Protein AF-0000000070944964 (afdb_homodimer)

Structure (mmCIF, N/CA/C/O backbone):
data_AF-0000000070944964-model_v1
#
loop_
_entity.id
_entity.type
_entity.pdbx_description
1 polymer 'Nose resistant-to-fluoxetine protein N-terminal domain-containing protein'
#
loop_
_atom_site.group_PDB
_atom_site.id
_atom_site.type_symbol
_atom_site.label_atom_id
_atom_site.label_alt_id
_atom_site.label_comp_id
_atom_site.label_asym_id
_atom_site.label_entity_id
_atom_site.label_seq_id
_atom_site.pdbx_PDB_ins_code
_atom_site.Cartn_x
_atom_site.Cartn_y
_atom_site.Cartn_z
_atom_site.occupancy
_atom_site.B_iso_or_equiv
_atom_site.auth_seq_id
_atom_site.auth_comp_id
_atom_site.auth_asym_id
_atom_site.auth_atom_id
_atom_site.pdbx_PDB_model_num
ATOM 1 N N . MET A 1 1 ? -25.484 -21.719 -18.312 1 46.47 1 MET A N 1
ATOM 2 C CA . MET A 1 1 ? -24.203 -21.719 -17.625 1 46.47 1 MET A CA 1
ATOM 3 C C . MET A 1 1 ? -24.328 -22.266 -16.219 1 46.47 1 MET A C 1
ATOM 5 O O . MET A 1 1 ? -25.203 -21.859 -15.453 1 46.47 1 MET A O 1
ATOM 9 N N . THR A 1 2 ? -23.812 -23.453 -15.938 1 61.91 2 THR A N 1
ATOM 10 C CA . THR A 1 2 ? -23.922 -24.109 -14.641 1 61.91 2 THR A CA 1
ATOM 11 C C . THR A 1 2 ? -23.375 -23.203 -13.539 1 61.91 2 THR A C 1
ATOM 13 O O . THR A 1 2 ? -22.672 -22.219 -13.82 1 61.91 2 THR A O 1
ATOM 16 N N . THR A 1 3 ? -23.984 -23.219 -12.336 1 64.5 3 THR A N 1
ATOM 17 C CA . THR A 1 3 ? -23.516 -22.469 -11.18 1 64.5 3 THR A CA 1
ATOM 18 C C . THR A 1 3 ? -22 -22.438 -11.125 1 64.5 3 THR A C 1
ATOM 20 O O . THR A 1 3 ? -21.406 -21.422 -10.742 1 64.5 3 THR A O 1
ATOM 23 N N . GLU A 1 4 ? -21.344 -23.469 -11.578 1 67.88 4 GLU A N 1
ATOM 24 C CA . GLU A 1 4 ? -19.891 -23.578 -11.578 1 67.88 4 GLU A 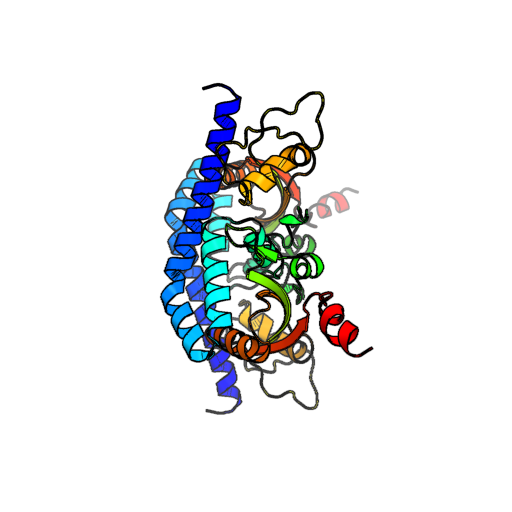CA 1
ATOM 25 C C . GLU A 1 4 ? -19.281 -22.641 -12.609 1 67.88 4 GLU A C 1
ATOM 27 O O . GLU A 1 4 ? -18.234 -22.016 -12.352 1 67.88 4 GLU A O 1
ATOM 32 N N . ASP A 1 5 ? -20 -22.422 -13.578 1 82.75 5 ASP A N 1
ATOM 33 C CA . ASP A 1 5 ? -19.516 -21.625 -14.695 1 82.75 5 ASP A CA 1
ATOM 34 C C . ASP A 1 5 ? -19.469 -20.141 -14.32 1 82.75 5 ASP A C 1
ATOM 36 O O . ASP A 1 5 ? -18.547 -19.422 -14.711 1 82.75 5 ASP A O 1
ATOM 40 N N . VAL A 1 6 ? -20.297 -19.891 -13.406 1 90.25 6 VAL A N 1
ATOM 41 C CA . VAL A 1 6 ? -20.375 -18.484 -13.047 1 90.25 6 VAL A CA 1
ATOM 42 C C . VAL A 1 6 ? -19.141 -18.078 -12.242 1 90.25 6 VAL A C 1
ATOM 44 O O . VAL A 1 6 ? -18.578 -17 -12.477 1 90.25 6 VAL A O 1
ATOM 47 N N . PHE A 1 7 ? -18.672 -18.938 -11.43 1 93.19 7 PHE A N 1
ATOM 48 C CA . PHE A 1 7 ? -17.562 -18.594 -10.562 1 93.19 7 PHE A CA 1
ATOM 49 C C . PHE A 1 7 ? -16.234 -18.656 -11.32 1 93.19 7 PHE A C 1
ATOM 51 O O . PHE A 1 7 ? -15.336 -17.859 -11.07 1 93.19 7 PHE A O 1
ATOM 58 N N . VAL A 1 8 ? -16.125 -19.578 -12.281 1 94.69 8 VAL A N 1
ATOM 59 C CA . VAL A 1 8 ? -14.945 -19.609 -13.133 1 94.69 8 VAL A CA 1
ATOM 60 C C . VAL A 1 8 ? -14.836 -18.312 -13.93 1 94.69 8 VAL A C 1
ATOM 62 O O . VAL A 1 8 ? -13.758 -17.734 -14.039 1 94.69 8 VAL A O 1
ATOM 65 N N . THR A 1 9 ? -15.977 -17.875 -14.406 1 95.25 9 THR A N 1
ATOM 66 C CA . THR A 1 9 ? -16.016 -16.656 -15.203 1 95.25 9 THR A CA 1
ATOM 67 C C . THR A 1 9 ? -15.609 -15.453 -14.352 1 95.25 9 THR A C 1
ATOM 69 O O . THR A 1 9 ? -14.875 -14.578 -14.812 1 95.25 9 THR A O 1
ATOM 72 N N . ARG A 1 10 ? -16.031 -15.422 -13.164 1 95.12 10 ARG A N 1
ATOM 73 C CA . ARG A 1 10 ? -15.703 -14.32 -12.273 1 95.12 10 ARG A CA 1
ATOM 74 C C . ARG A 1 10 ? -14.211 -14.305 -11.945 1 95.12 10 ARG A C 1
ATOM 76 O O . ARG A 1 10 ? -13.586 -13.25 -11.938 1 95.12 10 ARG A O 1
ATOM 83 N N . TRP A 1 11 ? -13.672 -15.438 -11.766 1 95.88 11 TRP A N 1
ATOM 84 C CA . TRP A 1 11 ? -12.25 -15.523 -11.461 1 95.88 11 TRP A CA 1
ATOM 85 C C . TRP A 1 11 ? -11.406 -15.18 -12.68 1 95.88 11 TRP A C 1
ATOM 87 O O . TRP A 1 11 ? -10.328 -14.594 -12.555 1 95.88 11 TRP A O 1
ATOM 97 N N . LYS A 1 12 ? -11.875 -15.531 -13.852 1 96.75 12 LYS A N 1
ATOM 98 C CA . LYS A 1 12 ? -11.188 -15.125 -15.07 1 96.75 12 LYS A CA 1
ATOM 99 C C . LYS A 1 12 ? -11.211 -13.609 -15.227 1 96.75 12 LYS A C 1
ATOM 101 O O . LYS A 1 12 ? -10.234 -13.016 -15.703 1 96.75 12 LYS A O 1
ATOM 106 N N . ALA A 1 13 ? -12.305 -13.023 -14.805 1 97.06 13 ALA A N 1
ATOM 107 C CA . ALA A 1 13 ? -12.398 -11.57 -14.852 1 97.06 13 ALA A CA 1
ATOM 108 C C . ALA A 1 13 ? -11.43 -10.922 -13.875 1 97.06 13 ALA A C 1
ATOM 110 O O . ALA A 1 13 ? -10.789 -9.922 -14.195 1 97.06 13 ALA A O 1
ATOM 111 N N . ILE A 1 14 ? -11.297 -11.477 -12.703 1 96.44 14 ILE A N 1
ATOM 112 C CA . ILE A 1 14 ? -10.344 -10.992 -11.711 1 96.44 14 ILE A CA 1
ATOM 113 C C . ILE A 1 14 ? -8.922 -11.094 -12.273 1 96.44 14 ILE A C 1
ATOM 115 O O . ILE A 1 14 ? -8.156 -10.133 -12.211 1 96.44 14 ILE A O 1
ATOM 119 N N . GLU A 1 15 ? -8.609 -12.25 -12.812 1 97.25 15 GLU A N 1
ATOM 120 C CA . GLU A 1 15 ? -7.293 -12.477 -13.398 1 97.25 15 GLU A CA 1
ATOM 121 C C . GLU A 1 15 ? -6.988 -11.461 -14.492 1 97.25 15 GLU A C 1
ATOM 123 O O . GLU A 1 15 ? -5.91 -10.859 -14.508 1 97.25 15 GLU A O 1
ATOM 128 N N . THR A 1 16 ? -7.926 -11.297 -15.359 1 96.88 16 THR A N 1
ATOM 129 C CA . THR A 1 16 ? -7.75 -10.375 -16.469 1 96.88 16 THR A CA 1
ATOM 130 C C . THR A 1 16 ? -7.566 -8.945 -15.961 1 96.88 16 THR A C 1
ATOM 132 O O . THR A 1 16 ? -6.707 -8.211 -16.453 1 96.88 16 THR A O 1
ATOM 135 N N . GLY A 1 17 ? -8.367 -8.578 -14.969 1 95.94 17 GLY A N 1
ATOM 136 C CA . GLY A 1 17 ? -8.234 -7.254 -14.383 1 95.94 17 GLY A CA 1
ATOM 137 C C . GLY A 1 17 ? -6.883 -7.016 -13.742 1 95.94 17 GLY A C 1
ATOM 138 O O . GLY A 1 17 ? -6.281 -5.957 -13.93 1 95.94 17 GLY A O 1
ATOM 139 N N . LEU A 1 18 ? -6.434 -7.953 -13.07 1 95.94 18 LEU A N 1
ATOM 140 C CA . LEU A 1 18 ? -5.137 -7.844 -12.414 1 95.94 18 LEU A CA 1
ATOM 141 C C . LEU A 1 18 ? -4.012 -7.742 -13.438 1 95.94 18 LEU A C 1
ATOM 143 O O . LEU A 1 18 ? -3.121 -6.902 -13.312 1 95.94 18 LEU A O 1
ATOM 147 N N . LYS A 1 19 ? -4.07 -8.609 -14.453 1 97.25 19 LYS A N 1
ATOM 148 C CA . LYS A 1 19 ? -3.059 -8.594 -15.508 1 97.25 19 LYS A CA 1
ATOM 149 C C . LYS A 1 19 ? -3.033 -7.242 -16.219 1 97.25 19 LYS A C 1
ATOM 151 O O . LYS A 1 19 ? -1.962 -6.691 -16.484 1 97.25 19 LYS A O 1
ATOM 156 N N . GLU A 1 20 ? -4.176 -6.715 -16.453 1 95.94 20 GLU A N 1
ATOM 157 C CA . GLU A 1 20 ? -4.262 -5.422 -17.125 1 95.94 20 GLU A CA 1
ATOM 158 C C . GLU A 1 20 ? -3.695 -4.305 -16.266 1 95.94 20 GLU A C 1
ATOM 160 O O . GLU A 1 20 ? -2.959 -3.445 -16.75 1 95.94 20 GLU A O 1
ATOM 165 N N . SER A 1 21 ? -4.047 -4.312 -15 1 93.75 21 SER A N 1
ATOM 166 C CA . SER A 1 21 ? -3.543 -3.297 -14.086 1 93.75 21 SER A CA 1
ATOM 167 C C . SER A 1 21 ? -2.021 -3.34 -13.992 1 93.75 21 SER A C 1
ATOM 169 O O . SER A 1 21 ? -1.364 -2.299 -14.016 1 93.75 21 SER A O 1
ATOM 171 N N . ILE A 1 22 ? -1.47 -4.527 -13.945 1 95.75 22 ILE A N 1
ATOM 172 C CA . ILE A 1 22 ? -0.023 -4.688 -13.844 1 95.75 22 ILE A CA 1
ATOM 173 C C . ILE A 1 22 ? 0.638 -4.262 -15.156 1 95.75 22 ILE A C 1
ATOM 175 O O . ILE A 1 22 ? 1.647 -3.551 -15.141 1 95.75 22 ILE A O 1
ATOM 179 N N . ARG A 1 23 ? 0.043 -4.672 -16.234 1 95.12 23 ARG A N 1
ATOM 180 C CA . ARG A 1 23 ? 0.58 -4.277 -17.531 1 95.12 23 ARG A CA 1
ATOM 181 C C . ARG A 1 23 ? 0.583 -2.76 -17.688 1 95.12 23 ARG A C 1
ATOM 183 O O . ARG A 1 23 ? 1.558 -2.182 -18.172 1 95.12 23 ARG A O 1
ATOM 190 N N . ASP A 1 24 ? -0.477 -2.107 -17.25 1 91 24 ASP A N 1
ATOM 191 C CA . ASP A 1 24 ? -0.562 -0.651 -17.312 1 91 24 ASP A CA 1
ATOM 192 C C . ASP A 1 24 ? 0.505 0.005 -16.438 1 91 24 ASP A C 1
ATOM 194 O O . ASP A 1 24 ? 1.146 0.972 -16.859 1 91 24 ASP A O 1
ATOM 198 N N . PHE A 1 25 ? 0.673 -0.518 -15.375 1 91.12 25 PHE A N 1
ATOM 199 C CA . PHE A 1 25 ? 1.693 0.007 -14.477 1 91.12 25 PHE A CA 1
ATOM 200 C C . PHE A 1 25 ? 3.082 -0.136 -15.086 1 91.12 25 PHE A C 1
ATOM 202 O O . PHE A 1 25 ? 3.879 0.804 -15.055 1 91.12 25 PHE A O 1
ATOM 209 N N . VAL A 1 26 ? 3.379 -1.326 -15.594 1 90.88 26 VAL A N 1
ATOM 210 C CA . VAL A 1 26 ? 4.676 -1.591 -16.203 1 90.88 26 VAL A CA 1
ATOM 211 C C . VAL A 1 26 ? 4.887 -0.658 -17.391 1 90.88 26 VAL A C 1
ATOM 213 O O . VAL A 1 26 ? 5.957 -0.061 -17.547 1 90.88 26 VAL A O 1
ATOM 216 N N . ALA A 1 27 ? 3.838 -0.516 -18.156 1 90.94 27 ALA A N 1
ATOM 217 C CA . ALA A 1 27 ? 3.938 0.351 -19.328 1 90.94 27 ALA A CA 1
ATOM 218 C C . ALA A 1 27 ? 4.184 1.801 -18.922 1 90.94 27 ALA A C 1
ATOM 220 O O . ALA A 1 27 ? 5.023 2.484 -19.5 1 90.94 27 ALA A O 1
ATOM 221 N N . SER A 1 28 ? 3.545 2.234 -17.859 1 87.88 28 SER A N 1
ATOM 222 C CA . SER A 1 28 ? 3.65 3.623 -17.422 1 87.88 28 SER A CA 1
ATOM 223 C C . SER A 1 28 ? 5.008 3.904 -16.797 1 87.88 28 SER A C 1
ATOM 225 O O . SER A 1 28 ? 5.461 5.051 -16.766 1 87.88 28 SER A O 1
ATOM 227 N N . SER A 1 29 ? 5.676 2.85 -16.328 1 89.56 29 SER A N 1
ATOM 228 C CA . SER A 1 29 ? 6.922 3.045 -15.594 1 89.56 29 SER A CA 1
ATOM 229 C C . SER A 1 29 ? 8.125 2.672 -16.453 1 89.56 29 SER A C 1
ATOM 231 O O . SER A 1 29 ? 9.273 2.76 -15.992 1 89.56 29 SER A O 1
ATOM 233 N N . TYR A 1 30 ? 7.926 2.297 -17.734 1 90.06 30 TYR A N 1
ATOM 234 C CA . TYR A 1 30 ? 8.953 1.702 -18.578 1 90.06 30 TYR A CA 1
ATOM 235 C C . TYR A 1 30 ? 10.109 2.676 -18.797 1 90.06 30 TYR A C 1
ATOM 237 O O . TYR A 1 30 ? 11.273 2.314 -18.641 1 90.06 30 TYR A O 1
ATOM 245 N N . ARG A 1 31 ? 9.82 3.924 -19.141 1 89.62 31 ARG A N 1
ATOM 246 C CA . ARG A 1 31 ? 10.852 4.922 -19.422 1 89.62 31 ARG A CA 1
ATOM 247 C C . ARG A 1 31 ? 11.711 5.172 -18.188 1 89.62 31 ARG A C 1
ATOM 249 O O . ARG A 1 31 ? 12.945 5.18 -18.266 1 89.62 31 ARG A O 1
ATOM 256 N N . ASP A 1 32 ? 11.062 5.281 -17.047 1 90.38 32 ASP A N 1
ATOM 257 C CA . ASP A 1 32 ? 11.781 5.504 -15.797 1 90.38 32 ASP A CA 1
ATOM 258 C C . ASP A 1 32 ? 12.633 4.289 -15.43 1 90.38 32 ASP A C 1
ATOM 260 O O . ASP A 1 32 ? 13.758 4.434 -14.945 1 90.38 32 ASP A O 1
ATOM 264 N N . ALA A 1 33 ? 12.094 3.121 -15.68 1 90.38 33 ALA A N 1
ATOM 265 C CA . ALA A 1 33 ? 12.805 1.889 -15.336 1 90.38 33 ALA A CA 1
ATOM 266 C C . ALA A 1 33 ? 14.094 1.755 -16.156 1 90.38 33 ALA A C 1
ATOM 268 O O . ALA A 1 33 ? 15.133 1.383 -15.609 1 90.38 33 ALA A O 1
ATOM 269 N N . LEU A 1 34 ? 14.047 2.117 -17.422 1 89.88 34 LEU A N 1
ATOM 270 C CA . LEU A 1 34 ? 15.227 2.031 -18.281 1 89.88 34 LEU A CA 1
ATOM 271 C C . LEU A 1 34 ? 16.312 2.988 -17.797 1 89.88 34 LEU A C 1
ATOM 273 O O . LEU A 1 34 ? 17.484 2.627 -17.766 1 89.88 34 LEU A O 1
ATOM 277 N N . ARG A 1 35 ? 15.906 4.137 -17.391 1 90.44 35 ARG A N 1
ATOM 278 C CA . ARG A 1 35 ? 16.859 5.113 -16.875 1 90.44 35 ARG A CA 1
ATOM 279 C C . ARG A 1 35 ? 17.5 4.621 -15.586 1 90.44 35 ARG A C 1
ATOM 281 O O . ARG A 1 35 ? 18.719 4.773 -15.398 1 90.44 35 ARG A O 1
ATOM 288 N N . LEU A 1 36 ? 16.703 4.008 -14.789 1 91 36 LEU A N 1
ATOM 289 C CA . LEU A 1 36 ? 17.203 3.514 -13.516 1 91 36 LEU A CA 1
ATOM 290 C C . LEU A 1 36 ? 18.203 2.383 -13.719 1 91 36 LEU A C 1
ATOM 292 O O . LEU A 1 36 ? 19.203 2.305 -13.016 1 91 36 LEU A O 1
ATOM 296 N N . VAL A 1 37 ? 17.953 1.541 -14.688 1 89.12 37 VAL A N 1
ATOM 297 C CA . VAL A 1 37 ? 18.844 0.434 -15.023 1 89.12 37 VAL A CA 1
ATOM 298 C C . VAL A 1 37 ? 20.203 0.977 -15.477 1 89.12 37 VAL A C 1
ATOM 300 O O . VAL A 1 37 ? 21.25 0.483 -15.047 1 89.12 37 VAL A O 1
ATOM 303 N N . TYR A 1 38 ? 20.109 1.986 -16.297 1 87.81 38 TYR A N 1
ATOM 304 C CA . TYR A 1 38 ? 21.328 2.604 -16.797 1 87.81 38 TYR A CA 1
ATOM 305 C C . TYR A 1 38 ? 22.094 3.301 -15.68 1 87.81 38 TYR A C 1
ATOM 307 O O . TYR A 1 38 ? 23.297 3.092 -15.508 1 87.81 38 TYR A O 1
ATOM 315 N N . ASP A 1 39 ? 21.406 4.035 -14.852 1 89.75 39 ASP A N 1
ATOM 316 C CA . ASP A 1 39 ? 22.031 4.805 -13.781 1 89.75 39 ASP A CA 1
ATOM 317 C C . ASP A 1 39 ? 22.656 3.883 -12.727 1 89.75 39 ASP A C 1
ATOM 319 O O . ASP A 1 39 ? 23.703 4.195 -12.156 1 89.75 39 ASP A O 1
ATOM 323 N N . ALA A 1 40 ? 22.031 2.816 -12.477 1 94.12 40 ALA A N 1
ATOM 324 C CA . ALA A 1 40 ? 22.469 1.909 -11.422 1 94.12 40 ALA A CA 1
ATOM 325 C C . ALA A 1 40 ? 23.578 0.984 -11.914 1 94.12 40 ALA A C 1
ATOM 327 O O . ALA A 1 40 ? 24.219 0.283 -11.125 1 94.12 40 ALA A O 1
ATOM 328 N N . GLU A 1 41 ? 23.859 0.965 -13.227 1 95.12 41 GLU A N 1
ATOM 329 C CA . GLU A 1 41 ? 24.891 0.108 -13.805 1 95.12 41 GLU A CA 1
ATOM 330 C C . GLU A 1 41 ? 24.703 -1.345 -13.375 1 95.12 41 GLU A C 1
ATOM 332 O O . GLU A 1 41 ? 25.641 -1.968 -12.859 1 95.12 41 GLU A O 1
ATOM 337 N N . LEU A 1 42 ? 23.562 -1.808 -13.633 1 97.25 42 LEU A N 1
ATOM 338 C CA . LEU A 1 42 ? 23.25 -3.176 -13.234 1 97.25 42 LEU A CA 1
ATOM 339 C C . LEU A 1 42 ? 23.969 -4.18 -14.125 1 97.25 42 LEU A C 1
ATOM 341 O O . LEU A 1 42 ? 24.188 -3.93 -15.312 1 97.25 42 LEU A O 1
ATOM 345 N N . SER A 1 43 ? 24.406 -5.297 -13.57 1 97.06 43 SER A N 1
ATOM 346 C CA . SER A 1 43 ? 24.984 -6.387 -14.359 1 97.06 43 SER A CA 1
ATOM 347 C C . SER A 1 43 ? 23.938 -7.035 -15.258 1 97.06 43 SER A C 1
ATOM 349 O O . SER A 1 43 ? 22.734 -6.895 -15.023 1 97.06 43 SER A O 1
ATOM 351 N N . ASP A 1 44 ? 24.375 -7.777 -16.266 1 97.12 44 ASP A N 1
ATOM 352 C CA . ASP A 1 44 ? 23.469 -8.484 -17.172 1 97.12 44 ASP A CA 1
ATOM 353 C C . ASP A 1 44 ? 22.609 -9.484 -16.406 1 97.12 44 ASP A C 1
ATOM 355 O O . ASP A 1 44 ? 21.406 -9.609 -16.688 1 97.12 44 ASP A O 1
ATOM 359 N N . ASP A 1 45 ? 23.234 -10.18 -15.43 1 97.56 45 ASP A N 1
ATOM 360 C CA . ASP A 1 45 ? 22.484 -11.164 -14.641 1 97.56 45 ASP A CA 1
ATOM 361 C C . ASP A 1 45 ? 21.344 -10.508 -13.875 1 97.56 45 ASP A C 1
ATOM 363 O O . ASP A 1 45 ? 20.25 -11.055 -13.805 1 97.56 45 ASP A O 1
ATOM 367 N N . CYS A 1 46 ? 21.641 -9.43 -13.344 1 98 46 CYS A N 1
ATOM 368 C CA . CYS A 1 46 ? 20.625 -8.727 -12.57 1 98 46 CYS A CA 1
ATOM 369 C C . CYS A 1 46 ? 19.516 -8.211 -13.477 1 98 46 CYS A C 1
ATOM 371 O O . CYS A 1 46 ? 18.328 -8.383 -13.164 1 98 46 CYS A O 1
ATOM 373 N N . ILE A 1 47 ? 19.875 -7.637 -14.594 1 97.38 47 ILE A N 1
ATOM 374 C CA . ILE A 1 47 ? 18.891 -7.105 -15.523 1 97.38 47 ILE A CA 1
ATOM 375 C C . ILE A 1 47 ? 17.969 -8.234 -16.016 1 97.38 47 ILE A C 1
ATOM 377 O O . ILE A 1 47 ? 16.75 -8.086 -16.016 1 97.38 47 ILE A O 1
ATOM 381 N N . ILE A 1 48 ? 18.547 -9.32 -16.391 1 97.06 48 ILE A N 1
ATOM 382 C CA . ILE A 1 48 ? 17.781 -10.461 -16.891 1 97.06 48 ILE A CA 1
ATOM 383 C C . ILE A 1 48 ? 16.828 -10.953 -15.797 1 97.06 48 ILE A C 1
ATOM 385 O O . ILE A 1 48 ? 15.664 -11.227 -16.062 1 97.06 48 ILE A O 1
ATOM 389 N N . SER A 1 49 ? 17.312 -11.062 -14.578 1 97.56 49 SER A N 1
ATOM 390 C CA . SER A 1 49 ? 16.5 -11.555 -13.477 1 97.56 49 SER A CA 1
ATOM 391 C C . SER A 1 49 ? 15.359 -10.594 -13.164 1 97.56 49 SER A C 1
ATOM 393 O O . SER A 1 49 ? 14.219 -11.016 -12.953 1 97.56 49 SER A O 1
ATOM 395 N N . LEU A 1 50 ? 15.656 -9.312 -13.141 1 96.81 50 LEU A N 1
ATOM 396 C CA . LEU A 1 50 ? 14.617 -8.32 -12.883 1 96.81 50 LEU A CA 1
ATOM 397 C C . LEU A 1 50 ? 13.57 -8.328 -13.992 1 96.81 50 LEU A C 1
ATOM 399 O O . LEU A 1 50 ? 12.375 -8.219 -13.727 1 96.81 50 LEU A O 1
ATOM 403 N N . THR A 1 51 ? 14 -8.438 -15.242 1 95.19 51 THR A N 1
ATOM 404 C CA . THR A 1 51 ? 13.078 -8.477 -16.375 1 95.19 51 THR A CA 1
ATOM 405 C C . THR A 1 51 ? 12.211 -9.734 -16.312 1 95.19 51 THR A C 1
ATOM 407 O O . THR A 1 51 ? 11.016 -9.68 -16.594 1 95.19 51 THR A O 1
ATOM 410 N N . THR A 1 52 ? 12.836 -10.844 -15.945 1 96.56 52 THR A N 1
ATOM 411 C CA . THR A 1 52 ? 12.094 -12.086 -15.773 1 96.56 52 THR A CA 1
ATOM 412 C C . THR A 1 52 ? 11.047 -11.945 -14.672 1 96.56 52 THR A C 1
ATOM 414 O O . THR A 1 52 ? 9.914 -12.414 -14.82 1 96.56 52 THR A O 1
ATOM 417 N N . MET A 1 53 ? 11.406 -11.375 -13.609 1 96.69 53 MET A N 1
ATOM 418 C CA . MET A 1 53 ? 10.477 -11.133 -12.508 1 96.69 53 MET A CA 1
ATOM 419 C C . MET A 1 53 ? 9.297 -10.281 -12.969 1 96.69 53 MET A C 1
ATOM 421 O O . MET A 1 53 ? 8.148 -10.586 -12.664 1 96.69 53 MET A O 1
ATOM 425 N N . LEU A 1 54 ? 9.578 -9.188 -13.688 1 95.5 54 LEU A N 1
ATOM 426 C CA . LEU A 1 54 ? 8.531 -8.289 -14.164 1 95.5 54 LEU A CA 1
ATOM 427 C C . LEU A 1 54 ? 7.594 -9.016 -15.125 1 95.5 54 LEU A C 1
ATOM 429 O O . LEU A 1 54 ? 6.375 -8.852 -15.039 1 95.5 54 LEU A O 1
ATOM 433 N N . LYS A 1 55 ? 8.148 -9.766 -16.062 1 95.19 55 LYS A N 1
ATOM 434 C CA . LYS A 1 55 ? 7.332 -10.555 -16.969 1 95.19 55 LYS A CA 1
ATOM 435 C C . LYS A 1 55 ? 6.48 -11.57 -16.219 1 95.19 55 LYS A C 1
ATOM 437 O O . LYS A 1 55 ? 5.301 -11.75 -16.516 1 95.19 55 LYS A O 1
ATOM 442 N N . GLY A 1 56 ? 7.133 -12.242 -15.25 1 96.5 56 GLY A N 1
ATOM 443 C CA . GLY A 1 56 ? 6.398 -13.188 -14.422 1 96.5 56 GLY A CA 1
ATOM 444 C C . GLY A 1 56 ? 5.25 -12.547 -13.664 1 96.5 56 GLY A C 1
ATOM 445 O O . GLY A 1 56 ? 4.191 -13.164 -13.5 1 96.5 56 GLY A O 1
ATOM 446 N N . LEU A 1 57 ? 5.457 -11.352 -13.203 1 97.06 57 LEU A N 1
ATOM 447 C CA . LEU A 1 57 ? 4.406 -10.633 -12.484 1 97.06 57 LEU A CA 1
ATOM 448 C C . LEU A 1 57 ? 3.23 -10.328 -13.406 1 97.06 57 LEU A C 1
ATOM 450 O O . LEU A 1 57 ? 2.072 -10.453 -13.008 1 97.06 57 LEU A O 1
ATOM 454 N N . GLN A 1 58 ? 3.502 -9.945 -14.641 1 96.5 58 GLN A N 1
ATOM 455 C CA . GLN A 1 58 ? 2.467 -9.648 -15.625 1 96.5 58 GLN A CA 1
ATOM 456 C C . GLN A 1 58 ? 1.655 -10.898 -15.953 1 96.5 58 GLN A C 1
ATOM 458 O O . GLN A 1 58 ? 0.484 -10.805 -16.328 1 96.5 58 GLN A O 1
ATOM 463 N N . GLU A 1 59 ? 2.232 -12.008 -15.766 1 96.19 59 GLU A N 1
ATOM 464 C CA . GLU A 1 59 ? 1.564 -13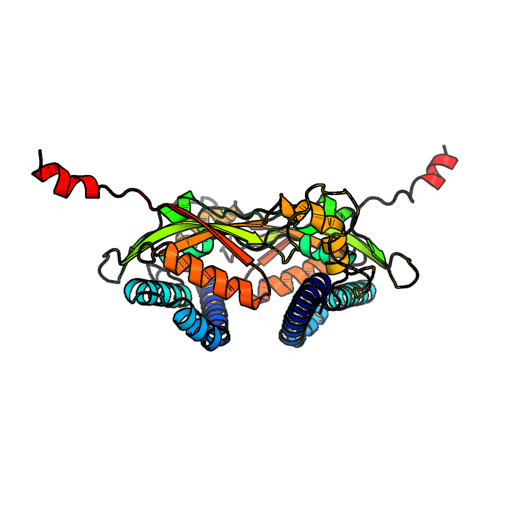.281 -16.031 1 96.19 59 GLU A CA 1
ATOM 465 C C . GLU A 1 59 ? 0.973 -13.867 -14.758 1 96.19 59 GLU A C 1
ATOM 467 O O . GLU A 1 59 ? 0.392 -14.961 -14.781 1 96.19 59 GLU A O 1
ATOM 472 N N . LEU A 1 60 ? 1.176 -13.203 -13.695 1 97.56 60 LEU A N 1
ATOM 473 C CA . LEU A 1 60 ? 0.678 -13.594 -12.383 1 97.56 60 LEU A CA 1
ATOM 474 C C . LEU A 1 60 ? 1.271 -14.938 -11.953 1 97.56 60 LEU A C 1
ATOM 476 O O . LEU A 1 60 ? 0.567 -15.781 -11.406 1 97.56 60 LEU A O 1
ATOM 480 N N . LYS A 1 61 ? 2.543 -15.078 -12.25 1 97.25 61 LYS A N 1
ATOM 481 C CA . LYS A 1 61 ? 3.232 -16.266 -11.766 1 97.25 61 LYS A CA 1
ATOM 482 C C . LYS A 1 61 ? 3.328 -16.266 -10.242 1 97.25 61 LYS A C 1
ATOM 484 O O . LYS A 1 61 ? 3.775 -15.289 -9.641 1 97.25 61 LYS A O 1
ATOM 489 N N . ALA A 1 62 ? 3.018 -17.375 -9.625 1 96.62 62 ALA A N 1
ATOM 490 C CA . ALA A 1 62 ? 2.9 -17.469 -8.172 1 96.62 62 ALA A CA 1
ATOM 491 C C . ALA A 1 62 ? 4.246 -17.219 -7.492 1 96.62 62 ALA A C 1
ATOM 493 O O . ALA A 1 62 ? 4.32 -16.516 -6.48 1 96.62 62 ALA A O 1
ATOM 494 N N . ASP A 1 63 ? 5.277 -17.766 -8.016 1 96.12 63 ASP A N 1
ATOM 495 C CA . ASP A 1 63 ? 6.598 -17.641 -7.402 1 96.12 63 ASP A CA 1
ATOM 496 C C . ASP A 1 63 ? 7.074 -16.188 -7.418 1 96.12 63 ASP A C 1
ATOM 498 O O . ASP A 1 63 ? 7.664 -15.719 -6.445 1 96.12 63 ASP A O 1
ATOM 502 N N . VAL A 1 64 ? 6.879 -15.539 -8.523 1 97.62 64 VAL A N 1
ATOM 503 C CA . VAL A 1 64 ? 7.25 -14.133 -8.648 1 97.62 64 VAL A CA 1
ATOM 504 C C . VAL A 1 64 ? 6.375 -13.281 -7.727 1 97.62 64 VAL A C 1
ATOM 506 O O . VAL A 1 64 ? 6.867 -12.375 -7.055 1 97.62 64 VAL A O 1
ATOM 509 N N . PHE A 1 65 ? 5.078 -13.617 -7.723 1 97.44 65 PHE A N 1
ATOM 510 C CA . PHE A 1 65 ? 4.129 -12.898 -6.887 1 97.44 65 PHE A CA 1
ATOM 511 C C . PHE A 1 65 ? 4.539 -12.961 -5.418 1 97.44 65 PHE A C 1
ATOM 513 O O . PHE A 1 65 ? 4.43 -11.977 -4.691 1 97.44 65 PHE A O 1
ATOM 520 N N . ARG A 1 66 ? 5 -14.031 -4.988 1 97 66 ARG A N 1
ATOM 521 C CA . ARG A 1 66 ? 5.438 -14.219 -3.607 1 97 66 ARG A CA 1
ATOM 522 C C . ARG A 1 66 ? 6.602 -13.289 -3.271 1 97 66 ARG A C 1
ATOM 524 O O . ARG A 1 66 ? 6.672 -12.75 -2.166 1 97 66 ARG A O 1
ATOM 531 N N . MET A 1 67 ? 7.484 -13.125 -4.172 1 98.19 67 MET A N 1
ATOM 532 C CA . MET A 1 67 ? 8.617 -12.242 -3.932 1 98.19 67 MET A CA 1
ATOM 533 C C . MET A 1 67 ? 8.156 -10.797 -3.76 1 98.19 67 MET A C 1
ATOM 535 O O . MET A 1 67 ? 8.586 -10.109 -2.836 1 98.19 67 MET A O 1
ATOM 539 N N . VAL A 1 68 ? 7.262 -10.391 -4.621 1 97.69 68 VAL A N 1
ATOM 540 C CA . VAL A 1 68 ? 6.73 -9.031 -4.547 1 97.69 68 VAL A CA 1
ATOM 541 C C . VAL A 1 68 ? 5.883 -8.883 -3.285 1 97.69 68 VAL A C 1
ATOM 543 O O . VAL A 1 68 ? 5.977 -7.871 -2.582 1 97.69 68 VAL A O 1
ATOM 546 N N . ASP A 1 69 ? 5.09 -9.93 -3.076 1 97.38 69 ASP A N 1
ATOM 547 C CA . ASP A 1 69 ? 4.223 -9.938 -1.9 1 97.38 69 ASP A CA 1
ATOM 548 C C . ASP A 1 69 ? 5.047 -9.922 -0.614 1 97.38 69 ASP A C 1
ATOM 550 O O . ASP A 1 69 ? 4.602 -9.406 0.409 1 97.38 69 ASP A O 1
ATOM 554 N N . ALA A 1 70 ? 6.23 -10.406 -0.625 1 98.31 70 ALA A N 1
ATOM 555 C CA . ALA A 1 70 ? 7.102 -10.492 0.545 1 98.31 70 ALA A CA 1
ATOM 556 C C . ALA A 1 70 ? 7.715 -9.133 0.868 1 98.31 70 ALA A C 1
ATOM 558 O O . ALA A 1 70 ? 8.203 -8.906 1.979 1 98.31 70 ALA A O 1
ATOM 559 N N . SER A 1 71 ? 7.777 -8.305 -0.068 1 98.25 71 SER A N 1
ATOM 560 C CA . SER A 1 71 ? 8.383 -6.988 0.112 1 98.25 71 SER A CA 1
ATOM 561 C C . SER A 1 71 ? 7.496 -6.078 0.952 1 98.25 71 SER A C 1
ATOM 563 O O . SER A 1 71 ? 6.273 -6.09 0.807 1 98.25 71 SER A O 1
ATOM 565 N N . GLY A 1 72 ? 8.164 -5.285 1.767 1 96.69 72 GLY A N 1
ATOM 566 C CA . GLY A 1 72 ? 7.434 -4.285 2.529 1 96.69 72 GLY A CA 1
ATOM 567 C C . GLY A 1 72 ? 6.695 -3.291 1.654 1 96.69 72 GLY A C 1
ATOM 568 O O . GLY A 1 72 ? 7.191 -2.9 0.594 1 96.69 72 GLY A O 1
ATOM 569 N N . LYS A 1 73 ? 5.52 -2.941 2.154 1 94.44 73 LYS A N 1
ATOM 570 C CA . LYS A 1 73 ? 4.68 -1.957 1.478 1 94.44 73 LYS A CA 1
ATOM 571 C C . LYS A 1 73 ? 4.598 -0.662 2.279 1 94.44 73 LYS A C 1
ATOM 573 O O . LYS A 1 73 ? 5.375 -0.45 3.209 1 94.44 73 LYS A O 1
ATOM 578 N N . ILE A 1 74 ? 3.764 0.308 1.748 1 91.69 74 ILE A N 1
ATOM 579 C CA . ILE A 1 74 ? 3.607 1.575 2.455 1 91.69 74 ILE A CA 1
ATOM 580 C C . ILE A 1 74 ? 3.094 1.317 3.869 1 91.69 74 ILE A C 1
ATOM 582 O O . ILE A 1 74 ? 2.102 0.609 4.055 1 91.69 74 ILE A O 1
ATOM 586 N N . PRO A 1 75 ? 3.752 1.849 4.836 1 91.88 75 PRO A N 1
ATOM 587 C CA . PRO A 1 75 ? 3.299 1.605 6.207 1 91.88 75 PRO A CA 1
ATOM 588 C C . PRO A 1 75 ? 1.975 2.295 6.523 1 91.88 75 PRO A C 1
ATOM 590 O O . PRO A 1 75 ? 1.689 3.369 5.984 1 91.88 75 PRO A O 1
ATOM 593 N N . THR A 1 76 ? 1.176 1.624 7.34 1 93.19 76 THR A N 1
ATOM 594 C CA . THR A 1 76 ? -0.011 2.24 7.922 1 93.19 76 THR A CA 1
ATOM 595 C C . THR A 1 76 ? 0.325 2.906 9.25 1 93.19 76 THR A C 1
ATOM 597 O O . THR A 1 76 ? 1.035 2.332 10.078 1 93.19 76 THR A O 1
ATOM 600 N N . GLY A 1 77 ? -0.126 4.133 9.398 1 93.31 77 GLY A N 1
ATOM 601 C CA . GLY A 1 77 ? 0.105 4.832 10.648 1 93.31 77 GLY A CA 1
ATOM 602 C C . GLY A 1 77 ? 1.429 5.57 10.688 1 93.31 77 GLY A C 1
ATOM 603 O O . GLY A 1 77 ? 2.035 5.719 11.75 1 93.31 77 GLY A O 1
ATOM 604 N N . PHE A 1 78 ? 1.876 5.938 9.547 1 90.81 78 PHE A N 1
ATOM 605 C CA . PHE A 1 78 ? 3.104 6.719 9.461 1 90.81 78 PHE A CA 1
ATOM 606 C C . PHE A 1 78 ? 3.018 7.965 10.328 1 90.81 78 PHE A C 1
ATOM 608 O O . PHE A 1 78 ? 3.957 8.281 11.062 1 90.81 78 PHE A O 1
ATOM 615 N N . SER A 1 79 ? 1.9 8.625 10.344 1 90.44 79 SER A N 1
ATOM 616 C CA . SER A 1 79 ? 1.686 9.852 11.102 1 90.44 79 SER A CA 1
ATOM 617 C C . SER A 1 79 ? 1.731 9.594 12.602 1 90.44 79 SER A C 1
ATOM 619 O O . SER A 1 79 ? 1.871 10.523 13.398 1 90.44 79 SER A O 1
ATOM 621 N N . ASP A 1 80 ? 1.619 8.344 12.93 1 88.88 80 ASP A N 1
ATOM 622 C CA . ASP A 1 80 ? 1.688 7.977 14.344 1 88.88 80 ASP A CA 1
ATOM 623 C C . ASP A 1 80 ? 3.02 7.309 14.672 1 88.88 80 ASP A C 1
ATOM 625 O O . ASP A 1 80 ? 3.186 6.746 15.758 1 88.88 80 ASP A O 1
ATOM 629 N N . GLY A 1 81 ? 3.873 7.297 13.758 1 87.31 81 GLY A N 1
ATOM 630 C CA . GLY A 1 81 ? 5.23 6.875 14.062 1 87.31 81 GLY A CA 1
ATOM 631 C C . GLY A 1 81 ? 5.559 5.488 13.547 1 87.31 81 GLY A C 1
ATOM 632 O O . GLY A 1 81 ? 6.539 4.875 13.977 1 87.31 81 GLY A O 1
ATOM 633 N N . SER A 1 82 ? 4.672 4.879 12.758 1 90.19 82 SER A N 1
ATOM 634 C CA . SER A 1 82 ? 5.02 3.625 12.102 1 90.19 82 SER A CA 1
ATOM 635 C C . SER A 1 82 ? 6.09 3.84 11.031 1 90.19 82 SER A C 1
ATOM 637 O O . SER A 1 82 ? 5.816 4.402 9.969 1 90.19 82 SER A O 1
ATOM 639 N N . LEU A 1 83 ? 7.312 3.379 11.352 1 91.25 83 LEU A N 1
ATOM 640 C CA . LEU A 1 83 ? 8.438 3.734 10.492 1 91.25 83 LEU A CA 1
ATOM 641 C C . LEU A 1 83 ? 9.102 2.486 9.922 1 91.25 83 LEU A C 1
ATOM 643 O O . LEU A 1 83 ? 10.234 2.547 9.445 1 91.25 83 LEU A O 1
ATOM 647 N N . ALA A 1 84 ? 8.336 1.376 10.008 1 93 84 ALA A N 1
ATOM 648 C CA . ALA A 1 84 ? 8.992 0.169 9.508 1 93 84 ALA A CA 1
ATOM 649 C C . ALA A 1 84 ? 8 -0.722 8.758 1 93 84 ALA A C 1
ATOM 651 O O . ALA A 1 84 ? 6.879 -0.931 9.219 1 93 84 ALA A O 1
ATOM 652 N N . GLU A 1 85 ? 8.328 -1.147 7.648 1 95.5 85 GLU A N 1
ATOM 653 C CA . GLU A 1 85 ? 7.656 -2.178 6.867 1 95.5 85 GLU A CA 1
ATOM 654 C C . GLU A 1 85 ? 8.648 -3.213 6.344 1 95.5 85 GLU A C 1
ATOM 656 O O . GLU A 1 85 ? 9.102 -3.125 5.203 1 95.5 85 GLU A O 1
ATOM 661 N N . LEU A 1 86 ? 8.945 -4.215 7.074 1 96.56 86 LEU A N 1
ATOM 662 C CA . LEU A 1 86 ? 10.055 -5.129 6.836 1 96.56 86 LEU A CA 1
ATOM 663 C C . LEU A 1 86 ? 9.641 -6.262 5.902 1 96.56 86 LEU A C 1
ATOM 665 O O . LEU A 1 86 ? 10.484 -7.023 5.426 1 96.56 86 LEU A O 1
ATOM 669 N N . GLY A 1 87 ? 8.375 -6.363 5.586 1 96.94 87 GLY A N 1
ATOM 670 C CA . GLY A 1 87 ? 7.906 -7.418 4.703 1 96.94 87 GLY A CA 1
ATOM 671 C C . GLY A 1 87 ? 7.941 -8.789 5.344 1 96.94 87 GLY A C 1
ATOM 672 O O . GLY A 1 87 ? 7.801 -8.922 6.562 1 96.94 87 GLY A O 1
ATOM 673 N N . ASP A 1 88 ? 7.855 -9.797 4.551 1 97.88 88 ASP A N 1
ATOM 674 C CA . ASP A 1 88 ? 7.887 -11.188 4.992 1 97.88 88 ASP A CA 1
ATOM 675 C C . ASP A 1 88 ? 9.234 -11.828 4.684 1 97.88 88 ASP A C 1
ATOM 677 O O . ASP A 1 88 ? 9.43 -12.383 3.6 1 97.88 88 ASP A O 1
ATOM 681 N N . PHE A 1 89 ? 10.125 -11.891 5.688 1 97.75 89 PHE A N 1
ATOM 682 C CA . PHE A 1 89 ? 11.5 -12.359 5.574 1 97.75 89 PHE A CA 1
ATOM 683 C C . PHE A 1 89 ? 11.539 -13.812 5.117 1 97.75 89 PHE A C 1
ATOM 685 O O . PHE A 1 89 ? 12.195 -14.141 4.125 1 97.75 89 PHE A O 1
ATOM 692 N N . ASP A 1 90 ? 10.773 -14.656 5.723 1 97.31 90 ASP A N 1
ATOM 693 C CA . ASP A 1 90 ? 10.789 -16.094 5.457 1 97.31 90 ASP A CA 1
ATOM 694 C C . ASP A 1 90 ? 10.242 -16.406 4.066 1 97.31 90 ASP A C 1
ATOM 696 O O . ASP A 1 90 ? 10.805 -17.219 3.34 1 97.31 90 ASP A O 1
ATOM 700 N N . MET A 1 91 ? 9.18 -15.75 3.699 1 97.44 91 MET A N 1
ATOM 701 C CA . MET A 1 91 ? 8.594 -15.953 2.379 1 97.44 91 MET A CA 1
ATOM 702 C C . MET A 1 91 ? 9.586 -15.578 1.279 1 97.44 91 MET A C 1
ATOM 704 O O . MET A 1 91 ? 9.68 -16.266 0.262 1 97.44 91 MET A O 1
ATOM 708 N N . CYS A 1 92 ? 10.32 -14.508 1.499 1 98.25 92 CYS A N 1
ATOM 709 C CA . CYS A 1 92 ? 11.32 -14.086 0.53 1 98.25 92 CYS A CA 1
ATOM 710 C C . CYS A 1 92 ? 12.422 -15.125 0.394 1 98.25 92 CYS A C 1
ATOM 712 O O . CYS A 1 92 ? 12.781 -15.523 -0.719 1 98.25 92 CYS A O 1
ATOM 714 N N . LEU A 1 93 ? 12.922 -15.633 1.466 1 97.94 93 LEU A N 1
ATOM 715 C CA . LEU A 1 93 ? 14.047 -16.562 1.437 1 97.94 93 LEU A CA 1
ATOM 716 C C . LEU A 1 93 ? 13.641 -17.891 0.812 1 97.94 93 LEU A C 1
ATOM 718 O O . LEU A 1 93 ? 14.461 -18.547 0.166 1 97.94 93 LEU A O 1
ATOM 722 N N . ARG A 1 94 ? 12.414 -18.219 0.912 1 96.62 94 ARG A N 1
ATOM 723 C CA . ARG A 1 94 ? 11.945 -19.484 0.383 1 96.62 94 ARG A CA 1
ATOM 724 C C . ARG A 1 94 ? 11.602 -19.375 -1.098 1 96.62 94 ARG A C 1
ATOM 726 O O . ARG A 1 94 ? 11.414 -20.391 -1.778 1 96.62 94 ARG A O 1
ATOM 733 N N . ALA A 1 95 ? 11.523 -18.219 -1.572 1 97 95 ALA A N 1
ATOM 734 C CA . ALA A 1 95 ? 11.062 -18.016 -2.941 1 97 95 ALA A CA 1
ATOM 735 C C . ALA A 1 95 ? 12.094 -18.5 -3.953 1 97 95 ALA A C 1
ATOM 737 O O . ALA A 1 95 ? 13.297 -18.281 -3.777 1 97 95 ALA A O 1
ATOM 738 N N . ALA A 1 96 ? 11.617 -19.203 -4.938 1 96.94 96 ALA A N 1
ATOM 739 C CA . ALA A 1 96 ? 12.406 -19.688 -6.059 1 96.94 96 ALA A CA 1
ATOM 740 C C . ALA A 1 96 ? 11.633 -19.609 -7.363 1 96.94 96 ALA A C 1
ATOM 742 O O . ALA A 1 96 ? 10.531 -20.156 -7.477 1 96.94 96 ALA A O 1
ATOM 743 N N . VAL A 1 97 ? 12.148 -18.891 -8.25 1 97.25 97 VAL A N 1
ATOM 744 C CA . VAL A 1 97 ? 11.508 -18.734 -9.547 1 97.25 97 VAL A CA 1
ATOM 745 C C . VAL A 1 97 ? 12.109 -19.719 -10.547 1 97.25 97 VAL A C 1
ATOM 747 O O . VAL A 1 97 ? 13.328 -19.781 -10.719 1 97.25 97 VAL A O 1
ATOM 750 N N . LYS A 1 98 ? 11.203 -20.422 -11.18 1 95 98 LYS A N 1
ATOM 751 C CA . LYS A 1 98 ? 11.625 -21.484 -12.078 1 95 98 LYS A CA 1
ATOM 752 C C . LYS A 1 98 ? 11.227 -21.188 -13.516 1 95 98 LYS A C 1
ATOM 754 O O . LYS A 1 98 ? 10.273 -20.438 -13.758 1 95 98 LYS A O 1
ATOM 759 N N . ASN A 1 99 ? 11.984 -21.688 -14.43 1 92.44 99 ASN A N 1
ATOM 760 C CA . ASN A 1 99 ? 11.594 -21.609 -15.836 1 92.44 99 ASN A CA 1
ATOM 761 C C . ASN A 1 99 ? 10.609 -22.719 -16.203 1 92.44 99 ASN A C 1
ATOM 763 O O . ASN A 1 99 ? 10.117 -23.438 -15.336 1 92.44 99 ASN A O 1
ATOM 767 N N . SER A 1 100 ? 10.227 -22.766 -17.469 1 88.06 100 SER A N 1
ATOM 768 C CA . SER A 1 100 ? 9.211 -23.703 -17.953 1 88.06 100 SER A CA 1
ATOM 769 C C . SER A 1 100 ? 9.656 -25.156 -17.766 1 88.06 100 SER A C 1
ATOM 771 O O . SER A 1 100 ? 8.828 -26.062 -17.672 1 88.06 100 SER A O 1
ATOM 773 N N . LEU A 1 101 ? 11.008 -25.438 -17.625 1 91.31 101 LEU A N 1
ATOM 774 C CA . LEU A 1 101 ? 11.555 -26.781 -17.484 1 91.31 101 LEU A CA 1
ATOM 775 C C . LEU A 1 101 ? 11.68 -27.172 -16.016 1 91.31 101 LEU A C 1
ATOM 777 O O . LEU A 1 101 ? 12.07 -28.281 -15.695 1 91.31 101 LEU A O 1
ATOM 781 N N . GLY A 1 102 ? 11.383 -26.234 -15.141 1 90.31 102 GLY A N 1
ATOM 782 C CA . GLY A 1 102 ? 11.422 -26.531 -13.711 1 90.31 102 GLY A CA 1
ATOM 783 C C . GLY A 1 102 ? 12.742 -26.141 -13.062 1 90.31 102 GLY A C 1
ATOM 784 O O . GLY A 1 102 ? 12.922 -26.328 -11.859 1 90.31 102 GLY A O 1
ATOM 785 N N . ASP A 1 103 ? 13.641 -25.562 -13.844 1 94.44 103 ASP A N 1
ATOM 786 C CA . ASP A 1 103 ? 14.93 -25.141 -13.312 1 94.44 103 ASP A CA 1
ATOM 787 C C . ASP A 1 103 ? 14.812 -23.781 -12.617 1 94.44 103 ASP A C 1
ATOM 789 O O . ASP A 1 103 ? 14.133 -22.891 -13.109 1 94.44 103 ASP A O 1
ATOM 793 N N . VAL A 1 104 ? 15.555 -23.719 -11.531 1 95.75 104 VAL A N 1
ATOM 794 C CA . VAL A 1 104 ? 15.531 -22.469 -10.789 1 95.75 104 VAL A CA 1
ATOM 795 C C . VAL A 1 104 ? 16.312 -21.406 -11.555 1 95.75 104 VAL A C 1
ATOM 797 O O . VAL A 1 104 ? 17.484 -21.609 -11.883 1 95.75 104 VAL A O 1
ATOM 800 N N . GLN A 1 105 ? 15.664 -20.312 -11.836 1 97.06 105 GLN A N 1
ATOM 801 C CA . GLN A 1 105 ? 16.312 -19.188 -12.508 1 97.06 105 GLN A CA 1
ATOM 802 C C . GLN A 1 105 ? 16.969 -18.25 -11.5 1 97.06 105 GLN A C 1
ATOM 804 O O . GLN A 1 105 ? 18.094 -17.797 -11.711 1 97.06 105 GLN A O 1
ATOM 809 N N . PHE A 1 106 ? 16.344 -17.969 -10.469 1 97.94 106 PHE A N 1
ATOM 810 C CA . PHE A 1 106 ? 16.859 -17.188 -9.352 1 97.94 106 PHE A CA 1
ATOM 811 C C . PHE A 1 106 ? 16.047 -17.406 -8.094 1 97.94 106 PHE A C 1
ATOM 813 O O . PHE A 1 106 ? 14.969 -18.016 -8.148 1 97.94 106 PHE A O 1
ATOM 820 N N . ARG A 1 107 ? 16.531 -16.984 -6.996 1 97.81 107 ARG A N 1
ATOM 821 C CA . ARG A 1 107 ? 15.898 -17.109 -5.688 1 97.81 107 ARG A CA 1
ATOM 822 C C . ARG A 1 107 ? 15.727 -15.742 -5.035 1 97.81 107 ARG A C 1
ATOM 824 O O . ARG A 1 107 ? 16.219 -14.734 -5.543 1 97.81 107 ARG A O 1
ATOM 831 N N . GLY A 1 108 ? 14.961 -15.773 -3.934 1 98.44 108 GLY A N 1
ATOM 832 C CA . GLY A 1 108 ? 14.75 -14.539 -3.197 1 98.44 108 GLY A CA 1
ATOM 833 C C . GLY A 1 108 ? 15.953 -14.109 -2.385 1 98.44 108 GLY A C 1
ATOM 834 O O . GLY A 1 108 ? 16.641 -14.945 -1.783 1 98.44 108 GLY A O 1
ATOM 835 N N . GLN A 1 109 ? 16.25 -12.891 -2.449 1 98.56 109 GLN A N 1
ATOM 836 C CA . GLN A 1 109 ? 17.219 -12.18 -1.632 1 98.56 109 GLN A CA 1
ATOM 837 C C . GLN A 1 109 ? 16.562 -11.062 -0.826 1 98.56 109 GLN A C 1
ATOM 839 O O . GLN A 1 109 ? 16.016 -10.117 -1.397 1 98.56 109 GLN A O 1
ATOM 844 N N . TYR A 1 110 ? 16.625 -11.266 0.493 1 98.69 110 TYR A N 1
ATOM 845 C CA . TYR A 1 110 ? 16 -10.273 1.359 1 98.69 110 TYR A CA 1
ATOM 846 C C . TYR A 1 110 ? 16.969 -9.141 1.688 1 98.69 110 TYR A C 1
ATOM 848 O O . TYR A 1 110 ? 18.047 -9.383 2.236 1 98.69 110 TYR A O 1
ATOM 856 N N . CYS A 1 111 ? 16.594 -7.949 1.313 1 98.75 111 CYS A N 1
ATOM 857 C CA . CYS A 1 111 ? 17.438 -6.793 1.565 1 98.75 111 CYS A CA 1
ATOM 858 C C . CYS A 1 111 ? 16.734 -5.793 2.479 1 98.75 111 CYS A C 1
ATOM 860 O O . CYS A 1 111 ? 15.555 -5.492 2.289 1 98.75 111 CYS A O 1
ATOM 862 N N . SER A 1 112 ? 17.453 -5.32 3.436 1 98.44 112 SER A N 1
ATOM 863 C CA . SER A 1 112 ? 16.953 -4.281 4.332 1 98.44 112 SER A CA 1
ATOM 864 C C . SER A 1 112 ? 17.594 -2.928 4.016 1 98.44 112 SER A C 1
ATOM 866 O O . SER A 1 112 ? 18.781 -2.848 3.709 1 98.44 112 SER A O 1
ATOM 868 N N . LEU A 1 113 ? 16.766 -1.904 4.082 1 97.94 113 LEU A N 1
ATOM 869 C CA . LEU A 1 113 ? 17.25 -0.562 3.793 1 97.94 113 LEU A CA 1
ATOM 870 C C . LEU A 1 113 ? 16.547 0.474 4.664 1 97.94 113 LEU A C 1
ATOM 872 O O . LEU A 1 113 ? 15.523 0.186 5.273 1 97.94 113 LEU A O 1
ATOM 876 N N . THR A 1 114 ? 17.141 1.611 4.781 1 96.19 114 THR A N 1
ATOM 877 C CA . THR A 1 114 ? 16.516 2.775 5.391 1 96.19 114 THR A CA 1
ATOM 878 C C . THR A 1 114 ? 16.219 3.84 4.336 1 96.19 114 THR A C 1
ATOM 880 O O . THR A 1 114 ? 16.969 3.992 3.371 1 96.19 114 THR A O 1
ATOM 883 N N . LEU A 1 115 ? 15.102 4.387 4.492 1 93.88 115 LEU A N 1
ATOM 884 C CA . LEU A 1 115 ? 14.75 5.582 3.73 1 93.88 115 LEU A CA 1
ATOM 885 C C . LEU A 1 115 ? 14.906 6.836 4.586 1 93.88 115 LEU A C 1
ATOM 887 O O . LEU A 1 115 ? 14.344 6.914 5.68 1 93.88 115 LEU A O 1
ATOM 891 N N . ASN A 1 116 ? 15.633 7.797 4.055 1 91.69 116 ASN A N 1
ATOM 892 C CA . ASN A 1 116 ? 15.984 8.984 4.828 1 91.69 116 ASN A CA 1
ATOM 893 C C . ASN A 1 116 ? 15.477 10.258 4.16 1 91.69 116 ASN A C 1
ATOM 895 O O . ASN A 1 116 ? 15.688 10.461 2.963 1 91.69 116 ASN A O 1
ATOM 899 N N . PHE A 1 117 ? 14.875 11.031 4.977 1 92.12 117 PHE A N 1
ATOM 900 C CA . PHE A 1 117 ? 14.461 12.352 4.512 1 92.12 117 PHE A CA 1
ATOM 901 C C . PHE A 1 117 ? 15.648 13.305 4.469 1 92.12 117 PHE A C 1
ATOM 903 O O . PHE A 1 117 ? 16.641 13.109 5.184 1 92.12 117 PHE A O 1
ATOM 910 N N . PRO A 1 118 ? 15.508 14.273 3.588 1 92.75 118 PRO A N 1
ATOM 911 C CA . PRO A 1 118 ? 16.641 15.211 3.52 1 92.75 118 PRO A CA 1
ATOM 912 C C . PRO A 1 118 ? 16.75 16.094 4.762 1 92.75 118 PRO A C 1
ATOM 914 O O . PRO A 1 118 ? 15.883 16.938 5 1 92.75 118 PRO A O 1
ATOM 917 N N . LEU A 1 119 ? 17.781 15.938 5.496 1 92.44 119 LEU A N 1
ATOM 918 C CA . LEU A 1 119 ? 18.062 16.719 6.695 1 92.44 119 LEU A CA 1
ATOM 919 C C . LEU A 1 119 ? 19.5 17.234 6.691 1 92.44 119 LEU A C 1
ATOM 921 O O . LEU A 1 119 ? 20.391 16.594 6.113 1 92.44 119 LEU A O 1
ATOM 925 N N . PRO A 1 120 ? 19.594 18.422 7.289 1 91.38 120 PRO A N 1
ATOM 926 C CA . PRO A 1 120 ? 20.984 18.875 7.477 1 91.38 120 PRO A CA 1
ATOM 927 C C . PRO A 1 120 ? 21.781 17.922 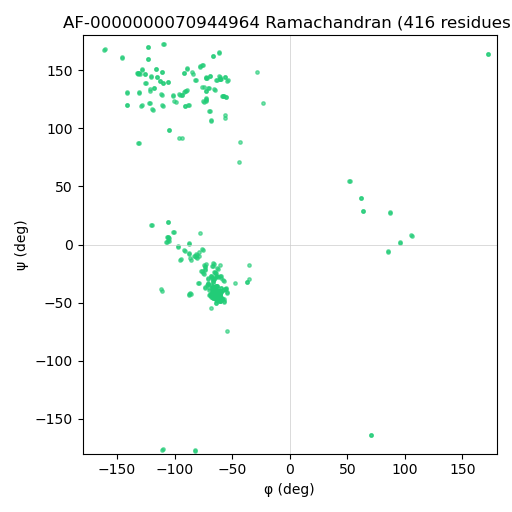8.367 1 91.38 120 PRO A C 1
ATOM 929 O O . PRO A 1 120 ? 21.219 17.031 8.992 1 91.38 120 PRO A O 1
ATOM 932 N N . PRO A 1 121 ? 23.109 18.125 8.297 1 89.25 121 PRO A N 1
ATOM 933 C CA . PRO A 1 121 ? 23.906 17.281 9.188 1 89.25 121 PRO A CA 1
ATOM 934 C C . PRO A 1 121 ? 23.453 17.359 10.648 1 89.25 121 PRO A C 1
ATOM 936 O O . PRO A 1 121 ? 23.031 18.422 11.117 1 89.25 121 PRO A O 1
ATOM 939 N N . LYS A 1 122 ? 23.484 16.25 11.297 1 87.81 122 LYS A N 1
ATOM 940 C CA . LYS A 1 122 ? 23.031 16.156 12.68 1 87.81 122 LYS A CA 1
ATOM 941 C C . LYS A 1 122 ? 23.766 17.156 13.57 1 87.81 122 LYS A C 1
ATOM 943 O O . LYS A 1 122 ? 25 17.141 13.617 1 87.81 122 LYS A O 1
ATOM 948 N N . PRO A 1 123 ? 23.078 17.922 14.273 1 86.25 123 PRO A N 1
ATOM 949 C CA . PRO A 1 123 ? 23.734 18.828 15.211 1 86.25 123 PRO A CA 1
ATOM 950 C C . PRO A 1 123 ? 24.219 18.125 16.469 1 86.25 123 PRO A C 1
ATOM 952 O O . PRO A 1 123 ? 23.75 17.031 16.797 1 86.25 123 PRO A O 1
ATOM 955 N N . PRO A 1 124 ? 25.203 18.734 17.031 1 86.56 124 PRO A N 1
ATOM 956 C CA . PRO A 1 124 ? 25.734 18.109 18.25 1 86.56 124 PRO A CA 1
ATOM 957 C C . PRO A 1 124 ? 24.672 17.891 19.312 1 86.56 124 PRO A C 1
ATOM 959 O O . PRO A 1 124 ? 24.688 16.875 20.016 1 86.56 124 PRO A O 1
ATOM 962 N N . ILE A 1 125 ? 23.75 18.891 19.422 1 86 125 ILE A N 1
ATOM 963 C CA . ILE A 1 125 ? 22.656 18.781 20.375 1 86 125 ILE A CA 1
ATOM 964 C C . ILE A 1 125 ? 21.328 18.891 19.625 1 86 125 ILE A C 1
ATOM 966 O O . ILE A 1 125 ? 21.047 19.906 18.969 1 86 125 ILE A O 1
ATOM 970 N N . ILE A 1 126 ? 20.594 17.891 19.781 1 81.75 126 ILE A N 1
ATOM 971 C CA . ILE A 1 126 ? 19.266 17.906 19.172 1 81.75 126 ILE A CA 1
ATOM 972 C C . ILE A 1 126 ? 18.25 18.469 20.172 1 81.75 126 ILE A C 1
ATOM 974 O O . ILE A 1 126 ? 18.094 17.953 21.266 1 81.75 126 ILE A O 1
ATOM 978 N N . ARG A 1 127 ? 17.625 19.562 19.781 1 81.19 127 ARG A N 1
ATOM 979 C CA . ARG A 1 127 ? 16.594 20.156 20.625 1 81.19 127 ARG A CA 1
ATOM 980 C C . ARG A 1 127 ? 15.211 19.656 20.234 1 81.19 127 ARG A C 1
ATOM 982 O O . ARG A 1 127 ? 14.812 19.734 19.062 1 81.19 127 ARG A O 1
ATOM 989 N N . TYR A 1 128 ? 14.516 19.203 21.188 1 81.25 128 TYR A N 1
ATOM 990 C CA . TYR A 1 128 ? 13.172 18.688 20.938 1 81.25 128 TYR A CA 1
ATOM 991 C C . TYR A 1 128 ? 12.203 19.812 20.641 1 81.25 128 TYR A C 1
ATOM 993 O O . TYR A 1 128 ? 12.234 20.859 21.297 1 81.25 128 TYR A O 1
ATOM 1001 N N . GLY A 1 129 ? 11.453 19.625 19.609 1 81.06 129 GLY A N 1
ATOM 1002 C CA . GLY A 1 129 ? 10.391 20.578 19.297 1 81.06 129 GLY A CA 1
ATOM 1003 C C . GLY A 1 129 ? 10.875 21.75 18.484 1 81.06 129 GLY A C 1
ATOM 1004 O O . GLY A 1 129 ? 10.102 22.672 18.188 1 81.06 129 GLY A O 1
ATOM 1005 N N . VAL A 1 130 ? 12.141 21.859 18.266 1 83.62 130 VAL A N 1
ATOM 1006 C CA . VAL A 1 130 ? 12.68 22.922 17.422 1 83.62 130 VAL A CA 1
ATOM 1007 C C . VAL A 1 130 ? 12.961 22.391 16.016 1 83.62 130 VAL A C 1
ATOM 1009 O O . VAL A 1 130 ? 13.703 21.422 15.859 1 83.62 130 VAL A O 1
ATOM 1012 N N . PRO A 1 131 ? 12.391 22.984 15.094 1 87.88 131 PRO A N 1
ATOM 1013 C CA . PRO A 1 131 ? 12.609 22.516 13.727 1 87.88 131 PRO A CA 1
ATOM 1014 C C . PRO A 1 131 ? 14.062 22.641 13.281 1 87.88 131 PRO A C 1
ATOM 1016 O O . PRO A 1 131 ? 14.734 23.625 13.617 1 87.88 131 PRO A O 1
ATOM 1019 N N . VAL A 1 132 ? 14.492 21.641 12.547 1 89 132 VAL A N 1
ATOM 1020 C CA . VAL A 1 132 ? 15.867 21.609 12.078 1 89 132 VAL A CA 1
ATOM 1021 C C . VAL A 1 132 ? 15.945 22.188 10.664 1 89 132 VAL A C 1
ATOM 1023 O O . VAL A 1 132 ? 17.031 22.453 10.148 1 89 132 VAL A O 1
ATOM 1026 N N . VAL A 1 133 ? 14.789 22.328 10.062 1 92 133 VAL A N 1
ATOM 1027 C CA . VAL A 1 133 ? 14.625 22.984 8.766 1 92 133 VAL A CA 1
ATOM 1028 C C . VAL A 1 133 ? 13.594 24.109 8.875 1 92 133 VAL A C 1
ATOM 1030 O O . VAL A 1 133 ? 12.602 23.969 9.586 1 92 133 VAL A O 1
ATOM 1033 N N . ASP A 1 134 ? 13.914 25.219 8.211 1 92.44 134 ASP A N 1
ATOM 1034 C CA . ASP A 1 134 ? 12.977 26.328 8.227 1 92.44 134 ASP A CA 1
ATOM 1035 C C . ASP A 1 134 ? 11.609 25.922 7.695 1 92.44 134 ASP A C 1
ATOM 1037 O O . ASP A 1 134 ? 11.5 25.406 6.578 1 92.44 134 ASP A O 1
ATOM 1041 N N . THR A 1 135 ? 10.523 26.172 8.414 1 94.19 135 THR A N 1
ATOM 1042 C CA . THR A 1 135 ? 9.195 25.703 8.039 1 94.19 135 THR A CA 1
ATOM 1043 C C . THR A 1 135 ? 8.336 26.859 7.543 1 94.19 135 THR A C 1
ATOM 1045 O O . THR A 1 135 ? 7.164 26.672 7.211 1 94.19 135 THR A O 1
ATOM 1048 N N . THR A 1 136 ? 8.836 28.031 7.469 1 93.56 136 THR A N 1
ATOM 1049 C CA . THR A 1 136 ? 8.062 29.234 7.215 1 93.56 136 THR A CA 1
ATOM 1050 C C . THR A 1 136 ? 7.418 29.188 5.832 1 93.56 136 THR A C 1
ATOM 1052 O O . THR A 1 136 ? 6.355 29.781 5.609 1 93.56 136 THR A O 1
ATOM 1055 N N . SER A 1 137 ? 8.031 28.484 4.945 1 93.25 137 SER A N 1
ATOM 1056 C CA . SER A 1 137 ? 7.551 28.469 3.564 1 93.25 137 SER A CA 1
ATOM 1057 C C . SER A 1 137 ? 6.488 27.406 3.352 1 93.25 137 SER A C 1
ATOM 1059 O O . SER A 1 137 ? 5.961 27.25 2.248 1 93.25 137 SER A O 1
ATOM 1061 N N . PHE A 1 138 ? 6.098 26.641 4.367 1 95.81 138 PHE A N 1
ATOM 1062 C CA . PHE A 1 138 ? 5.121 25.578 4.258 1 95.81 138 PHE A CA 1
ATOM 1063 C C . PHE A 1 138 ? 3.83 25.938 4.984 1 95.81 138 PHE A C 1
ATOM 1065 O O . PHE A 1 138 ? 3.855 26.656 5.984 1 95.81 138 PHE A O 1
ATOM 1072 N N . ALA A 1 139 ? 2.738 25.406 4.406 1 94.75 139 ALA A N 1
ATOM 1073 C CA . ALA A 1 139 ? 1.434 25.688 4.996 1 94.75 139 ALA A CA 1
ATOM 1074 C C . ALA A 1 139 ? 1.351 25.172 6.426 1 94.75 139 ALA A C 1
ATOM 1076 O O . ALA A 1 139 ? 1.847 24.078 6.727 1 94.75 139 ALA A O 1
ATOM 1077 N N . ASP A 1 140 ? 0.68 25.844 7.332 1 92.38 140 ASP A N 1
ATOM 1078 C CA . ASP A 1 140 ? 0.625 25.547 8.758 1 92.38 140 ASP A CA 1
ATOM 1079 C C . ASP A 1 140 ? -0.1 24.219 9.016 1 92.38 140 ASP A C 1
ATOM 1081 O O . ASP A 1 140 ? 0.205 23.516 9.977 1 92.38 140 ASP A O 1
ATOM 1085 N N . ASP A 1 141 ? -1.007 23.875 8.195 1 93.56 141 ASP A N 1
ATOM 1086 C CA . ASP A 1 141 ? -1.802 22.672 8.414 1 93.56 141 ASP A CA 1
ATOM 1087 C C . ASP A 1 141 ? -1.375 21.562 7.461 1 93.56 141 ASP A C 1
ATOM 1089 O O . ASP A 1 141 ? -2.127 20.609 7.234 1 93.56 141 ASP A O 1
ATOM 1093 N N . SER A 1 142 ? -0.178 21.672 6.906 1 95.62 142 SER A N 1
ATOM 1094 C CA . SER A 1 142 ? 0.296 20.656 5.965 1 95.62 142 SER A CA 1
ATOM 1095 C C . SER A 1 142 ? 1.031 19.531 6.688 1 95.62 142 SER A C 1
ATOM 1097 O O . SER A 1 142 ? 1.646 19.766 7.734 1 95.62 142 SER A O 1
ATOM 1099 N N . VAL A 1 143 ? 0.969 18.359 6.078 1 95.56 143 VAL A N 1
ATOM 1100 C CA . VAL A 1 143 ? 1.692 17.219 6.621 1 95.56 143 VAL A CA 1
ATOM 1101 C C . VAL A 1 143 ? 3.197 17.469 6.527 1 95.56 143 VAL A C 1
ATOM 1103 O O . VAL A 1 143 ? 3.963 17 7.375 1 95.56 143 VAL A O 1
ATOM 1106 N N . VAL A 1 144 ? 3.621 18.219 5.562 1 95.31 144 VAL A N 1
ATOM 1107 C CA . VAL A 1 144 ? 5.039 18.516 5.387 1 95.31 144 VAL A CA 1
ATOM 1108 C C . VAL A 1 144 ? 5.551 19.312 6.574 1 95.31 144 VAL A C 1
ATOM 1110 O O . VAL A 1 144 ? 6.57 18.969 7.18 1 95.31 144 VAL A O 1
ATOM 1113 N N . LYS A 1 145 ? 4.82 20.391 6.91 1 94.56 145 LYS A N 1
ATOM 1114 C CA . LYS A 1 145 ? 5.234 21.188 8.062 1 94.56 145 LYS A CA 1
ATOM 1115 C C . LYS A 1 145 ? 5.223 20.359 9.344 1 94.56 145 LYS A C 1
ATOM 1117 O O . LYS A 1 145 ? 6.129 20.484 10.164 1 94.56 145 LYS A O 1
ATOM 1122 N N . GLU A 1 146 ? 4.215 19.578 9.484 1 92.12 146 GLU A N 1
ATOM 1123 C CA . GLU A 1 146 ? 4.148 18.719 10.656 1 92.12 146 GLU A CA 1
ATOM 1124 C C . GLU A 1 146 ? 5.355 17.781 10.727 1 92.12 146 GLU A C 1
ATOM 1126 O O . GLU A 1 146 ? 5.941 17.594 11.789 1 92.12 146 GLU A O 1
ATOM 1131 N N . THR A 1 147 ? 5.684 17.172 9.633 1 91.75 147 THR A N 1
ATOM 1132 C CA . THR A 1 147 ? 6.832 16.281 9.562 1 91.75 147 THR A CA 1
ATOM 1133 C C . THR A 1 147 ? 8.125 17.031 9.891 1 91.75 147 THR A C 1
ATOM 1135 O O . THR A 1 147 ? 8.961 16.531 10.648 1 91.75 147 THR A O 1
ATOM 1138 N N . LEU A 1 148 ? 8.227 18.234 9.352 1 92.56 148 LEU A N 1
ATOM 1139 C CA . LEU A 1 148 ? 9.414 19.047 9.586 1 92.56 148 LEU A CA 1
ATOM 1140 C C . LEU A 1 148 ? 9.539 19.422 11.062 1 92.56 148 LEU A C 1
ATOM 1142 O O . LEU A 1 148 ? 10.641 19.469 11.602 1 92.56 148 LEU A O 1
ATOM 1146 N N . ASN A 1 149 ? 8.414 19.672 11.695 1 91.19 149 ASN A N 1
ATOM 1147 C CA . ASN A 1 149 ? 8.414 20.016 13.117 1 91.19 149 ASN A CA 1
ATOM 1148 C C . ASN A 1 149 ? 8.883 18.844 13.977 1 91.19 149 ASN A C 1
ATOM 1150 O O . ASN A 1 149 ? 9.406 19.047 15.07 1 91.19 149 ASN A O 1
ATOM 1154 N N . LEU A 1 150 ? 8.75 17.672 13.445 1 89.19 150 LEU A N 1
ATOM 1155 C CA . LEU A 1 150 ? 9.148 16.469 14.18 1 89.19 150 LEU A CA 1
ATOM 1156 C C . LEU A 1 150 ? 10.438 15.891 13.609 1 89.19 150 LEU A C 1
ATOM 1158 O O . LEU A 1 150 ? 10.867 14.805 14.016 1 89.19 150 LEU A O 1
ATOM 1162 N N . ALA A 1 151 ? 11.047 16.578 12.688 1 89.12 151 ALA A N 1
ATOM 1163 C CA . ALA A 1 151 ? 12.148 16.031 11.898 1 89.12 151 ALA A CA 1
ATOM 1164 C C . ALA A 1 151 ? 13.375 15.781 12.773 1 89.12 151 ALA A C 1
ATOM 1166 O O . ALA A 1 151 ? 14.266 15.008 12.398 1 89.12 151 ALA A O 1
ATOM 1167 N N . TRP A 1 152 ? 13.438 16.406 13.938 1 86.38 152 TRP A N 1
ATOM 1168 C CA . TRP A 1 152 ? 14.531 16.141 14.867 1 86.38 152 TRP A CA 1
ATOM 1169 C C . TRP A 1 152 ? 14.594 14.656 15.227 1 86.38 152 TRP A C 1
ATOM 1171 O O . TRP A 1 152 ? 15.672 14.117 15.477 1 86.38 152 TRP A O 1
ATOM 1181 N N . GLY A 1 153 ? 13.422 14.023 15.234 1 86.38 153 GLY A N 1
ATOM 1182 C CA . GLY A 1 153 ? 13.359 12.602 15.523 1 86.38 153 GLY A CA 1
ATOM 1183 C C . GLY A 1 153 ? 13.867 11.734 14.391 1 86.38 153 GLY A C 1
ATOM 1184 O O . GLY A 1 153 ? 14.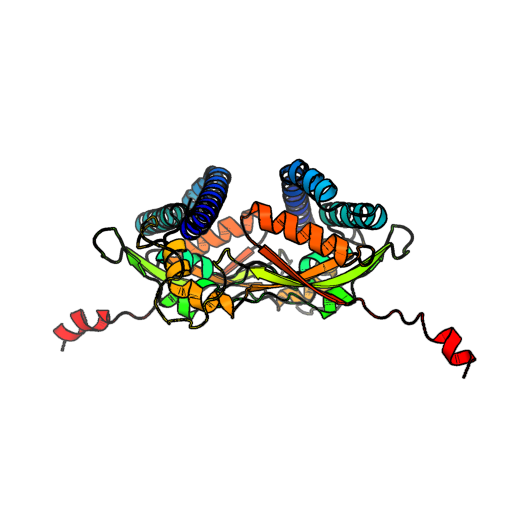227 10.57 14.602 1 86.38 153 GLY A O 1
ATOM 1185 N N . LEU A 1 154 ? 13.922 12.305 13.242 1 85.12 154 LEU A N 1
ATOM 1186 C CA . LEU A 1 154 ? 14.234 11.539 12.039 1 85.12 154 LEU A CA 1
ATOM 1187 C C . LEU A 1 154 ? 15.742 11.32 11.914 1 85.12 154 LEU A C 1
ATOM 1189 O O . LEU A 1 154 ? 16.188 10.555 11.055 1 85.12 154 LEU A O 1
ATOM 1193 N N . TYR A 1 155 ? 16.516 12 12.781 1 85.25 155 TYR A N 1
ATOM 1194 C CA . TYR A 1 155 ? 17.938 11.695 12.82 1 85.25 155 TYR A CA 1
ATOM 1195 C C . TYR A 1 155 ? 18.188 10.289 13.359 1 85.25 155 TYR A C 1
ATOM 1197 O O . TYR A 1 155 ? 19.156 9.633 12.977 1 85.25 155 TYR A O 1
ATOM 1205 N N . THR A 1 156 ? 17.297 9.844 14.172 1 81.75 156 THR A N 1
ATOM 1206 C CA . THR A 1 156 ? 17.5 8.562 14.844 1 81.75 156 THR A CA 1
ATOM 1207 C C . THR A 1 156 ? 16.5 7.523 14.328 1 81.75 156 THR A C 1
ATOM 1209 O O . THR A 1 156 ? 16.844 6.352 14.172 1 81.75 156 THR A O 1
ATOM 1212 N N . ALA A 1 157 ? 15.266 8.016 14.094 1 83.75 157 ALA A N 1
ATOM 1213 C CA . ALA A 1 157 ? 14.203 7.113 13.656 1 83.75 157 ALA A CA 1
ATOM 1214 C C . ALA A 1 157 ? 14.062 7.125 12.133 1 83.75 157 ALA A C 1
ATOM 1216 O O . ALA A 1 157 ? 13.266 7.883 11.586 1 83.75 157 ALA A O 1
ATOM 1217 N N . LYS A 1 158 ? 14.766 6.242 11.547 1 87.12 158 LYS A N 1
ATOM 1218 C CA . LYS A 1 158 ? 14.711 6.148 10.086 1 87.12 158 LYS A CA 1
ATOM 1219 C C . LYS A 1 158 ? 13.641 5.156 9.641 1 87.12 158 LYS A C 1
ATOM 1221 O O . LYS A 1 158 ? 13.32 4.215 10.367 1 87.12 158 LYS A O 1
ATOM 1226 N N . VAL A 1 159 ? 13.07 5.43 8.539 1 92.75 159 VAL A N 1
ATOM 1227 C CA . VAL A 1 159 ? 12.102 4.504 7.961 1 92.75 159 VAL A CA 1
ATOM 1228 C C . VAL A 1 159 ? 12.82 3.277 7.402 1 92.75 159 VAL A C 1
ATOM 1230 O O . VAL A 1 159 ? 13.734 3.404 6.59 1 92.75 159 VAL A O 1
ATOM 1233 N N . ARG A 1 160 ? 12.414 2.16 7.824 1 96.12 160 ARG A N 1
ATOM 1234 C CA . ARG A 1 160 ? 13.078 0.923 7.426 1 96.12 160 ARG A CA 1
ATOM 1235 C C . ARG A 1 160 ? 12.172 0.071 6.547 1 96.12 160 ARG A C 1
ATOM 1237 O O . ARG A 1 160 ? 10.977 -0.047 6.816 1 96.12 160 ARG A O 1
ATOM 1244 N N . PHE A 1 161 ? 12.742 -0.534 5.555 1 97.44 161 PHE A N 1
ATOM 1245 C CA . PHE A 1 161 ? 12.031 -1.406 4.633 1 97.44 161 PHE A CA 1
ATOM 1246 C C . PHE A 1 161 ? 12.773 -2.721 4.438 1 97.44 161 PHE A C 1
ATOM 1248 O O . PHE A 1 161 ? 14.008 -2.746 4.453 1 97.44 161 PHE A O 1
ATOM 1255 N N . GLY A 1 162 ? 11.992 -3.74 4.23 1 98.31 162 GLY A N 1
ATOM 1256 C CA . GLY A 1 162 ? 12.477 -4.996 3.682 1 98.31 162 GLY A CA 1
ATOM 1257 C C . GLY A 1 162 ? 11.961 -5.277 2.285 1 98.31 162 GLY A C 1
ATOM 1258 O O . GLY A 1 162 ? 10.758 -5.172 2.031 1 98.31 162 GLY A O 1
ATOM 1259 N N . LEU A 1 163 ? 12.859 -5.586 1.406 1 98.62 163 LEU A N 1
ATOM 1260 C CA . LEU A 1 163 ? 12.492 -5.848 0.02 1 98.62 163 LEU A CA 1
ATOM 1261 C C . LEU A 1 163 ? 13.07 -7.172 -0.461 1 98.62 163 LEU A C 1
ATOM 1263 O O . LEU A 1 163 ? 14.141 -7.59 0.001 1 98.62 163 LEU A O 1
ATOM 1267 N N . CYS A 1 164 ? 12.383 -7.746 -1.357 1 98.75 164 CYS A N 1
ATOM 1268 C CA . CYS A 1 164 ? 12.812 -9.031 -1.9 1 98.75 164 CYS A CA 1
ATOM 1269 C C . CYS A 1 164 ? 13.266 -8.891 -3.348 1 98.75 164 CYS A C 1
ATOM 1271 O O . CYS A 1 164 ? 12.492 -8.477 -4.211 1 98.75 164 CYS A O 1
ATOM 1273 N N . PHE A 1 165 ? 14.523 -9.227 -3.611 1 98.62 165 PHE A N 1
ATOM 1274 C CA . PHE A 1 165 ? 15.117 -9.125 -4.938 1 98.62 165 PHE A CA 1
ATOM 1275 C C . PHE A 1 165 ? 15.656 -10.469 -5.398 1 98.62 165 PHE A C 1
ATOM 1277 O O . PHE A 1 165 ? 15.859 -11.375 -4.586 1 98.62 165 PHE A O 1
ATOM 1284 N N . PRO A 1 166 ? 15.828 -10.586 -6.738 1 98.38 166 PRO A N 1
ATOM 1285 C CA . PRO A 1 166 ? 16.531 -11.789 -7.191 1 98.38 166 PRO A CA 1
ATOM 1286 C C . PRO A 1 166 ? 17.938 -11.891 -6.629 1 98.38 166 PRO A C 1
ATOM 1288 O O . PRO A 1 166 ? 18.641 -10.883 -6.516 1 98.38 166 PRO A O 1
ATOM 1291 N N . ASP A 1 167 ? 18.344 -13.094 -6.309 1 98.25 167 ASP A N 1
ATOM 1292 C CA . ASP A 1 167 ? 19.656 -13.305 -5.703 1 98.25 167 ASP A CA 1
ATOM 1293 C C . ASP A 1 167 ? 20.766 -13.18 -6.742 1 98.25 167 ASP A C 1
ATOM 1295 O O . ASP A 1 167 ? 21.938 -13.219 -6.398 1 98.25 167 ASP A O 1
ATOM 1299 N N . ARG A 1 168 ? 20.438 -13.008 -7.965 1 98.12 168 ARG A N 1
ATOM 1300 C CA . ARG A 1 168 ? 21.422 -12.781 -9.023 1 98.12 168 ARG A CA 1
ATOM 1301 C C . ARG A 1 168 ? 21.859 -11.32 -9.055 1 98.12 168 ARG A C 1
ATOM 1303 O O . ARG A 1 168 ? 22.812 -10.977 -9.766 1 98.12 168 ARG A O 1
ATOM 1310 N N . CYS A 1 169 ? 21.172 -10.508 -8.328 1 98.06 169 CYS A N 1
ATOM 1311 C CA . CYS A 1 169 ? 21.578 -9.117 -8.18 1 98.06 169 CYS A CA 1
ATOM 1312 C C . CYS A 1 169 ? 22.484 -8.938 -6.961 1 98.06 169 CYS A C 1
ATOM 1314 O O . CYS A 1 169 ? 22.125 -9.352 -5.855 1 98.06 169 CYS A O 1
ATOM 1316 N N . GLN A 1 170 ? 23.562 -8.289 -7.168 1 97.62 170 GLN A N 1
ATOM 1317 C CA . GLN A 1 170 ? 24.516 -8.086 -6.07 1 97.62 170 GLN A CA 1
ATOM 1318 C C . GLN A 1 170 ? 24.125 -6.875 -5.223 1 97.62 170 GLN A C 1
ATOM 1320 O O . GLN A 1 170 ? 23.656 -5.863 -5.754 1 97.62 170 GLN A O 1
ATOM 1325 N N . PRO A 1 171 ? 24.422 -6.977 -3.93 1 97.62 171 PRO A N 1
ATOM 1326 C CA . PRO A 1 171 ? 24.016 -5.906 -3.018 1 97.62 171 PRO A CA 1
ATOM 1327 C C . PRO A 1 171 ? 24.531 -4.535 -3.451 1 97.62 171 PRO A C 1
ATOM 1329 O O . PRO A 1 171 ? 23.781 -3.553 -3.406 1 97.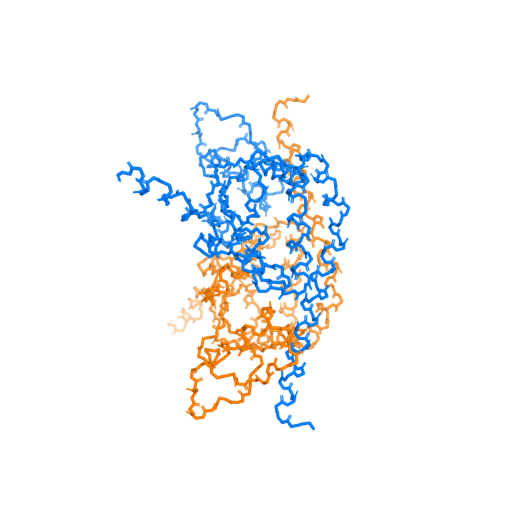62 171 PRO A O 1
ATOM 1332 N N . PRO A 1 172 ? 25.766 -4.359 -4.004 1 97.06 172 PRO A N 1
ATOM 1333 C CA . PRO A 1 172 ? 26.203 -3.02 -4.406 1 97.06 172 PRO A CA 1
ATOM 1334 C C . PRO A 1 172 ? 25.359 -2.447 -5.547 1 97.06 172 PRO A C 1
ATOM 1336 O O . PRO A 1 172 ? 25.062 -1.249 -5.562 1 97.06 172 PRO A O 1
ATOM 1339 N N . GLU A 1 173 ? 25.016 -3.23 -6.48 1 97 173 GLU A N 1
ATOM 1340 C CA . GLU A 1 173 ? 24.203 -2.703 -7.574 1 97 173 GLU A CA 1
ATOM 1341 C C . GLU A 1 173 ? 22.781 -2.412 -7.109 1 97 173 GLU A C 1
ATOM 1343 O O . GLU A 1 173 ? 22.156 -1.462 -7.582 1 97 173 GLU A O 1
ATOM 1348 N N . LEU A 1 174 ? 22.281 -3.27 -6.141 1 97.94 174 LEU A N 1
ATOM 1349 C CA . LEU A 1 174 ? 20.969 -2.973 -5.57 1 97.94 174 LEU A CA 1
ATOM 1350 C C . LEU A 1 174 ? 21 -1.663 -4.789 1 97.94 174 LEU A C 1
ATOM 1352 O O . LEU A 1 174 ? 20.031 -0.905 -4.797 1 97.94 174 LEU A O 1
ATOM 1356 N N . ASP A 1 175 ? 22.094 -1.41 -4.129 1 98 175 ASP A N 1
ATOM 1357 C CA . ASP A 1 175 ? 22.234 -0.147 -3.412 1 98 175 ASP A CA 1
ATOM 1358 C C . ASP A 1 175 ? 22.156 1.04 -4.367 1 98 175 ASP A C 1
ATOM 1360 O O . ASP A 1 175 ? 21.469 2.021 -4.09 1 98 175 ASP A O 1
ATOM 1364 N N . ARG A 1 176 ? 22.828 0.954 -5.508 1 97.62 176 ARG A N 1
ATOM 1365 C CA . ARG A 1 176 ? 22.797 2.025 -6.496 1 97.62 176 ARG A CA 1
ATOM 1366 C C . ARG A 1 176 ? 21.391 2.186 -7.07 1 97.62 176 ARG A C 1
ATOM 1368 O O . ARG A 1 176 ? 20.922 3.309 -7.27 1 97.62 176 ARG A O 1
ATOM 1375 N N . LEU A 1 177 ? 20.781 1.078 -7.324 1 97.5 177 LEU A N 1
ATOM 1376 C CA . LEU A 1 177 ? 19.422 1.106 -7.855 1 97.5 177 LEU A CA 1
ATOM 1377 C C . LEU A 1 177 ? 18.469 1.792 -6.879 1 97.5 177 LEU A C 1
ATOM 1379 O O . LEU A 1 177 ? 17.703 2.68 -7.27 1 97.5 177 LEU A O 1
ATOM 1383 N N . LEU A 1 178 ? 18.531 1.4 -5.629 1 97.25 178 LEU A N 1
ATOM 1384 C CA . LEU A 1 178 ? 17.625 1.929 -4.605 1 97.25 178 LEU A CA 1
ATOM 1385 C C . LEU A 1 178 ? 17.906 3.406 -4.352 1 97.25 178 LEU A C 1
ATOM 1387 O O . LEU A 1 178 ? 16.984 4.188 -4.125 1 97.25 178 LEU A O 1
ATOM 1391 N N . ARG A 1 179 ? 19.141 3.809 -4.406 1 96.5 179 ARG A N 1
ATOM 1392 C CA . ARG A 1 179 ? 19.484 5.219 -4.285 1 96.5 179 ARG A CA 1
ATOM 1393 C C . ARG A 1 179 ? 18.906 6.031 -5.438 1 96.5 179 ARG A C 1
ATOM 1395 O O . ARG A 1 179 ? 18.375 7.125 -5.23 1 96.5 179 ARG A O 1
ATOM 1402 N N . ALA A 1 180 ? 19.031 5.418 -6.625 1 95.31 180 ALA A N 1
ATOM 1403 C CA . ALA A 1 180 ? 18.5 6.102 -7.797 1 95.31 180 ALA A CA 1
ATOM 1404 C C . ALA A 1 180 ? 16.984 6.254 -7.691 1 95.31 180 ALA A C 1
ATOM 1406 O O . ALA A 1 180 ? 16.438 7.305 -8.031 1 95.31 180 ALA A O 1
ATOM 1407 N N . ILE A 1 181 ? 16.312 5.25 -7.203 1 95.19 181 ILE A N 1
ATOM 1408 C CA . ILE A 1 181 ? 14.859 5.289 -7.039 1 95.19 181 ILE A CA 1
ATOM 1409 C C . ILE A 1 181 ? 14.492 6.324 -5.977 1 95.19 181 ILE A C 1
ATOM 1411 O O . ILE A 1 181 ? 13.602 7.152 -6.191 1 95.19 181 ILE A O 1
ATOM 1415 N N . ALA A 1 182 ? 15.172 6.344 -4.848 1 94.75 182 ALA A N 1
ATOM 1416 C CA . ALA A 1 182 ? 14.906 7.27 -3.752 1 94.75 182 ALA A CA 1
ATOM 1417 C C . ALA A 1 182 ? 15.141 8.711 -4.184 1 94.75 182 ALA A C 1
ATOM 1419 O O . ALA A 1 182 ? 14.391 9.617 -3.801 1 94.75 182 ALA A O 1
ATOM 1420 N N . GLU A 1 183 ? 16.094 8.914 -5.004 1 92.75 183 GLU A N 1
ATOM 1421 C CA . GLU A 1 183 ? 16.453 10.258 -5.445 1 92.75 183 GLU A CA 1
ATOM 1422 C C . GLU A 1 183 ? 15.344 10.875 -6.297 1 92.75 183 GLU A C 1
ATOM 1424 O O . GLU A 1 183 ? 15.133 12.086 -6.273 1 92.75 183 GLU A O 1
ATOM 1429 N N . LYS A 1 184 ? 14.68 10.023 -7 1 90.5 184 LYS A N 1
ATOM 1430 C CA . LYS A 1 184 ? 13.562 10.516 -7.797 1 90.5 184 LYS A CA 1
ATOM 1431 C C . LYS A 1 184 ? 12.492 11.156 -6.914 1 90.5 184 LYS A C 1
ATOM 1433 O O . LYS A 1 184 ? 11.805 12.078 -7.34 1 90.5 184 LYS A O 1
ATOM 1438 N N . ALA A 1 185 ? 12.414 10.719 -5.707 1 91.81 185 ALA A N 1
ATOM 1439 C CA . ALA A 1 185 ? 11.453 11.258 -4.75 1 91.81 185 ALA A CA 1
ATOM 1440 C C . ALA A 1 185 ? 12.125 12.242 -3.795 1 91.81 185 ALA A C 1
ATOM 1442 O O . ALA A 1 185 ? 11.539 12.633 -2.785 1 91.81 185 ALA A O 1
ATOM 1443 N N . HIS A 1 186 ? 13.375 12.656 -4.059 1 93.38 186 HIS A N 1
ATOM 1444 C CA . HIS A 1 186 ? 14.164 13.594 -3.275 1 93.38 186 HIS A CA 1
ATOM 1445 C C . HIS A 1 186 ? 14.453 13.047 -1.88 1 93.38 186 HIS A C 1
ATOM 1447 O O . HIS A 1 186 ? 14.508 13.805 -0.91 1 93.38 186 HIS A O 1
ATOM 1453 N N . LEU A 1 187 ? 14.5 11.719 -1.832 1 94.12 187 LEU A N 1
ATOM 1454 C CA . LEU A 1 187 ? 14.898 11.031 -0.611 1 94.12 187 LEU A CA 1
ATOM 1455 C C . LEU A 1 187 ? 16.266 10.383 -0.773 1 94.12 187 LEU A C 1
ATOM 1457 O O . LEU A 1 187 ? 16.875 10.445 -1.849 1 94.12 187 LEU A O 1
ATOM 1461 N N . ASN A 1 188 ? 16.703 9.883 0.407 1 93.31 188 ASN A N 1
ATOM 1462 C CA . ASN A 1 188 ? 17.922 9.094 0.418 1 93.31 188 ASN A CA 1
ATOM 1463 C C . ASN A 1 188 ? 17.672 7.68 0.942 1 93.31 188 ASN A C 1
ATOM 1465 O O . ASN A 1 188 ? 16.766 7.461 1.736 1 93.31 188 ASN A O 1
ATOM 1469 N N . SER A 1 189 ? 18.406 6.781 0.352 1 95.94 189 SER A N 1
ATOM 1470 C CA . SER A 1 189 ? 18.281 5.41 0.838 1 95.94 189 SER A CA 1
ATOM 1471 C C . SER A 1 189 ? 19.656 4.84 1.211 1 95.94 189 SER A C 1
ATOM 1473 O O . SER A 1 189 ? 20.672 5.254 0.664 1 95.94 189 SER A O 1
ATOM 1475 N N . THR A 1 190 ? 19.688 3.982 2.238 1 95.88 190 THR A N 1
ATOM 1476 C CA . THR A 1 190 ? 20.875 3.242 2.641 1 95.88 190 THR A CA 1
ATOM 1477 C C . THR A 1 190 ? 20.562 1.752 2.762 1 95.88 190 THR A C 1
ATOM 1479 O O . THR A 1 190 ? 19.703 1.353 3.537 1 95.88 190 THR A O 1
ATOM 1482 N N . LEU A 1 191 ? 21.312 0.975 1.918 1 98 191 LEU A N 1
ATOM 1483 C CA . LEU A 1 191 ? 21.188 -0.473 2.035 1 98 191 LEU A CA 1
ATOM 1484 C C . LEU A 1 191 ? 21.906 -0.99 3.273 1 98 191 LEU A C 1
ATOM 1486 O O . LEU A 1 191 ? 23.109 -0.748 3.443 1 98 191 LEU A O 1
ATOM 1490 N N . LEU A 1 192 ? 21.234 -1.651 4.121 1 97.69 192 LEU A N 1
ATOM 1491 C CA . LEU A 1 192 ? 21.828 -2.168 5.352 1 97.69 192 LEU A CA 1
ATOM 1492 C C . LEU A 1 192 ? 22.453 -3.533 5.117 1 97.69 192 LEU A C 1
ATOM 1494 O O . LEU A 1 192 ? 23.516 -3.832 5.672 1 97.69 192 LEU A O 1
ATOM 1498 N N . GLY A 1 193 ? 21.766 -4.402 4.352 1 97.88 193 GLY A N 1
ATOM 1499 C CA . GLY A 1 193 ? 22.281 -5.727 4.035 1 97.88 193 GLY A CA 1
ATOM 1500 C C . GLY A 1 193 ? 21.266 -6.605 3.32 1 97.88 193 GLY A C 1
ATOM 1501 O O . GLY A 1 193 ? 20.094 -6.27 3.254 1 97.88 193 GLY A O 1
ATOM 1502 N N . CYS A 1 194 ? 21.828 -7.633 2.764 1 98.5 194 CYS A N 1
ATOM 1503 C CA . CYS A 1 194 ? 20.984 -8.609 2.08 1 98.5 194 CYS A CA 1
ATOM 1504 C C . CYS A 1 194 ? 21.328 -10.031 2.531 1 98.5 194 CYS A C 1
ATOM 1506 O O . CYS A 1 194 ? 22.469 -10.32 2.854 1 98.5 194 CYS A O 1
ATOM 1508 N N . VAL A 1 195 ? 20.297 -10.859 2.547 1 98.12 195 VAL A N 1
ATOM 1509 C CA . VAL A 1 195 ? 20.438 -12.227 3.021 1 98.12 195 VAL A CA 1
ATOM 1510 C C . VAL A 1 195 ? 19.828 -13.195 2.008 1 98.12 195 VAL A C 1
ATOM 1512 O O . VAL A 1 195 ? 18.75 -12.93 1.47 1 98.12 195 VAL A O 1
ATOM 1515 N N . VAL A 1 196 ? 20.516 -14.227 1.624 1 96.88 196 VAL A N 1
ATOM 1516 C CA . VAL A 1 196 ? 20.016 -15.312 0.785 1 96.88 196 VAL A CA 1
ATOM 1517 C C . VAL A 1 196 ? 20.016 -16.625 1.573 1 96.88 196 VAL A C 1
ATOM 1519 O O . VAL A 1 196 ? 20.766 -16.766 2.533 1 96.88 196 VAL A O 1
ATOM 1522 N N . GLU A 1 197 ? 18.969 -17.359 1.233 1 89.88 197 GLU A N 1
ATOM 1523 C CA . GLU A 1 197 ? 18.953 -18.656 1.903 1 89.88 197 GLU A CA 1
ATOM 1524 C C . GLU A 1 197 ? 20.234 -19.438 1.641 1 89.88 197 GLU A C 1
ATOM 1526 O O . GLU A 1 197 ? 20.719 -19.5 0.506 1 89.88 197 GLU A O 1
ATOM 1531 N N . GLU A 1 198 ? 21.188 -19.672 2.568 1 68.12 198 GLU A N 1
ATOM 1532 C CA . GLU A 1 198 ? 22.422 -20.422 2.463 1 68.12 198 GLU A CA 1
ATOM 1533 C C . GLU A 1 198 ? 22.203 -21.734 1.707 1 68.12 198 GLU A C 1
ATOM 1535 O O . GLU A 1 198 ? 21.25 -22.453 1.976 1 68.12 198 GLU A O 1
ATOM 1540 N N . ASN A 1 199 ? 22.281 -21.859 0.506 1 51.28 199 ASN A N 1
ATOM 1541 C CA . ASN A 1 199 ? 22.406 -23.109 -0.219 1 51.28 199 ASN A CA 1
ATOM 1542 C C . ASN A 1 199 ? 23 -24.219 0.665 1 51.28 199 ASN A C 1
ATOM 1544 O O . ASN A 1 199 ? 23.891 -23.953 1.47 1 51.28 199 ASN A O 1
ATOM 1548 N N . LEU A 1 200 ? 22.328 -25.406 0.903 1 42.66 200 LEU A N 1
ATOM 1549 C CA . LEU A 1 200 ? 22.812 -26.766 1.076 1 42.66 200 LEU A CA 1
ATOM 1550 C C . LEU A 1 200 ? 24.031 -27.031 0.186 1 42.66 200 LEU A C 1
ATOM 1552 O O . LEU A 1 200 ? 24.547 -28.156 0.151 1 42.66 200 LEU A O 1
ATOM 1556 N N . ARG A 1 201 ? 24.234 -26.5 -0.85 1 38.91 201 ARG A N 1
ATOM 1557 C CA . ARG A 1 201 ? 25.328 -26.984 -1.685 1 38.91 201 ARG A CA 1
ATOM 1558 C C . ARG A 1 201 ? 26.672 -26.875 -0.951 1 38.91 201 ARG A C 1
ATOM 1560 O O . ARG A 1 201 ? 27.719 -27.203 -1.509 1 38.91 201 ARG A O 1
ATOM 1567 N N . LEU A 1 202 ? 26.844 -26.047 -0.091 1 37.5 202 LEU A N 1
ATOM 1568 C CA . LEU A 1 202 ? 28.234 -26.078 0.354 1 37.5 202 LEU A CA 1
ATOM 1569 C C . LEU A 1 202 ? 28.625 -27.484 0.797 1 37.5 202 LEU A C 1
ATOM 1571 O O . LEU A 1 202 ? 29.703 -27.969 0.437 1 37.5 202 LEU A O 1
ATOM 1575 N N . ASN A 1 203 ? 28.188 -28.047 2.006 1 37.06 203 ASN A N 1
ATOM 1576 C CA . ASN A 1 203 ? 29.047 -28.969 2.727 1 37.06 203 ASN A CA 1
ATOM 1577 C C . ASN A 1 203 ? 29.016 -30.359 2.1 1 37.06 203 ASN A C 1
ATOM 1579 O O . ASN A 1 203 ? 29.266 -31.359 2.777 1 37.06 203 ASN A O 1
ATOM 1583 N N . LYS A 1 204 ? 28.562 -30.766 1.074 1 33.38 204 LYS A N 1
ATOM 1584 C CA . LYS A 1 204 ? 28.969 -32.094 0.637 1 33.38 204 LYS A CA 1
ATOM 1585 C C . LYS A 1 204 ? 30.484 -32.188 0.509 1 33.38 204 LYS A C 1
ATOM 1587 O O . LYS A 1 204 ? 31.078 -33.25 0.796 1 33.38 204 LYS A O 1
ATOM 1592 N N . SER A 1 205 ? 31.141 -31.219 -0.129 1 34.28 205 SER A N 1
ATOM 1593 C CA . SER A 1 205 ? 32.594 -31.453 -0.145 1 34.28 205 SER A CA 1
ATOM 1594 C C . SER A 1 205 ? 33.156 -31.422 1.264 1 34.28 205 SER A C 1
ATOM 1596 O O . SER A 1 205 ? 34.156 -32.094 1.55 1 34.28 205 SER A O 1
ATOM 1598 N N . GLN A 1 206 ? 32.688 -30.438 2.098 1 35.88 206 GLN A N 1
ATOM 1599 C CA . GLN A 1 206 ? 33.375 -30.531 3.381 1 35.88 206 GLN A CA 1
ATOM 1600 C C . GLN A 1 206 ? 32.875 -31.719 4.195 1 35.88 206 GLN A C 1
ATOM 1602 O O . GLN A 1 206 ? 33.375 -31.984 5.281 1 35.88 206 GLN A O 1
ATOM 1607 N N . ILE A 1 207 ? 31.672 -32.312 3.924 1 35 207 ILE A N 1
ATOM 1608 C CA . ILE A 1 207 ? 31.438 -33.531 4.676 1 35 207 ILE A CA 1
ATOM 1609 C C . ILE A 1 207 ? 32.469 -34.594 4.285 1 35 207 ILE A C 1
ATOM 1611 O O . ILE A 1 207 ? 32.781 -35.469 5.074 1 35 207 ILE A O 1
ATOM 1615 N N . ILE A 1 208 ? 32.844 -34.594 2.918 1 36.09 208 ILE A N 1
ATOM 1616 C CA . ILE A 1 208 ? 33.781 -35.688 2.688 1 36.09 208 ILE A CA 1
ATOM 1617 C C . ILE A 1 208 ? 35.094 -35.406 3.389 1 36.09 208 ILE A C 1
ATOM 1619 O O . ILE A 1 208 ? 35.906 -36.312 3.602 1 36.09 208 ILE A O 1
ATOM 1623 N N . ALA A 1 209 ? 35.438 -34 3.406 1 33.97 209 ALA A N 1
ATOM 1624 C CA . ALA A 1 209 ? 36.812 -33.875 3.895 1 33.97 209 ALA A CA 1
ATOM 1625 C C . ALA A 1 209 ? 36.875 -34 5.414 1 33.97 209 ALA A C 1
ATOM 1627 O O . ALA A 1 209 ? 37.969 -34.031 6.004 1 33.97 209 ALA A O 1
ATOM 1628 N N . MET A 1 210 ? 35.656 -34.062 6.035 1 24.81 210 MET A N 1
ATOM 1629 C CA . MET A 1 210 ? 36.094 -34.5 7.355 1 24.81 210 MET A CA 1
ATOM 1630 C C . MET A 1 210 ? 36.312 -36.031 7.359 1 24.81 210 MET A C 1
ATOM 1632 O O . MET A 1 210 ? 35.531 -36.781 6.746 1 24.81 210 MET A O 1
ATOM 1636 N N . MET B 1 1 ? 23.297 30.141 -1.925 1 47.19 1 MET B N 1
ATOM 1637 C CA . MET B 1 1 ? 22.188 29.5 -1.202 1 47.19 1 MET B CA 1
ATOM 1638 C C . MET B 1 1 ? 22.688 28.859 0.087 1 47.19 1 MET B C 1
ATOM 1640 O O . MET B 1 1 ? 23.672 28.109 0.073 1 47.19 1 MET B O 1
ATOM 1644 N N . THR B 1 2 ? 22.375 29.406 1.235 1 62.06 2 THR B N 1
ATOM 1645 C CA . THR B 1 2 ? 22.844 28.891 2.52 1 62.06 2 THR B CA 1
ATOM 1646 C C . THR B 1 2 ? 22.453 27.422 2.68 1 62.06 2 THR B C 1
ATOM 1648 O O . THR B 1 2 ? 21.609 26.906 1.953 1 62.06 2 THR B O 1
ATOM 1651 N N . THR B 1 3 ? 23.312 26.609 3.312 1 64.69 3 THR B N 1
ATOM 1652 C CA . THR B 1 3 ? 23.047 25.203 3.6 1 64.69 3 THR B CA 1
ATOM 1653 C C . THR B 1 3 ? 21.578 24.984 3.963 1 64.69 3 THR B C 1
ATOM 1655 O O . THR B 1 3 ? 20.984 23.969 3.59 1 64.69 3 THR B O 1
ATOM 1658 N N . GLU B 1 4 ? 20.984 25.969 4.586 1 67.94 4 GLU B N 1
ATOM 1659 C CA . GLU B 1 4 ? 19.578 25.891 4.992 1 67.94 4 GLU B CA 1
ATOM 1660 C C . GLU B 1 4 ? 18.656 25.953 3.781 1 67.94 4 GLU B C 1
ATOM 1662 O O . GLU B 1 4 ? 17.641 25.234 3.729 1 67.94 4 GLU B O 1
ATOM 1667 N N . ASP B 1 5 ? 19.109 26.578 2.83 1 83.12 5 ASP B N 1
ATOM 1668 C CA . ASP B 1 5 ? 18.297 26.797 1.638 1 83.12 5 ASP B CA 1
ATOM 1669 C C . ASP B 1 5 ? 18.188 25.531 0.803 1 83.12 5 ASP B C 1
ATOM 1671 O O . ASP B 1 5 ? 17.125 25.234 0.242 1 83.12 5 ASP B O 1
ATOM 1675 N N . VAL B 1 6 ? 19.172 24.781 1.023 1 90.31 6 VAL B N 1
ATOM 1676 C CA . VAL B 1 6 ? 19.203 23.578 0.202 1 90.31 6 VAL B CA 1
ATOM 1677 C C . VAL B 1 6 ? 18.141 22.594 0.699 1 90.31 6 VAL B C 1
ATOM 1679 O O . VAL B 1 6 ? 17.422 21.984 -0.101 1 90.31 6 VAL B O 1
ATOM 1682 N N . PHE B 1 7 ? 17.969 22.531 1.951 1 93.19 7 PHE B N 1
ATOM 1683 C CA . PHE B 1 7 ? 17.047 21.547 2.514 1 93.19 7 PHE B CA 1
ATOM 1684 C C . PHE B 1 7 ? 15.609 22 2.381 1 93.19 7 PHE B C 1
ATOM 1686 O O . PHE B 1 7 ? 14.703 21.203 2.168 1 93.19 7 PHE B O 1
ATOM 1693 N N . VAL B 1 8 ? 15.375 23.312 2.463 1 94.75 8 VAL B N 1
ATOM 1694 C CA . VAL B 1 8 ? 14.031 23.844 2.217 1 94.75 8 VAL B CA 1
ATOM 1695 C C . VAL B 1 8 ? 13.617 23.547 0.78 1 94.75 8 VAL B C 1
ATOM 1697 O O . VAL B 1 8 ? 12.484 23.109 0.533 1 94.75 8 VAL B O 1
ATOM 1700 N N . THR B 1 9 ? 14.562 23.719 -0.099 1 95.31 9 THR B N 1
ATOM 1701 C CA . THR B 1 9 ? 14.289 23.469 -1.512 1 95.31 9 THR B CA 1
ATOM 1702 C C . THR B 1 9 ? 13.969 22 -1.756 1 95.31 9 THR B C 1
ATOM 1704 O O . THR B 1 9 ? 13.062 21.672 -2.523 1 95.31 9 THR B O 1
ATOM 1707 N N . ARG B 1 10 ? 14.648 21.156 -1.106 1 95.19 10 ARG B N 1
ATOM 1708 C CA . ARG B 1 10 ? 14.414 19.719 -1.264 1 95.19 10 ARG B CA 1
ATOM 1709 C C . ARG B 1 10 ? 13.047 19.328 -0.722 1 95.19 10 ARG B C 1
ATOM 1711 O O . ARG B 1 10 ? 12.328 18.547 -1.345 1 95.19 10 ARG B O 1
ATOM 1718 N N . TRP B 1 11 ? 12.688 19.906 0.34 1 95.88 11 TRP B N 1
ATOM 1719 C CA . TRP B 1 11 ? 11.391 19.594 0.924 1 95.88 11 TRP B CA 1
ATOM 1720 C C . TRP B 1 11 ? 10.258 20.172 0.08 1 95.88 11 TRP B C 1
ATOM 1722 O O . TRP B 1 11 ? 9.18 19.578 -0.022 1 95.88 11 TRP B O 1
ATOM 1732 N N . LYS B 1 12 ? 10.477 21.312 -0.516 1 96.75 12 LYS B N 1
ATOM 1733 C CA . LYS B 1 12 ? 9.492 21.859 -1.444 1 96.75 12 LYS B CA 1
ATOM 1734 C C . LYS B 1 12 ? 9.32 20.953 -2.66 1 96.75 12 LYS B C 1
ATOM 1736 O O . LYS B 1 12 ? 8.211 20.812 -3.174 1 96.75 12 LYS B O 1
ATOM 1741 N N . ALA B 1 13 ? 10.414 20.359 -3.066 1 97.12 13 ALA B N 1
ATOM 1742 C CA . ALA B 1 13 ? 10.352 19.422 -4.188 1 97.12 13 ALA B CA 1
ATOM 1743 C C . ALA B 1 13 ? 9.562 18.172 -3.809 1 97.12 13 ALA B C 1
ATOM 1745 O O . ALA B 1 13 ? 8.766 17.672 -4.605 1 97.12 13 ALA B O 1
ATOM 1746 N N . ILE B 1 14 ? 9.766 17.672 -2.617 1 96.44 14 ILE B N 1
ATOM 1747 C CA . ILE B 1 14 ? 9.016 16.531 -2.115 1 96.44 14 ILE B CA 1
ATOM 1748 C C . ILE B 1 14 ? 7.527 16.875 -2.078 1 96.44 14 ILE B C 1
ATOM 1750 O O . ILE B 1 14 ? 6.695 16.094 -2.562 1 96.44 14 ILE B O 1
ATOM 1754 N N . GLU B 1 15 ? 7.223 18.016 -1.509 1 97.25 15 GLU B N 1
ATOM 1755 C CA . GLU B 1 15 ? 5.836 18.469 -1.414 1 97.25 15 GLU B CA 1
ATOM 1756 C C . GLU B 1 15 ? 5.188 18.547 -2.793 1 97.25 15 GLU B C 1
ATOM 1758 O O . GLU B 1 15 ? 4.082 18.047 -2.996 1 97.25 15 GLU B O 1
ATOM 1763 N N . THR B 1 16 ? 5.875 19.188 -3.689 1 96.88 16 THR B N 1
ATOM 1764 C CA . THR B 1 16 ? 5.355 19.359 -5.039 1 96.88 16 THR B CA 1
ATOM 1765 C C . THR B 1 16 ? 5.148 18 -5.715 1 96.88 16 THR B C 1
ATOM 1767 O O . THR B 1 16 ? 4.125 17.781 -6.367 1 96.88 16 THR B O 1
ATOM 1770 N N . GLY B 1 17 ? 6.109 17.109 -5.531 1 96 17 GLY B N 1
ATOM 1771 C CA . GLY B 1 17 ? 5.988 15.773 -6.094 1 96 17 GLY B CA 1
ATOM 1772 C C . GLY B 1 17 ? 4.797 15.008 -5.547 1 96 17 GLY B C 1
ATOM 1773 O O . GLY B 1 17 ? 4.062 14.367 -6.305 1 96 17 GLY B O 1
ATOM 1774 N N . LEU B 1 18 ? 4.609 15.094 -4.328 1 95.94 18 LEU B N 1
ATOM 1775 C CA . LEU B 1 18 ? 3.49 14.406 -3.689 1 95.94 18 LEU B CA 1
ATOM 1776 C C . LEU B 1 18 ? 2.158 14.977 -4.164 1 95.94 18 LEU B C 1
ATOM 1778 O O . LEU B 1 18 ? 1.239 14.227 -4.496 1 95.94 18 LEU B O 1
ATOM 1782 N N . LYS B 1 19 ? 2.082 16.312 -4.191 1 97.25 19 LYS B N 1
ATOM 1783 C CA . LYS B 1 19 ? 0.859 16.969 -4.652 1 97.25 19 LYS B CA 1
ATOM 1784 C C . LYS B 1 19 ? 0.536 16.578 -6.09 1 97.25 19 LYS B C 1
ATOM 1786 O O . LYS B 1 19 ? -0.616 16.281 -6.414 1 97.25 19 LYS B O 1
ATOM 1791 N N . GLU B 1 20 ? 1.531 16.516 -6.887 1 95.94 20 GLU B N 1
ATOM 1792 C CA . GLU B 1 20 ? 1.331 16.141 -8.289 1 95.94 20 GLU B CA 1
ATOM 1793 C C . GLU B 1 20 ? 0.868 14.695 -8.414 1 95.94 20 GLU B C 1
ATOM 1795 O O . GLU B 1 20 ? -0.044 14.398 -9.188 1 95.94 20 GLU B O 1
ATOM 1800 N N . SER B 1 21 ? 1.496 13.82 -7.688 1 93.75 21 SER B N 1
ATOM 1801 C CA . SER B 1 21 ? 1.116 12.414 -7.73 1 93.75 21 SER B CA 1
ATOM 1802 C C . SER B 1 21 ? -0.331 12.219 -7.289 1 93.75 21 SER B C 1
ATOM 1804 O O . SER B 1 21 ? -1.08 11.461 -7.914 1 93.75 21 SER B O 1
ATOM 1806 N N . ILE B 1 22 ? -0.734 12.914 -6.258 1 95.88 22 ILE B N 1
ATOM 1807 C CA . ILE B 1 22 ? -2.094 12.797 -5.738 1 95.88 22 ILE B CA 1
ATOM 1808 C C . ILE B 1 22 ? -3.078 13.398 -6.738 1 95.88 22 ILE B C 1
ATOM 1810 O O . ILE B 1 22 ? -4.125 12.812 -7.02 1 95.88 22 ILE B O 1
ATOM 1814 N N . ARG B 1 23 ? -2.715 14.539 -7.277 1 95.25 23 ARG B N 1
ATOM 1815 C CA . ARG B 1 23 ? -3.574 15.164 -8.273 1 95.25 23 ARG B CA 1
ATOM 1816 C C . ARG B 1 23 ? -3.768 14.258 -9.484 1 95.25 23 ARG B C 1
ATOM 1818 O O . ARG B 1 23 ? -4.883 14.117 -9.992 1 95.25 23 ARG B O 1
ATOM 1825 N N . ASP B 1 24 ? -2.705 13.602 -9.922 1 91.12 24 ASP B N 1
ATOM 1826 C CA . ASP B 1 24 ? -2.789 12.688 -11.047 1 91.12 24 ASP B CA 1
ATOM 1827 C C . ASP B 1 24 ? -3.691 11.492 -10.727 1 91.12 24 ASP B C 1
ATOM 1829 O O . ASP B 1 24 ? -4.504 11.078 -11.547 1 91.12 24 ASP B O 1
ATOM 1833 N N . PHE B 1 25 ? -3.549 11.039 -9.617 1 91.31 25 PHE B N 1
ATOM 1834 C CA . PHE B 1 25 ? -4.383 9.922 -9.188 1 91.31 25 PHE B CA 1
ATOM 1835 C C . PHE B 1 25 ? -5.852 10.328 -9.156 1 91.31 25 PHE B C 1
ATOM 1837 O O . PHE B 1 25 ? -6.711 9.586 -9.641 1 91.31 25 PHE B O 1
ATOM 1844 N N . VAL B 1 26 ? -6.129 11.461 -8.539 1 90.88 26 VAL B N 1
ATOM 1845 C CA . VAL B 1 26 ? -7.5 11.953 -8.438 1 90.88 26 VAL B CA 1
ATOM 1846 C C . VAL B 1 26 ? -8.078 12.18 -9.836 1 90.88 26 VAL B C 1
ATOM 1848 O O . VAL B 1 26 ? -9.203 11.773 -10.117 1 90.88 26 VAL B O 1
ATOM 1851 N N . ALA B 1 27 ? -7.254 12.758 -10.664 1 91 27 ALA B N 1
ATOM 1852 C CA . ALA B 1 27 ? -7.711 13.023 -12.023 1 91 27 ALA B CA 1
ATOM 1853 C C . ALA B 1 27 ? -8 11.727 -12.773 1 91 27 ALA B C 1
ATOM 1855 O O . ALA B 1 27 ? -9.016 11.617 -13.469 1 91 27 ALA B O 1
ATOM 1856 N N . SER B 1 28 ? -7.188 10.727 -12.57 1 87.94 28 SER B N 1
ATOM 1857 C CA . SER B 1 28 ? -7.332 9.469 -13.297 1 87.94 28 SER B CA 1
ATOM 1858 C C . SER B 1 28 ? -8.523 8.672 -12.781 1 87.94 28 SER B C 1
ATOM 1860 O O . SER B 1 28 ? -9.07 7.828 -13.5 1 87.94 28 SER B O 1
ATOM 1862 N N . SER B 1 29 ? -8.953 8.969 -11.555 1 89.56 29 SER B N 1
ATOM 1863 C CA . SER B 1 29 ? -10.016 8.172 -10.953 1 89.56 29 SER B CA 1
ATOM 1864 C C . SER B 1 29 ? -11.344 8.93 -10.945 1 89.56 29 SER B C 1
ATOM 1866 O O . SER B 1 29 ? -12.352 8.422 -10.453 1 89.56 29 SER B O 1
ATOM 1868 N N . TYR B 1 30 ? -11.398 10.141 -11.539 1 90.06 30 TYR B N 1
ATOM 1869 C CA . TYR B 1 30 ? -12.523 11.055 -11.406 1 90.06 30 TYR B CA 1
ATOM 1870 C C . TYR B 1 30 ? -13.789 10.445 -12 1 90.06 30 TYR B C 1
ATOM 1872 O O . TYR B 1 30 ? -14.844 10.453 -11.359 1 90.06 30 TYR B O 1
ATOM 1880 N N . ARG B 1 31 ? -13.727 9.891 -13.188 1 89.56 31 ARG B N 1
ATOM 1881 C CA . ARG B 1 31 ? -14.891 9.312 -13.859 1 89.56 31 ARG B CA 1
ATOM 1882 C C . ARG B 1 31 ? -15.461 8.156 -13.055 1 89.56 31 ARG B C 1
ATOM 1884 O O . ARG B 1 31 ? -16.672 8.078 -12.828 1 89.56 31 ARG B O 1
ATOM 1891 N N . ASP B 1 32 ? -14.586 7.316 -12.555 1 90.44 32 ASP B N 1
ATOM 1892 C CA . ASP B 1 32 ? -15.023 6.176 -11.758 1 90.44 32 ASP B CA 1
ATOM 1893 C C . ASP B 1 32 ? -15.633 6.637 -10.438 1 90.44 32 ASP B C 1
ATOM 1895 O O . ASP B 1 32 ? -16.625 6.062 -9.969 1 90.44 32 ASP B O 1
ATOM 1899 N N . ALA B 1 33 ? -15.047 7.645 -9.859 1 90.31 33 ALA B N 1
ATOM 1900 C CA . ALA B 1 33 ? -15.531 8.148 -8.578 1 90.31 33 ALA B CA 1
ATOM 1901 C C . ALA B 1 33 ? -16.953 8.703 -8.703 1 90.31 33 ALA B C 1
ATOM 1903 O O . ALA B 1 33 ? -17.797 8.445 -7.848 1 90.31 33 ALA B O 1
ATOM 1904 N N . LEU B 1 34 ? -17.234 9.406 -9.789 1 89.75 34 LEU B N 1
ATOM 1905 C CA . LEU B 1 34 ? -18.562 9.969 -10.008 1 89.75 34 LEU B CA 1
ATOM 1906 C C . LEU B 1 34 ? -19.609 8.867 -10.156 1 89.75 34 LEU B C 1
ATOM 1908 O O . LEU B 1 34 ? -20.703 8.961 -9.602 1 89.75 34 LEU B O 1
ATOM 1912 N N . ARG B 1 35 ? -19.234 7.844 -10.836 1 90.31 35 ARG B N 1
ATOM 1913 C CA . ARG B 1 35 ? -20.141 6.711 -11.008 1 90.31 35 ARG B CA 1
ATOM 1914 C C . ARG B 1 35 ? -20.422 6.027 -9.672 1 90.31 35 ARG B C 1
ATOM 1916 O O . ARG B 1 35 ? -21.562 5.664 -9.383 1 90.31 35 ARG B O 1
ATOM 1923 N N . LEU B 1 36 ? -19.391 5.941 -8.898 1 90.94 36 LEU B N 1
ATOM 1924 C CA . LEU B 1 36 ? -19.531 5.285 -7.602 1 90.94 36 LEU B CA 1
ATOM 1925 C C . LEU B 1 36 ? -20.438 6.098 -6.68 1 90.94 36 LEU B C 1
ATOM 1927 O O . LEU B 1 36 ? -21.25 5.527 -5.941 1 90.94 36 LEU B O 1
ATOM 1931 N N . VAL B 1 37 ? -20.328 7.398 -6.727 1 89.12 37 VAL B N 1
ATOM 1932 C CA . VAL B 1 37 ? -21.156 8.297 -5.926 1 89.12 37 VAL B CA 1
ATOM 1933 C C . VAL B 1 37 ? -22.625 8.125 -6.309 1 89.12 37 VAL B C 1
ATOM 1935 O O . VAL B 1 37 ? -23.5 8.039 -5.438 1 89.12 37 VAL B O 1
ATOM 1938 N N . TYR B 1 38 ? -22.828 8.055 -7.598 1 87.81 38 TYR B N 1
ATOM 1939 C CA . TYR B 1 38 ? -24.188 7.887 -8.102 1 87.81 38 TYR B CA 1
ATOM 1940 C C . TYR B 1 38 ? -24.734 6.52 -7.723 1 87.81 38 TYR B C 1
ATOM 1942 O O . TYR B 1 38 ? -25.844 6.414 -7.188 1 87.81 38 TYR B O 1
ATOM 1950 N N . ASP B 1 39 ? -23.969 5.492 -7.883 1 89.69 39 ASP B N 1
ATOM 1951 C CA . ASP B 1 39 ? -24.406 4.125 -7.621 1 89.69 39 ASP B CA 1
ATOM 1952 C C . ASP B 1 39 ? -24.672 3.906 -6.133 1 89.69 39 ASP B C 1
ATOM 1954 O O . ASP B 1 39 ? -25.578 3.168 -5.758 1 89.69 39 ASP B O 1
ATOM 1958 N N . ALA B 1 40 ? -23.891 4.492 -5.328 1 94.25 40 ALA B N 1
ATOM 1959 C CA . ALA B 1 40 ? -23.984 4.281 -3.885 1 94.25 40 ALA B CA 1
ATOM 1960 C C . ALA B 1 40 ? -25.078 5.152 -3.275 1 94.25 40 ALA B C 1
ATOM 1962 O O . ALA B 1 40 ? -25.453 4.98 -2.109 1 94.25 40 ALA B O 1
ATOM 1963 N N . GLU B 1 41 ? -25.656 6.098 -4.035 1 95.06 41 GLU B N 1
ATOM 1964 C CA . GLU B 1 41 ? -26.688 6.996 -3.547 1 95.06 41 GLU B CA 1
ATOM 1965 C C . GLU B 1 41 ? -26.266 7.68 -2.25 1 95.06 41 GLU B C 1
ATOM 1967 O O . GLU B 1 41 ? -26.984 7.629 -1.251 1 95.06 41 GLU B O 1
ATOM 1972 N N . LEU B 1 42 ? -25.172 8.289 -2.328 1 97.25 42 LEU B N 1
ATOM 1973 C CA . LEU B 1 42 ? -24.625 8.953 -1.149 1 97.25 42 LEU B CA 1
ATOM 1974 C C . LEU B 1 42 ? -25.438 10.211 -0.816 1 97.25 42 LEU B C 1
ATOM 1976 O O . LEU B 1 42 ? -25.938 10.891 -1.716 1 97.25 42 LEU B O 1
ATOM 1980 N N . SER B 1 43 ? -25.625 10.516 0.458 1 97.06 43 SER B N 1
ATOM 1981 C CA . SER B 1 43 ? -26.25 11.766 0.886 1 97.06 43 SER B CA 1
ATOM 1982 C C . SER B 1 43 ? -25.375 12.969 0.541 1 97.06 43 SER B C 1
ATOM 1984 O O . SER B 1 43 ? -24.172 12.82 0.314 1 97.06 43 SER B O 1
ATOM 1986 N N . ASP B 1 44 ? -25.953 14.156 0.54 1 97.12 44 ASP B N 1
ATOM 1987 C CA . ASP B 1 44 ? -25.219 15.383 0.266 1 97.12 44 ASP B CA 1
ATOM 1988 C C . ASP B 1 44 ? -24.094 15.594 1.289 1 97.12 44 ASP B C 1
ATOM 1990 O O . ASP B 1 44 ? -22.984 16 0.933 1 97.12 44 ASP B O 1
ATOM 1994 N N . ASP B 1 45 ? -24.422 15.281 2.578 1 97.56 45 ASP B N 1
ATOM 1995 C CA . ASP B 1 45 ? -23.422 15.445 3.633 1 97.56 45 ASP B CA 1
ATOM 1996 C C . ASP B 1 45 ? -22.203 14.562 3.385 1 97.56 45 ASP B C 1
ATOM 1998 O O . ASP B 1 45 ? -21.062 14.984 3.582 1 97.56 45 ASP B O 1
ATOM 2002 N N . CYS B 1 46 ? -22.484 13.422 3 1 98 46 CYS B N 1
ATOM 2003 C CA . CYS B 1 46 ? -21.391 12.477 2.748 1 98 46 CYS B CA 1
ATOM 2004 C C . CYS B 1 46 ? -20.578 12.906 1.537 1 98 46 CYS B C 1
ATOM 2006 O O . CYS B 1 46 ? -19.344 12.914 1.589 1 98 46 CYS B O 1
ATOM 2008 N N . ILE B 1 47 ? -21.234 13.297 0.467 1 97.38 47 ILE B N 1
ATOM 2009 C CA . ILE B 1 47 ? -20.547 13.719 -0.747 1 97.38 47 ILE B CA 1
ATOM 2010 C C . ILE B 1 47 ? -19.656 14.922 -0.444 1 97.38 47 ILE B C 1
ATOM 2012 O O . ILE B 1 47 ? -18.5 14.961 -0.839 1 97.38 47 ILE B O 1
ATOM 2016 N N . ILE B 1 48 ? -20.188 15.883 0.252 1 97.06 48 ILE B N 1
ATOM 2017 C CA . ILE B 1 48 ? -19.438 17.094 0.59 1 97.06 48 ILE B CA 1
ATOM 2018 C C . ILE B 1 48 ? -18.219 16.719 1.434 1 97.06 48 ILE B C 1
ATOM 2020 O O . ILE B 1 48 ? -17.125 17.219 1.189 1 97.06 48 ILE B O 1
ATOM 2024 N N . SER B 1 49 ? -18.406 15.859 2.408 1 97.56 49 SER B N 1
ATOM 2025 C CA . SER B 1 49 ? -17.312 15.469 3.285 1 97.56 49 SER B CA 1
ATOM 2026 C C . SER B 1 49 ? -16.234 14.703 2.521 1 97.56 49 SER B C 1
ATOM 2028 O O . SER B 1 49 ? -15.039 14.945 2.707 1 97.56 49 SER B O 1
ATOM 2030 N N . LEU B 1 50 ? -16.641 13.789 1.667 1 96.81 50 LEU B N 1
ATOM 2031 C CA . LEU B 1 50 ? -15.68 13.039 0.868 1 96.81 50 LEU B CA 1
ATOM 2032 C C . LEU B 1 50 ? -14.93 13.969 -0.082 1 96.81 50 LEU B C 1
ATOM 2034 O O . LEU B 1 50 ? -13.719 13.82 -0.266 1 96.81 50 LEU B O 1
ATOM 2038 N N . THR B 1 51 ? -15.617 14.914 -0.7 1 95.19 51 THR B N 1
ATOM 2039 C CA . THR B 1 51 ? -14.977 15.859 -1.606 1 95.19 51 THR B CA 1
ATOM 2040 C C . THR B 1 51 ? -14 16.766 -0.851 1 95.19 51 THR B C 1
ATOM 2042 O O . THR B 1 51 ? -12.914 17.062 -1.343 1 95.19 51 THR B O 1
ATOM 2045 N N . THR B 1 52 ? -14.398 17.172 0.343 1 96.56 52 THR B N 1
ATOM 2046 C CA . THR B 1 52 ? -13.516 17.953 1.193 1 96.56 52 THR B CA 1
ATOM 2047 C C . THR B 1 52 ? -12.266 17.156 1.555 1 96.56 52 THR B C 1
ATOM 2049 O O . THR B 1 52 ? -11.156 17.703 1.546 1 96.56 52 THR B O 1
ATOM 2052 N N . MET B 1 53 ? -12.43 15.961 1.897 1 96.69 53 MET B N 1
ATOM 2053 C CA . MET B 1 53 ? -11.305 15.086 2.213 1 96.69 53 MET B CA 1
ATOM 2054 C C . MET B 1 53 ? -10.359 14.969 1.022 1 96.69 53 MET B C 1
ATOM 2056 O O . MET B 1 53 ? -9.141 15.07 1.18 1 96.69 53 MET B O 1
ATOM 2060 N N . LEU B 1 54 ? -10.906 14.734 -0.164 1 95.5 54 LEU B N 1
ATOM 2061 C CA . LEU B 1 54 ? -10.094 14.586 -1.368 1 95.5 54 LEU B CA 1
ATOM 2062 C C . LEU B 1 54 ? -9.336 15.875 -1.672 1 95.5 54 LEU B C 1
ATOM 2064 O O . LEU B 1 54 ? -8.148 15.828 -2.018 1 95.5 54 LEU B O 1
ATOM 2068 N N . LYS B 1 55 ? -10 17 -1.597 1 95.19 55 LYS B N 1
ATOM 2069 C CA . LYS B 1 55 ? -9.344 18.297 -1.788 1 95.19 55 LYS B CA 1
ATOM 2070 C C . LYS B 1 55 ? -8.242 18.5 -0.754 1 95.19 55 LYS B C 1
ATOM 2072 O O . LYS B 1 55 ? -7.148 18.969 -1.089 1 95.19 55 LYS B O 1
ATOM 2077 N N . GLY B 1 56 ? -8.578 18.188 0.5 1 96.5 56 GLY B N 1
ATOM 2078 C CA . GLY B 1 56 ? -7.582 18.297 1.554 1 96.5 56 GLY B CA 1
ATOM 2079 C C . GLY B 1 56 ? -6.363 17.422 1.312 1 96.5 56 GLY B C 1
ATOM 2080 O O . GLY B 1 56 ? -5.238 17.828 1.626 1 96.5 56 GLY B O 1
ATOM 2081 N N . LEU B 1 57 ? -6.582 16.266 0.776 1 97.06 57 LEU B N 1
ATOM 2082 C CA . LEU B 1 57 ? -5.477 15.359 0.473 1 97.06 57 LEU B CA 1
ATOM 2083 C C . LEU B 1 57 ? -4.578 15.945 -0.612 1 97.06 57 LEU B C 1
ATOM 2085 O O . LEU B 1 57 ? -3.354 15.852 -0.527 1 97.06 57 LEU B O 1
ATOM 2089 N N . GLN B 1 58 ? -5.164 16.562 -1.619 1 96.5 58 GLN B N 1
ATOM 2090 C CA . GLN B 1 58 ? -4.418 17.188 -2.701 1 96.5 58 GLN B CA 1
ATOM 2091 C C . GLN B 1 58 ? -3.58 18.359 -2.186 1 96.5 58 GLN B C 1
ATOM 2093 O O . GLN B 1 58 ? -2.543 18.688 -2.764 1 96.5 58 GLN B O 1
ATOM 2098 N N . GLU B 1 59 ? -3.98 18.906 -1.12 1 96.19 59 GLU B N 1
ATOM 2099 C CA . GLU B 1 59 ? -3.266 20.016 -0.512 1 96.19 59 GLU B CA 1
ATOM 2100 C C . GLU B 1 59 ? -2.344 19.547 0.607 1 96.19 59 GLU B C 1
ATOM 2102 O O . GLU B 1 59 ? -1.684 20.359 1.262 1 96.19 59 GLU B O 1
ATOM 2107 N N . LEU B 1 60 ? -2.365 18.297 0.839 1 97.56 60 LEU B N 1
ATOM 2108 C CA . LEU B 1 60 ? -1.544 17.641 1.857 1 97.56 60 LEU B CA 1
ATOM 2109 C C . LEU B 1 60 ? -1.888 18.172 3.246 1 97.56 60 LEU B C 1
ATOM 2111 O O . LEU B 1 60 ? -0.996 18.406 4.062 1 97.56 60 LEU B O 1
ATOM 2115 N N . LYS B 1 61 ? -3.16 18.375 3.459 1 97.25 61 LYS B N 1
ATOM 2116 C CA . LYS B 1 61 ? -3.598 18.75 4.801 1 97.25 61 LYS B CA 1
ATOM 2117 C C . LYS B 1 61 ? -3.34 17.625 5.797 1 97.25 61 LYS B C 1
ATOM 2119 O O . LYS B 1 61 ? -3.727 16.469 5.559 1 97.25 61 LYS B O 1
ATOM 2124 N N . ALA B 1 62 ? -2.785 17.938 6.922 1 96.56 62 ALA B N 1
ATOM 2125 C CA . ALA B 1 62 ? -2.328 16.953 7.895 1 96.56 62 ALA B CA 1
ATOM 2126 C C . ALA B 1 62 ? -3.502 16.156 8.461 1 96.56 62 ALA B C 1
ATOM 2128 O O . ALA B 1 62 ? -3.414 14.938 8.617 1 96.56 62 ALA B O 1
ATOM 2129 N N . ASP B 1 63 ? -4.555 16.797 8.766 1 96.12 63 ASP B N 1
ATOM 2130 C CA . ASP B 1 63 ? -5.703 16.141 9.367 1 96.12 63 ASP B CA 1
ATOM 2131 C C . ASP B 1 63 ? -6.32 15.117 8.406 1 96.12 63 ASP B C 1
ATOM 2133 O O . ASP B 1 63 ? -6.703 14.023 8.82 1 96.12 63 ASP B O 1
ATOM 2137 N N . VAL B 1 64 ? -6.457 15.492 7.172 1 97.62 64 VAL B N 1
ATOM 2138 C CA . VAL B 1 64 ? -6.988 14.602 6.152 1 97.62 64 VAL B CA 1
ATOM 2139 C C . VAL B 1 64 ? -6.016 13.445 5.918 1 97.62 64 VAL B C 1
ATOM 2141 O O . VAL B 1 64 ? -6.43 12.289 5.801 1 97.62 64 VAL B O 1
ATOM 2144 N N . PHE B 1 65 ? -4.727 13.797 5.871 1 97.38 65 PHE B N 1
ATOM 2145 C CA . PHE B 1 65 ? -3.689 12.789 5.66 1 97.38 65 PHE B CA 1
ATOM 2146 C C . PHE B 1 65 ? -3.744 11.727 6.75 1 97.38 65 PHE B C 1
ATOM 2148 O O . PHE B 1 65 ? -3.57 10.539 6.469 1 97.38 65 PHE B O 1
ATOM 2155 N N . ARG B 1 66 ? -3.982 12.094 7.918 1 97 66 ARG B N 1
ATOM 2156 C CA . ARG B 1 66 ? -4.07 11.164 9.039 1 97 66 ARG B CA 1
ATOM 2157 C C . ARG B 1 66 ? -5.211 10.172 8.836 1 97 66 ARG B C 1
ATOM 2159 O O . ARG B 1 66 ? -5.078 8.992 9.164 1 97 66 ARG B O 1
ATOM 2166 N N . MET B 1 67 ? -6.281 10.633 8.352 1 98.19 67 MET B N 1
ATOM 2167 C CA . MET B 1 67 ? -7.414 9.742 8.117 1 98.19 67 MET B CA 1
ATOM 2168 C C . MET B 1 67 ? -7.07 8.695 7.062 1 98.19 67 MET B C 1
ATOM 2170 O O . MET B 1 67 ? -7.344 7.508 7.25 1 98.19 67 MET B O 1
ATOM 2174 N N . VAL B 1 68 ? -6.461 9.141 5.996 1 97.62 68 VAL B N 1
ATOM 2175 C CA . VAL B 1 68 ? -6.066 8.219 4.93 1 97.62 68 VAL B CA 1
ATOM 2176 C C . VAL B 1 68 ? -4.973 7.281 5.434 1 97.62 68 VAL B C 1
ATOM 2178 O O . VAL B 1 68 ? -5.008 6.078 5.168 1 97.62 68 VAL B O 1
ATOM 2181 N N . ASP B 1 69 ? -4.047 7.918 6.148 1 97.44 69 ASP B N 1
ATOM 2182 C CA . ASP B 1 69 ? -2.941 7.148 6.711 1 97.44 69 ASP B CA 1
ATOM 2183 C C . ASP B 1 69 ? -3.447 6.113 7.715 1 97.44 69 ASP B C 1
ATOM 2185 O O . ASP B 1 69 ? -2.838 5.059 7.887 1 97.44 69 ASP B O 1
ATOM 2189 N N . ALA B 1 70 ? -4.539 6.34 8.352 1 98.38 70 ALA B N 1
ATOM 2190 C CA . ALA B 1 70 ? -5.105 5.449 9.359 1 98.38 70 ALA B CA 1
ATOM 2191 C C . ALA B 1 70 ? -5.77 4.234 8.711 1 98.38 70 ALA B C 1
ATOM 2193 O O . ALA B 1 70 ? -6.008 3.223 9.375 1 98.38 70 ALA B O 1
ATOM 2194 N N . SER B 1 71 ? -6.133 4.348 7.523 1 98.31 71 SER B N 1
ATOM 2195 C CA . SER B 1 71 ? -6.816 3.268 6.816 1 98.31 71 SER B CA 1
ATOM 2196 C C . SER B 1 71 ? -5.855 2.131 6.48 1 98.31 71 SER B C 1
ATOM 2198 O O . SER B 1 71 ? -4.703 2.373 6.117 1 98.31 71 SER B O 1
ATOM 2200 N N . GLY B 1 72 ? -6.395 0.937 6.574 1 96.69 72 GLY B N 1
ATOM 2201 C CA . GLY B 1 72 ? -5.617 -0.22 6.164 1 96.69 72 GLY B CA 1
ATOM 2202 C C . GLY B 1 72 ? -5.203 -0.172 4.703 1 96.69 72 GLY B C 1
ATOM 2203 O O . GLY B 1 72 ? -5.961 0.295 3.852 1 96.69 72 GLY B O 1
ATOM 2204 N N . LYS B 1 73 ? -3.986 -0.653 4.496 1 94.44 73 LYS B N 1
ATOM 2205 C CA . LYS B 1 73 ? -3.426 -0.736 3.152 1 94.44 73 LYS B CA 1
ATOM 2206 C C . LYS B 1 73 ? -3.309 -2.188 2.695 1 94.44 73 LYS B C 1
ATOM 2208 O O . LYS B 1 73 ? -3.887 -3.086 3.309 1 94.44 73 LYS B O 1
ATOM 2213 N N . ILE B 1 74 ? -2.705 -2.371 1.457 1 91.62 74 ILE B N 1
ATOM 2214 C CA . ILE B 1 74 ? -2.521 -3.727 0.948 1 91.62 74 ILE B CA 1
ATOM 2215 C C . ILE B 1 74 ? -1.675 -4.535 1.928 1 91.62 74 ILE B C 1
ATOM 2217 O O . ILE B 1 74 ? -0.595 -4.098 2.332 1 91.62 74 ILE B O 1
ATOM 2221 N N . PRO B 1 75 ? -2.148 -5.668 2.322 1 91.94 75 PRO B N 1
ATOM 2222 C CA . PRO B 1 75 ? -1.369 -6.457 3.275 1 91.94 75 PRO B CA 1
ATOM 2223 C C . PRO B 1 75 ? -0.087 -7.023 2.666 1 91.94 75 PRO B C 1
ATOM 2225 O O . PRO B 1 75 ? -0.051 -7.332 1.473 1 91.94 75 PRO B O 1
ATOM 2228 N N . THR B 1 76 ? 0.943 -7.078 3.492 1 93.25 76 THR B N 1
ATOM 2229 C CA . THR B 1 76 ? 2.162 -7.797 3.137 1 93.25 76 THR B CA 1
ATOM 2230 C C . THR B 1 76 ? 2.076 -9.258 3.578 1 93.25 76 THR B C 1
ATOM 2232 O O . THR B 1 76 ? 1.637 -9.547 4.691 1 93.25 76 THR B O 1
ATOM 2235 N N . GLY B 1 77 ? 2.43 -10.141 2.674 1 93.5 77 GLY B N 1
ATOM 2236 C CA . GLY B 1 77 ? 2.422 -11.555 3.014 1 93.5 77 GLY B CA 1
ATOM 2237 C C . GLY B 1 77 ? 1.07 -12.211 2.803 1 93.5 77 GLY B C 1
ATOM 2238 O O . GLY B 1 77 ? 0.708 -13.141 3.523 1 93.5 77 GLY B O 1
ATOM 2239 N N . PHE B 1 78 ? 0.335 -11.68 1.901 1 90.75 78 PHE B N 1
ATOM 2240 C CA . PHE B 1 78 ? -0.955 -12.258 1.553 1 90.75 78 PHE B CA 1
ATOM 2241 C C . PHE B 1 78 ? -0.802 -13.727 1.182 1 90.75 78 PHE B C 1
ATOM 2243 O O . PHE B 1 78 ? -1.575 -14.578 1.637 1 90.75 78 PHE B O 1
ATOM 2250 N N . SER B 1 79 ? 0.203 -14.062 0.451 1 90.38 79 SER B N 1
ATOM 2251 C CA . SER B 1 79 ? 0.456 -15.43 -0.013 1 90.38 79 SER B CA 1
ATOM 2252 C C . SER B 1 79 ? 0.776 -16.359 1.151 1 90.38 79 SER B C 1
ATOM 2254 O O . SER B 1 79 ? 0.722 -17.578 1.008 1 90.38 79 SER B O 1
ATOM 2256 N N . ASP B 1 80 ? 1.099 -15.742 2.25 1 89.06 80 ASP B N 1
ATOM 2257 C CA . ASP B 1 80 ? 1.397 -16.531 3.438 1 89.06 80 ASP B CA 1
ATOM 2258 C C . ASP B 1 80 ? 0.253 -16.469 4.445 1 89.06 80 ASP B C 1
ATOM 2260 O O . ASP B 1 80 ? 0.398 -16.906 5.586 1 89.06 80 ASP B O 1
ATOM 2264 N N . GLY B 1 81 ? -0.778 -15.875 4.07 1 87.44 81 GLY B N 1
ATOM 2265 C CA . GLY B 1 81 ? -1.979 -15.961 4.891 1 87.44 81 GLY B CA 1
ATOM 2266 C C . GLY B 1 81 ? -2.271 -14.68 5.648 1 87.44 81 GLY B C 1
ATOM 2267 O O . GLY B 1 81 ? -3.059 -14.68 6.598 1 87.44 81 GLY B O 1
ATOM 2268 N N . SER B 1 82 ? -1.534 -13.594 5.383 1 90.25 82 SER B N 1
ATOM 2269 C CA . SER B 1 82 ? -1.895 -12.305 5.957 1 90.25 82 SER B CA 1
ATOM 2270 C C . SER B 1 82 ? -3.197 -11.773 5.363 1 90.25 82 SER B C 1
ATOM 2272 O O . SER B 1 82 ? -3.229 -11.336 4.215 1 90.25 82 SER B O 1
ATOM 2274 N N . LEU B 1 83 ? -4.262 -11.836 6.188 1 91.25 83 LEU B N 1
ATOM 2275 C CA . LEU B 1 83 ? -5.582 -11.555 5.633 1 91.25 83 LEU B CA 1
ATOM 2276 C C . LEU B 1 83 ? -6.227 -10.367 6.332 1 91.25 83 LEU B C 1
ATOM 2278 O O . LEU B 1 83 ? -7.441 -10.172 6.238 1 91.25 83 LEU B O 1
ATOM 2282 N N . ALA B 1 84 ? -5.363 -9.602 7.031 1 93 84 ALA B N 1
ATOM 2283 C CA . ALA B 1 84 ? -5.984 -8.484 7.746 1 93 84 ALA B CA 1
ATOM 2284 C C . ALA B 1 84 ? -5.105 -7.242 7.695 1 93 84 ALA B C 1
ATOM 2286 O O . ALA B 1 84 ? -3.893 -7.32 7.887 1 93 84 ALA B O 1
ATOM 2287 N N . GLU B 1 85 ? -5.633 -6.176 7.352 1 95.5 85 GLU B N 1
ATOM 2288 C CA . GLU B 1 85 ? -5.055 -4.84 7.449 1 95.5 85 GLU B CA 1
ATOM 2289 C C . GLU B 1 85 ? -6.031 -3.863 8.102 1 95.5 85 GLU B C 1
ATOM 2291 O O . GLU B 1 85 ? -6.742 -3.135 7.402 1 95.5 85 GLU B O 1
ATOM 2296 N N . LEU B 1 86 ? -6.051 -3.75 9.383 1 96.5 86 LEU B N 1
ATOM 2297 C CA . LEU B 1 86 ? -7.086 -3.072 10.156 1 96.5 86 LEU B CA 1
ATOM 2298 C C . LEU B 1 86 ? -6.777 -1.584 10.289 1 96.5 86 LEU B C 1
ATOM 2300 O O . LEU B 1 86 ? -7.625 -0.809 10.734 1 96.5 86 LEU B O 1
ATOM 2304 N N . GLY B 1 87 ? -5.613 -1.154 9.852 1 96.94 87 GLY B N 1
ATOM 2305 C CA . GLY B 1 87 ? -5.258 0.252 9.953 1 96.94 87 GLY B CA 1
ATOM 2306 C C . GLY B 1 87 ? -5 0.705 11.375 1 96.94 87 GLY B C 1
ATOM 2307 O O . GLY B 1 87 ? -4.57 -0.087 12.219 1 96.94 87 GLY B O 1
ATOM 2308 N N . ASP B 1 88 ? -4.996 1.963 11.578 1 97.94 88 ASP B N 1
ATOM 2309 C CA . ASP B 1 88 ? -4.785 2.572 12.891 1 97.94 88 ASP B CA 1
ATOM 2310 C C . ASP B 1 88 ? -6.098 3.094 13.477 1 97.94 88 ASP B C 1
ATOM 2312 O O . ASP B 1 88 ? -6.48 4.238 13.227 1 97.94 88 ASP B O 1
ATOM 2316 N N . PHE B 1 89 ? -6.723 2.311 14.367 1 97.75 89 PHE B N 1
ATOM 2317 C CA . PHE B 1 89 ? -8.031 2.566 14.953 1 97.75 89 PHE B CA 1
ATOM 2318 C C . PHE B 1 89 ? -8.031 3.877 15.734 1 97.75 89 PHE B C 1
ATOM 2320 O O . PHE B 1 89 ? -8.859 4.754 15.484 1 97.75 89 PHE B O 1
ATOM 2327 N N . ASP B 1 90 ? -7.059 4.074 16.562 1 97.38 90 ASP B N 1
ATOM 2328 C CA . ASP B 1 90 ? -6.992 5.23 17.453 1 97.38 90 ASP B CA 1
ATOM 2329 C C . ASP B 1 90 ? -6.75 6.516 16.656 1 97.38 90 ASP B C 1
ATOM 2331 O O . ASP B 1 90 ? -7.383 7.543 16.922 1 97.38 90 ASP B O 1
ATOM 2335 N N . MET B 1 91 ? -5.871 6.461 15.703 1 97.5 91 MET B N 1
ATOM 2336 C CA . MET B 1 91 ? -5.586 7.629 14.867 1 97.5 91 MET B CA 1
ATOM 2337 C C . MET B 1 91 ? -6.832 8.078 14.117 1 97.5 91 MET B C 1
ATOM 2339 O O . MET B 1 91 ? -7.09 9.281 13.992 1 97.5 91 MET B O 1
ATOM 2343 N N . CYS B 1 92 ? -7.605 7.117 13.641 1 98.25 92 CYS B N 1
ATOM 2344 C CA . CYS B 1 92 ? -8.844 7.438 12.938 1 98.25 92 CYS B CA 1
ATOM 2345 C C . CYS B 1 92 ? -9.836 8.125 13.867 1 98.25 92 CYS B C 1
ATOM 2347 O O . CYS B 1 92 ? -10.391 9.172 13.523 1 98.25 92 CYS B O 1
ATOM 2349 N N . LEU B 1 93 ? -10.016 7.633 15.031 1 97.94 93 LEU B N 1
ATOM 2350 C CA . LEU B 1 93 ? -11.023 8.156 15.953 1 97.94 93 LEU B CA 1
ATOM 2351 C C . LEU B 1 93 ? -10.633 9.555 16.438 1 97.94 93 LEU B C 1
ATOM 2353 O O . LEU B 1 93 ? -11.5 10.391 16.688 1 97.94 93 LEU B O 1
ATOM 2357 N N . ARG B 1 94 ? -9.391 9.836 16.453 1 96.69 94 ARG B N 1
ATOM 2358 C CA . ARG B 1 94 ? -8.93 11.125 16.953 1 96.69 94 ARG B CA 1
ATOM 2359 C C . ARG B 1 94 ? -8.938 12.172 15.836 1 96.69 94 ARG B C 1
ATOM 2361 O O . ARG B 1 94 ? -8.812 13.367 16.094 1 96.69 94 ARG B O 1
ATOM 2368 N N . ALA B 1 95 ? -9.102 11.742 14.672 1 97.06 95 ALA B N 1
ATOM 2369 C CA . ALA B 1 95 ? -8.984 12.648 13.531 1 97.06 95 ALA B CA 1
ATOM 2370 C C . ALA B 1 95 ? -10.164 13.617 13.477 1 97.06 95 ALA B C 1
ATOM 2372 O O . ALA B 1 95 ? -11.312 13.219 13.703 1 97.06 95 ALA B O 1
ATOM 2373 N N . ALA B 1 96 ? -9.844 14.852 13.25 1 97 96 ALA B N 1
ATOM 2374 C CA . ALA B 1 96 ? -10.812 15.93 13.078 1 97 96 ALA B CA 1
ATOM 2375 C C . ALA B 1 96 ? -10.367 16.906 11.992 1 97 96 ALA B C 1
ATOM 2377 O O . ALA B 1 96 ? -9.273 17.453 12.062 1 97 96 ALA B O 1
ATOM 2378 N N . VAL B 1 97 ? -11.164 17.016 11.023 1 97.25 97 VAL B N 1
ATOM 2379 C CA . VAL B 1 97 ? -10.852 17.922 9.93 1 97.25 97 VAL B CA 1
ATOM 2380 C C . VAL B 1 97 ? -11.555 19.266 10.148 1 97.25 97 VAL B C 1
ATOM 2382 O O . VAL B 1 97 ? -12.773 19.297 10.344 1 97.25 97 VAL B O 1
ATOM 2385 N N . LYS B 1 98 ? -10.742 20.281 10.039 1 94.94 98 LYS B N 1
ATOM 2386 C CA . LYS B 1 98 ? -11.242 21.625 10.344 1 94.94 98 LYS B CA 1
ATOM 2387 C C . LYS B 1 98 ? -11.211 22.516 9.109 1 94.94 98 LYS B C 1
ATOM 2389 O O . LYS B 1 98 ? -10.422 22.281 8.188 1 94.94 98 LYS B O 1
ATOM 2394 N N . ASN B 1 99 ? -12.109 23.453 9.07 1 92.25 99 ASN B N 1
ATOM 2395 C CA . ASN B 1 99 ? -12.055 24.469 8.023 1 92.25 99 ASN B CA 1
ATOM 2396 C C . ASN B 1 99 ? -11.078 25.578 8.367 1 92.25 99 ASN B C 1
ATOM 2398 O O . ASN B 1 99 ? -10.328 25.484 9.344 1 92.25 99 ASN B O 1
ATOM 2402 N N . SER B 1 100 ? -10.992 26.594 7.5 1 88 100 SER B N 1
ATOM 2403 C CA . SER B 1 100 ? -10.016 27.672 7.648 1 88 100 SER B CA 1
ATOM 2404 C C . SER B 1 100 ? -10.258 28.469 8.922 1 88 100 SER B C 1
ATOM 2406 O O . SER B 1 100 ? -9.344 29.094 9.461 1 88 100 SER B O 1
ATOM 2408 N N . LEU B 1 101 ? -11.5 28.422 9.531 1 91.38 101 LEU B N 1
ATOM 2409 C CA . LEU B 1 101 ? -11.867 29.156 10.727 1 91.38 101 LEU B CA 1
ATOM 2410 C C . LEU B 1 101 ? -11.602 28.328 11.984 1 91.38 101 LEU B C 1
ATOM 2412 O O . LEU B 1 101 ? -11.797 28.812 13.102 1 91.38 101 LEU B O 1
ATOM 2416 N N . GLY B 1 102 ? -11.219 27.094 11.797 1 90.31 102 GLY B N 1
ATOM 2417 C CA . GLY B 1 102 ? -10.914 26.25 12.938 1 90.31 102 GLY B CA 1
ATOM 2418 C C . GLY B 1 102 ? -12.078 25.375 13.367 1 90.31 102 GLY B C 1
ATOM 2419 O O . GLY B 1 102 ? -11.961 24.594 14.312 1 90.31 102 GLY B O 1
ATOM 2420 N N . ASP B 1 103 ? -13.18 25.484 12.648 1 94.38 103 ASP B N 1
ATOM 2421 C CA . ASP B 1 103 ? -14.352 24.672 12.977 1 94.38 103 ASP B CA 1
ATOM 2422 C C . ASP B 1 103 ? -14.219 23.266 12.406 1 94.38 103 ASP B C 1
ATOM 2424 O O . ASP B 1 103 ? -13.75 23.078 11.273 1 94.38 103 ASP B O 1
ATOM 2428 N N . VAL B 1 104 ? -14.688 22.344 13.234 1 95.75 104 VAL B N 1
ATOM 2429 C CA . VAL B 1 104 ? -14.633 20.953 12.789 1 95.75 104 VAL B CA 1
ATOM 2430 C C . VAL B 1 104 ? -15.672 20.719 11.703 1 95.75 104 VAL B C 1
ATOM 2432 O O . VAL B 1 104 ? -16.859 20.969 11.914 1 95.75 104 VAL B O 1
ATOM 2435 N N . GLN B 1 105 ? -15.227 20.25 10.57 1 97 105 GLN B N 1
ATOM 2436 C CA . GLN B 1 105 ? -16.125 19.922 9.477 1 97 105 GLN B CA 1
ATOM 2437 C C . GLN B 1 105 ? -16.641 18.484 9.586 1 97 105 GLN B C 1
ATOM 2439 O O . GLN B 1 105 ? -17.812 18.219 9.383 1 97 105 GLN B O 1
ATOM 2444 N N . PHE B 1 106 ? -15.805 17.594 9.883 1 97.94 106 PHE B N 1
ATOM 2445 C CA . PHE B 1 106 ? -16.156 16.203 10.148 1 97.94 106 PHE B CA 1
ATOM 2446 C C . PHE B 1 106 ? -15.039 15.516 10.938 1 97.94 106 PHE B C 1
ATOM 2448 O O . PHE B 1 106 ? -13.945 16.078 11.094 1 97.94 106 PHE B O 1
ATOM 2455 N N . ARG B 1 107 ? -15.312 14.383 11.438 1 97.81 107 ARG B N 1
ATOM 2456 C CA . ARG B 1 107 ? -14.391 13.57 12.219 1 97.81 107 ARG B CA 1
ATOM 2457 C C . ARG B 1 107 ? -14.211 12.195 11.594 1 97.81 107 ARG B C 1
ATOM 2459 O O . ARG B 1 107 ? -14.922 11.836 10.648 1 97.81 107 ARG B O 1
ATOM 2466 N N . GLY B 1 108 ? -13.219 11.477 12.148 1 98.44 108 GLY B N 1
ATOM 2467 C CA . GLY B 1 108 ? -12.969 10.125 11.664 1 98.44 108 GLY B CA 1
ATOM 2468 C C . GLY B 1 108 ? -13.984 9.117 12.156 1 98.44 108 GLY B C 1
ATOM 2469 O O . GLY B 1 108 ? -14.414 9.172 13.312 1 98.44 108 GLY B O 1
ATOM 2470 N N . GLN B 1 109 ? -14.406 8.312 11.281 1 98.56 109 GLN B N 1
ATOM 2471 C CA . GLN B 1 109 ? -15.242 7.141 11.516 1 98.56 109 GLN B CA 1
ATOM 2472 C C . GLN B 1 109 ? -14.531 5.867 11.062 1 98.56 109 GLN B C 1
ATOM 2474 O O . GLN B 1 109 ? -14.234 5.703 9.883 1 98.56 109 GLN B O 1
ATOM 2479 N N . TYR B 1 110 ? -14.281 5.023 12.07 1 98.69 110 TYR B N 1
ATOM 2480 C CA . TYR B 1 110 ? -13.578 3.785 11.758 1 98.69 110 TYR B CA 1
ATOM 2481 C C . TYR B 1 110 ? -14.555 2.688 11.367 1 98.69 110 TYR B C 1
ATOM 2483 O O . TYR B 1 110 ? -15.445 2.334 12.141 1 98.69 110 TYR B O 1
ATOM 2491 N N . CYS B 1 111 ? -14.375 2.203 10.156 1 98.75 111 CYS B N 1
ATOM 2492 C CA . CYS B 1 111 ? -15.258 1.153 9.664 1 98.75 111 CYS B CA 1
ATOM 2493 C C . CYS B 1 111 ? -14.477 -0.117 9.359 1 98.75 111 CYS B C 1
ATOM 2495 O O . CYS B 1 111 ? -13.406 -0.061 8.75 1 98.75 111 CYS B O 1
ATOM 2497 N N . SER B 1 112 ? -15.016 -1.214 9.797 1 98.38 112 SER B N 1
ATOM 2498 C CA . SER B 1 112 ? -14.438 -2.52 9.5 1 98.38 112 SER B CA 1
ATOM 2499 C C . SER B 1 112 ? -15.25 -3.264 8.453 1 98.38 112 SER B C 1
ATOM 2501 O O . SER B 1 112 ? -16.484 -3.217 8.469 1 98.38 112 SER B O 1
ATOM 2503 N N . LEU B 1 113 ? -14.539 -3.914 7.559 1 97.94 113 LEU B N 1
ATOM 2504 C CA . LEU B 1 113 ? -15.219 -4.656 6.5 1 97.94 113 LEU B CA 1
ATOM 2505 C C . LEU B 1 113 ? -14.445 -5.922 6.141 1 97.94 113 LEU B C 1
ATOM 2507 O O . LEU B 1 113 ? -13.273 -6.062 6.504 1 97.94 113 LEU B O 1
ATOM 2511 N N . THR B 1 114 ? -15.102 -6.832 5.516 1 96.19 114 THR B N 1
ATOM 2512 C CA . THR B 1 114 ? -14.461 -8 4.906 1 96.19 114 THR B CA 1
ATOM 2513 C C . THR B 1 114 ? -14.523 -7.918 3.385 1 96.19 114 THR B C 1
ATOM 2515 O O . THR B 1 114 ? -15.492 -7.395 2.826 1 96.19 114 THR B O 1
ATOM 2518 N N . LEU B 1 115 ? -13.477 -8.281 2.828 1 93.88 115 LEU B N 1
ATOM 2519 C CA . LEU B 1 115 ? -13.438 -8.492 1.386 1 93.88 115 LEU B CA 1
ATOM 2520 C C . LEU B 1 115 ? -13.516 -9.977 1.053 1 93.88 115 LEU B C 1
ATOM 2522 O O . LEU B 1 115 ? -12.727 -10.773 1.567 1 93.88 115 LEU B O 1
ATOM 2526 N N . ASN B 1 116 ? -14.438 -10.312 0.172 1 91.69 116 ASN B N 1
ATOM 2527 C CA . ASN B 1 116 ? -14.711 -11.719 -0.122 1 91.69 116 ASN B CA 1
ATOM 2528 C C . ASN B 1 116 ? -14.508 -12.031 -1.601 1 91.69 116 ASN B C 1
ATOM 2530 O O . ASN B 1 116 ? -15 -11.312 -2.469 1 91.69 116 ASN B O 1
ATOM 2534 N N . PHE B 1 117 ? -13.828 -13.094 -1.779 1 92.06 117 PHE B N 1
ATOM 2535 C CA . PHE B 1 117 ? -13.672 -13.602 -3.139 1 92.06 117 PHE B CA 1
ATOM 2536 C C . PHE B 1 117 ? -14.922 -14.336 -3.594 1 92.06 117 PHE B C 1
ATOM 2538 O O . PHE B 1 117 ? -15.695 -14.828 -2.768 1 92.06 117 PHE B O 1
ATOM 2545 N N . PRO B 1 118 ? -15.094 -14.32 -4.898 1 92.75 118 PRO B N 1
ATOM 2546 C CA . PRO B 1 118 ? -16.297 -15.016 -5.367 1 92.75 118 PRO B CA 1
ATOM 2547 C C . PRO B 1 118 ? -16.203 -16.531 -5.191 1 92.75 118 PRO B C 1
ATOM 2549 O O . PRO B 1 118 ? -15.406 -17.188 -5.859 1 92.75 118 PRO B O 1
ATOM 2552 N N . LEU B 1 119 ? -17.031 -17.062 -4.371 1 92.38 119 LEU B N 1
ATOM 2553 C CA . LEU B 1 119 ? -17.094 -18.5 -4.102 1 92.38 119 LEU B CA 1
ATOM 2554 C C . LEU B 1 119 ? -18.547 -18.984 -4.156 1 92.38 119 LEU B C 1
ATOM 2556 O O . LEU B 1 119 ? -19.469 -18.234 -3.855 1 92.38 119 LEU B O 1
ATOM 2560 N N . PRO B 1 120 ? -18.625 -20.234 -4.613 1 91.31 120 PRO B N 1
ATOM 2561 C CA . PRO B 1 120 ? -19.953 -20.812 -4.504 1 91.31 120 PRO B CA 1
ATOM 2562 C C . PRO B 1 120 ? -20.453 -20.922 -3.061 1 91.31 120 PRO B C 1
ATOM 2564 O O . PRO B 1 120 ? -19.672 -20.703 -2.129 1 91.31 120 PRO B O 1
ATOM 2567 N N . PRO B 1 121 ? -21.75 -21.156 -2.953 1 89.19 121 PRO B N 1
ATOM 2568 C CA . PRO B 1 121 ? -22.25 -21.312 -1.583 1 89.19 121 PRO B CA 1
ATOM 2569 C C . PRO B 1 121 ? -21.469 -22.391 -0.807 1 89.19 121 PRO B C 1
ATOM 2571 O O . PRO B 1 121 ? -21.078 -23.406 -1.376 1 89.19 121 PRO B O 1
ATOM 2574 N N . LYS B 1 122 ? -21.234 -22.094 0.438 1 87.81 122 LYS B N 1
ATOM 2575 C CA . LYS B 1 122 ? -20.469 -23 1.287 1 87.81 122 LYS B CA 1
ATOM 2576 C C . LYS B 1 122 ? -21.094 -24.391 1.308 1 87.81 122 LYS B C 1
ATOM 2578 O O . LYS B 1 122 ? -22.266 -24.547 1.628 1 87.81 122 LYS B O 1
ATOM 2583 N N . PRO B 1 123 ? -20.344 -25.359 1.033 1 86.19 123 PRO B N 1
ATOM 2584 C CA . PRO B 1 123 ? -20.844 -26.734 1.126 1 86.19 123 PRO B CA 1
ATOM 2585 C C . PRO B 1 123 ? -20.969 -27.219 2.568 1 86.19 123 PRO B C 1
ATOM 2587 O O . PRO B 1 123 ? -20.312 -26.672 3.465 1 86.19 123 PRO B O 1
ATOM 2590 N N . PRO B 1 124 ? -21.844 -28.141 2.709 1 86.44 124 PRO B N 1
ATOM 2591 C CA . PRO B 1 124 ? -22.016 -28.656 4.066 1 86.44 124 PRO B CA 1
ATOM 2592 C C . PRO B 1 124 ? -20.719 -29.188 4.668 1 86.44 124 PRO B C 1
ATOM 2594 O O . PRO B 1 124 ? -20.469 -29 5.859 1 86.44 124 PRO B O 1
ATOM 2597 N N . ILE B 1 125 ? -19.906 -29.859 3.793 1 86.06 125 ILE B N 1
ATOM 2598 C CA . ILE B 1 125 ? -18.609 -30.359 4.227 1 86.06 125 ILE B CA 1
ATOM 2599 C C . ILE B 1 125 ? -17.516 -29.75 3.361 1 86.06 125 ILE B C 1
ATOM 2601 O O . ILE B 1 125 ? -17.5 -29.938 2.143 1 86.06 125 ILE B O 1
ATOM 2605 N N . ILE B 1 126 ? -16.672 -29.109 4.027 1 81.75 126 ILE B N 1
ATOM 2606 C CA . ILE B 1 126 ? -15.531 -28.547 3.32 1 81.75 126 ILE B CA 1
ATOM 2607 C C . ILE B 1 126 ? -14.383 -29.547 3.311 1 81.75 126 ILE B C 1
ATOM 2609 O O . ILE B 1 126 ? -13.922 -29.984 4.367 1 81.75 126 ILE B O 1
ATOM 2613 N N . ARG B 1 127 ? -13.984 -29.938 2.125 1 81.06 127 ARG B N 1
ATOM 2614 C CA . ARG B 1 127 ? -12.852 -30.859 1.98 1 81.06 127 ARG B CA 1
ATOM 2615 C C . ARG B 1 127 ? -11.547 -30.078 1.782 1 81.06 127 ARG B C 1
ATOM 2617 O O . ARG B 1 127 ? -11.445 -29.25 0.882 1 81.06 127 ARG B O 1
ATOM 2624 N N . TYR B 1 128 ? -10.609 -30.422 2.572 1 81.19 128 TYR B N 1
ATOM 2625 C CA . TYR B 1 128 ? -9.305 -29.766 2.48 1 81.19 128 TYR B CA 1
ATOM 2626 C C . TYR B 1 128 ? -8.555 -30.219 1.236 1 81.19 128 TYR B C 1
ATOM 2628 O O . TYR B 1 128 ? -8.539 -31.406 0.908 1 81.19 128 TYR B O 1
ATOM 2636 N N . GLY B 1 129 ? -8.047 -29.266 0.546 1 81 129 GLY B N 1
ATOM 2637 C CA . GLY B 1 129 ? -7.191 -29.578 -0.591 1 81 129 GLY B CA 1
ATOM 2638 C C . GLY B 1 129 ? -7.973 -29.828 -1.869 1 81 129 GLY B C 1
ATOM 2639 O O . GLY B 1 129 ? -7.387 -30.156 -2.904 1 81 129 GLY B O 1
ATOM 2640 N N . VAL B 1 130 ? -9.25 -29.844 -1.801 1 83.38 130 VAL B N 1
ATOM 2641 C CA . VAL B 1 130 ? -10.078 -30 -2.994 1 83.38 130 VAL B CA 1
ATOM 2642 C C . VAL B 1 130 ? -10.609 -28.641 -3.436 1 83.38 130 VAL B C 1
ATOM 2644 O O . VAL B 1 130 ? -11.266 -27.938 -2.66 1 83.38 130 VAL B O 1
ATOM 2647 N N . PRO B 1 131 ? -10.336 -28.312 -4.617 1 87.69 131 PRO B N 1
ATOM 2648 C CA . PRO B 1 131 ? -10.805 -27.016 -5.094 1 87.69 131 PRO B CA 1
ATOM 2649 C C . PRO B 1 131 ? -12.328 -26.922 -5.141 1 87.69 131 PRO B C 1
ATOM 2651 O O . PRO B 1 131 ? -13 -27.891 -5.488 1 87.69 131 PRO B O 1
ATOM 2654 N N . VAL B 1 132 ? -12.805 -25.75 -4.773 1 88.81 132 VAL B N 1
ATOM 2655 C CA . VAL B 1 132 ? -14.242 -25.516 -4.742 1 88.81 132 VAL B CA 1
ATOM 2656 C C . VAL B 1 132 ? -14.695 -24.875 -6.047 1 88.81 132 VAL B C 1
ATOM 2658 O O . VAL B 1 132 ? -15.898 -24.781 -6.316 1 88.81 132 VAL B O 1
ATOM 2661 N N . VAL B 1 133 ? -13.742 -24.422 -6.812 1 91.94 133 VAL B N 1
ATOM 2662 C CA . VAL B 1 133 ? -13.945 -23.875 -8.156 1 91.94 133 VAL B CA 1
ATOM 2663 C C . VAL B 1 133 ? -13.039 -24.609 -9.141 1 91.94 133 VAL B C 1
ATOM 2665 O O . VAL B 1 133 ? -11.898 -24.953 -8.82 1 91.94 133 VAL B O 1
ATOM 2668 N N . ASP B 1 134 ? -13.594 -24.906 -10.312 1 92.44 134 ASP B N 1
ATOM 2669 C CA . ASP B 1 134 ? -12.797 -25.578 -11.336 1 92.44 134 ASP B CA 1
ATOM 2670 C C . ASP B 1 134 ? -11.555 -24.766 -11.688 1 92.44 134 ASP B C 1
ATOM 2672 O O . ASP B 1 134 ? -11.656 -23.594 -12.055 1 92.44 134 ASP B O 1
ATOM 2676 N N . THR B 1 135 ? -10.375 -25.359 -11.648 1 94.25 135 THR B N 1
ATOM 2677 C CA . THR B 1 135 ? -9.125 -24.641 -11.852 1 94.25 135 THR B CA 1
ATOM 2678 C C . THR B 1 135 ? -8.523 -24.969 -13.211 1 94.25 135 THR B C 1
ATOM 2680 O O . THR B 1 135 ? -7.438 -24.484 -13.555 1 94.25 135 THR B O 1
ATOM 2683 N N . THR B 1 136 ? -9.148 -25.75 -14 1 93.62 136 THR B N 1
ATOM 2684 C CA . THR B 1 136 ? -8.57 -26.297 -15.227 1 93.62 136 THR B CA 1
ATOM 2685 C C . THR B 1 136 ? -8.258 -25.188 -16.219 1 93.62 136 THR B C 1
ATOM 2687 O O . THR B 1 136 ? -7.348 -25.312 -17.047 1 93.62 136 THR B O 1
ATOM 2690 N N . SER B 1 137 ? -8.977 -24.125 -16.141 1 93.38 137 SER B N 1
ATOM 2691 C CA . SER B 1 137 ? -8.828 -23.062 -17.125 1 93.38 137 SER B CA 1
ATOM 2692 C C . SER B 1 137 ? -7.738 -22.078 -16.719 1 93.38 137 SER B C 1
ATOM 2694 O O . SER B 1 137 ? -7.469 -21.125 -17.438 1 93.38 137 SER B O 1
ATOM 2696 N N . PHE B 1 138 ? -7.055 -22.281 -15.602 1 95.88 138 PHE B N 1
ATOM 2697 C CA . PHE B 1 138 ? -6.023 -21.375 -15.109 1 95.88 138 PHE B CA 1
ATOM 2698 C C . PHE B 1 138 ? -4.648 -22.016 -15.203 1 95.88 138 PHE B C 1
ATOM 2700 O O . PHE B 1 138 ? -4.516 -23.234 -15.078 1 95.88 138 PHE B O 1
ATOM 2707 N N . ALA B 1 139 ? -3.666 -21.125 -15.43 1 94.81 139 ALA B N 1
ATOM 2708 C CA . ALA B 1 139 ? -2.299 -21.625 -15.562 1 94.81 139 ALA B CA 1
ATOM 2709 C C . ALA B 1 139 ? -1.84 -22.312 -14.281 1 94.81 139 ALA B C 1
ATOM 2711 O O . ALA B 1 139 ? -2.143 -21.844 -13.18 1 94.81 139 ALA B O 1
ATOM 2712 N N . ASP B 1 140 ? -1.052 -23.359 -14.336 1 92.44 140 ASP B N 1
ATOM 2713 C CA . ASP B 1 140 ? -0.643 -24.188 -13.211 1 92.44 140 ASP B CA 1
ATOM 2714 C C . ASP B 1 140 ? 0.25 -23.406 -12.25 1 92.44 140 ASP B C 1
ATOM 2716 O O . ASP B 1 140 ? 0.245 -23.656 -11.039 1 92.44 140 ASP B O 1
ATOM 2720 N N . ASP B 1 141 ? 0.979 -22.484 -12.742 1 93.69 141 ASP B N 1
ATOM 2721 C CA . ASP B 1 141 ? 1.918 -21.75 -11.898 1 93.69 141 ASP B CA 1
ATOM 2722 C C . ASP B 1 141 ? 1.398 -20.344 -11.602 1 93.69 141 ASP B C 1
ATOM 2724 O O . ASP B 1 141 ? 2.17 -19.469 -11.227 1 93.69 141 ASP B O 1
ATOM 2728 N N . SER B 1 142 ? 0.098 -20.141 -11.766 1 95.69 142 SER B N 1
ATOM 2729 C CA . SER B 1 142 ? -0.476 -18.828 -11.531 1 95.69 142 SER B CA 1
ATOM 2730 C C . SER B 1 142 ? -0.909 -18.656 -10.078 1 95.69 142 SER B C 1
ATOM 2732 O O . SER B 1 142 ? -1.286 -19.641 -9.422 1 95.69 142 SER B O 1
ATOM 2734 N N . VAL B 1 143 ? -0.863 -17.422 -9.625 1 95.62 143 VAL B N 1
ATOM 2735 C CA . VAL B 1 143 ? -1.325 -17.125 -8.273 1 95.62 143 VAL B CA 1
ATOM 2736 C C . VAL B 1 143 ? -2.828 -17.375 -8.172 1 95.62 143 VAL B C 1
ATOM 2738 O O . VAL B 1 143 ? -3.328 -17.766 -7.113 1 95.62 143 VAL B O 1
ATOM 2741 N N . VAL B 1 144 ? -3.537 -17.219 -9.234 1 95.25 144 VAL B N 1
ATOM 2742 C CA . VAL B 1 144 ? -4.98 -17.438 -9.242 1 95.25 144 VAL B CA 1
ATOM 2743 C C . VAL B 1 144 ? -5.281 -18.906 -8.953 1 95.25 144 VAL B C 1
ATOM 2745 O O . VAL B 1 144 ? -6.094 -19.219 -8.078 1 95.25 144 VAL B O 1
ATOM 2748 N N . LYS B 1 145 ? -4.602 -19.797 -9.695 1 94.62 145 LYS B N 1
ATOM 2749 C CA . LYS B 1 145 ? -4.82 -21.219 -9.453 1 94.62 145 LYS B CA 1
ATOM 2750 C C . LYS B 1 145 ? -4.434 -21.594 -8.023 1 94.62 145 LYS B C 1
ATOM 2752 O O . LYS B 1 145 ? -5.137 -22.359 -7.367 1 94.62 145 LYS B O 1
ATOM 2757 N N . GLU B 1 146 ? -3.352 -21.062 -7.594 1 92.19 146 GLU B N 1
ATOM 2758 C CA . GLU B 1 146 ? -2.934 -21.344 -6.223 1 92.19 146 GLU B CA 1
ATOM 2759 C C . GLU B 1 146 ? -3.988 -20.875 -5.219 1 92.19 146 GLU B C 1
ATOM 2761 O O . GLU B 1 146 ? -4.289 -21.594 -4.258 1 92.19 146 GLU B O 1
ATOM 2766 N N . THR B 1 147 ? -4.5 -19.703 -5.398 1 91.81 147 THR B N 1
ATOM 2767 C CA . THR B 1 147 ? -5.531 -19.172 -4.52 1 91.81 147 THR B CA 1
ATOM 2768 C C . THR B 1 147 ? -6.785 -20.047 -4.559 1 91.81 147 THR B C 1
ATOM 2770 O O . THR B 1 147 ? -7.363 -20.359 -3.518 1 91.81 147 THR B O 1
ATOM 2773 N N . LEU B 1 148 ? -7.125 -20.469 -5.758 1 92.56 148 LEU B N 1
ATOM 2774 C CA . LEU B 1 148 ? -8.312 -21.297 -5.926 1 92.56 148 LEU B CA 1
ATOM 2775 C C . LEU B 1 148 ? -8.133 -22.641 -5.23 1 92.56 148 LEU B C 1
ATOM 2777 O O . LEU B 1 148 ? -9.078 -23.188 -4.66 1 92.56 148 LEU B O 1
ATOM 2781 N N . ASN B 1 149 ? -6.926 -23.172 -5.277 1 91.31 149 ASN B N 1
ATOM 2782 C CA . ASN B 1 149 ? -6.637 -24.438 -4.621 1 91.31 149 ASN B CA 1
ATOM 2783 C C . ASN B 1 149 ? -6.773 -24.328 -3.104 1 91.31 149 ASN B C 1
ATOM 2785 O O . ASN B 1 149 ? -7.055 -25.328 -2.426 1 91.31 149 ASN B O 1
ATOM 2789 N N . LEU B 1 150 ? -6.645 -23.156 -2.613 1 89.19 150 LEU B N 1
ATOM 2790 C CA . LEU B 1 150 ? -6.738 -22.906 -1.177 1 89.19 150 LEU B CA 1
ATOM 2791 C C . LEU B 1 150 ? -8.055 -22.234 -0.821 1 89.19 150 LEU B C 1
ATOM 2793 O O . LEU B 1 150 ? -8.266 -21.844 0.328 1 89.19 150 LEU B O 1
ATOM 2797 N N . ALA B 1 151 ? -8.938 -22.094 -1.775 1 89.06 151 ALA B N 1
ATOM 2798 C CA . ALA B 1 151 ? -10.125 -21.266 -1.633 1 89.06 151 ALA B CA 1
ATOM 2799 C C . ALA B 1 151 ? -11.086 -21.859 -0.607 1 89.06 151 ALA B C 1
ATOM 2801 O O . ALA B 1 151 ? -11.953 -21.156 -0.075 1 89.06 151 ALA B O 1
ATOM 2802 N N . TRP B 1 152 ? -10.945 -23.125 -0.295 1 86.38 152 TRP B N 1
ATOM 2803 C CA . TRP B 1 152 ? -11.766 -23.734 0.747 1 86.38 152 TRP B CA 1
ATOM 2804 C C . TRP B 1 152 ? -11.586 -23.016 2.074 1 86.38 152 TRP B C 1
ATOM 2806 O O . TRP B 1 152 ? -12.516 -22.938 2.881 1 86.38 152 TRP B O 1
ATOM 2816 N N . GLY B 1 153 ? -10.391 -22.469 2.277 1 86.25 153 GLY B N 1
ATOM 2817 C CA . GLY B 1 153 ? -10.117 -21.719 3.492 1 86.25 153 GLY B CA 1
ATOM 2818 C C . GLY B 1 153 ? -10.773 -20.344 3.506 1 86.25 153 GLY B C 1
ATOM 2819 O O . GLY B 1 153 ? -10.969 -19.766 4.57 1 86.25 153 GLY B O 1
ATOM 2820 N N . LEU B 1 154 ? -11.156 -19.906 2.367 1 85.12 154 LEU B N 1
ATOM 2821 C CA . LEU B 1 154 ? -11.648 -18.547 2.227 1 85.12 154 LEU B CA 1
ATOM 2822 C C . LEU B 1 154 ? -13.109 -18.453 2.645 1 85.12 154 LEU B C 1
ATOM 2824 O O . LEU B 1 154 ? -13.664 -17.344 2.762 1 85.12 154 LEU B O 1
ATOM 2828 N N . TYR B 1 15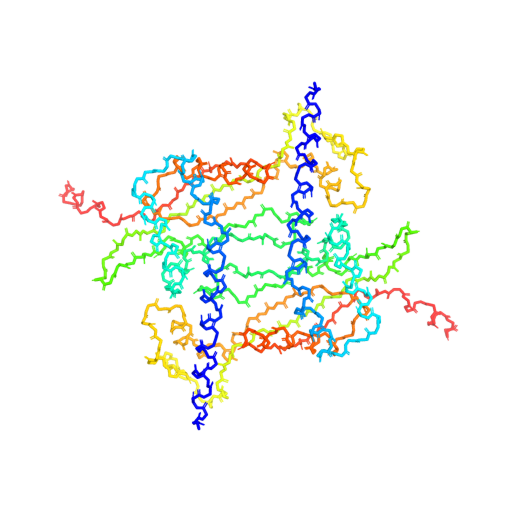5 ? -13.734 -19.609 2.889 1 85.19 155 TYR B N 1
ATOM 2829 C CA . TYR B 1 155 ? -15.07 -19.578 3.463 1 85.19 155 TYR B CA 1
ATOM 2830 C C . TYR B 1 155 ? -15.039 -19.047 4.891 1 85.19 155 TYR B C 1
ATOM 2832 O O . TYR B 1 155 ? -16 -18.422 5.344 1 85.19 155 TYR B O 1
ATOM 2840 N N . THR B 1 156 ? -13.961 -19.25 5.535 1 81.62 156 THR B N 1
ATOM 2841 C CA . THR B 1 156 ? -13.859 -18.906 6.945 1 81.62 156 THR B CA 1
ATOM 2842 C C . THR B 1 156 ? -12.906 -17.719 7.145 1 81.62 156 THR B C 1
ATOM 2844 O O . THR B 1 156 ? -13.164 -16.844 7.965 1 81.62 156 THR B O 1
ATOM 2847 N N . ALA B 1 157 ? -11.812 -17.781 6.352 1 83.75 157 ALA B N 1
ATOM 2848 C CA . ALA B 1 157 ? -10.789 -16.75 6.48 1 83.75 157 ALA B CA 1
ATOM 2849 C C . ALA B 1 157 ? -11.016 -15.617 5.473 1 83.75 157 ALA B C 1
ATOM 2851 O O . ALA B 1 157 ? -10.484 -15.656 4.363 1 83.75 157 ALA B O 1
ATOM 2852 N N . LYS B 1 158 ? -11.727 -14.664 5.918 1 87.12 158 LYS B N 1
ATOM 2853 C CA . LYS B 1 158 ? -12 -13.523 5.047 1 87.12 158 LYS B CA 1
ATOM 2854 C C . LYS B 1 158 ? -10.961 -12.422 5.238 1 87.12 158 LYS B C 1
ATOM 2856 O O . LYS B 1 158 ? -10.383 -12.289 6.32 1 87.12 158 LYS B O 1
ATOM 2861 N N . VAL B 1 159 ? -10.688 -11.734 4.199 1 92.75 159 VAL B N 1
ATOM 2862 C CA . VAL B 1 159 ? -9.789 -10.594 4.281 1 92.75 159 VAL B CA 1
ATOM 2863 C C . VAL B 1 159 ? -10.484 -9.43 4.988 1 92.75 159 VAL B C 1
ATOM 2865 O O . VAL B 1 159 ? -11.562 -9.008 4.578 1 92.75 159 VAL B O 1
ATOM 2868 N N . ARG B 1 160 ? -9.891 -8.945 5.988 1 96.12 160 ARG B N 1
ATOM 2869 C CA . ARG B 1 160 ? -10.5 -7.887 6.793 1 96.12 160 ARG B CA 1
ATOM 2870 C C . ARG B 1 160 ? -9.734 -6.574 6.645 1 96.12 160 ARG B C 1
ATOM 2872 O O . ARG B 1 160 ? -8.5 -6.57 6.629 1 96.12 160 ARG B O 1
ATOM 2879 N N . PHE B 1 161 ? -10.453 -5.504 6.578 1 97.38 161 PHE B N 1
ATOM 2880 C CA . PHE B 1 161 ? -9.883 -4.164 6.461 1 97.38 161 PHE B CA 1
ATOM 2881 C C . PHE B 1 161 ? -10.516 -3.215 7.469 1 97.38 161 PHE B C 1
ATOM 2883 O O . PHE B 1 161 ? -11.703 -3.332 7.777 1 97.38 161 PHE B O 1
ATOM 2890 N N . GLY B 1 162 ? -9.695 -2.295 7.906 1 98.31 162 GLY B N 1
ATOM 2891 C CA . GLY B 1 162 ? -10.164 -1.095 8.586 1 98.31 162 GLY B CA 1
ATOM 2892 C C . GLY B 1 162 ? -9.961 0.168 7.77 1 98.31 162 GLY B C 1
ATOM 2893 O O . GLY B 1 162 ? -8.867 0.404 7.246 1 98.31 162 GLY B O 1
ATOM 2894 N N . LEU B 1 163 ? -11 0.92 7.637 1 98.62 163 LEU B N 1
ATOM 2895 C CA . LEU B 1 163 ? -10.938 2.148 6.848 1 98.62 163 LEU B CA 1
ATOM 2896 C C . LEU B 1 163 ? -11.477 3.332 7.645 1 98.62 163 LEU B C 1
ATOM 2898 O O . LEU B 1 163 ? -12.359 3.168 8.484 1 98.62 163 LEU B O 1
ATOM 2902 N N . CYS B 1 164 ? -10.953 4.445 7.34 1 98.75 164 CYS B N 1
ATOM 2903 C CA . CYS B 1 164 ? -11.359 5.664 8.031 1 98.75 164 CYS B CA 1
ATOM 2904 C C . CYS B 1 164 ? -12.148 6.582 7.102 1 98.75 164 CYS B C 1
ATOM 2906 O O . CYS B 1 164 ? -11.633 7.016 6.066 1 98.75 164 CYS B O 1
ATOM 2908 N N . PHE B 1 165 ? -13.39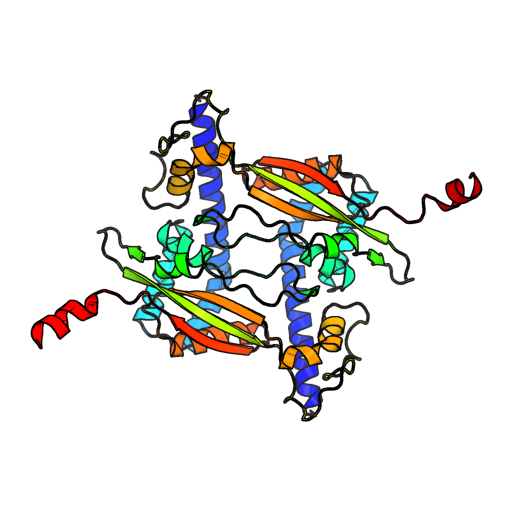1 6.879 7.453 1 98.62 165 PHE B N 1
ATOM 2909 C CA . PHE B 1 165 ? -14.281 7.719 6.664 1 98.62 165 PHE B CA 1
ATOM 2910 C C . PHE B 1 165 ? -14.773 8.906 7.48 1 98.62 165 PHE B C 1
ATOM 2912 O O . PHE B 1 165 ? -14.695 8.898 8.711 1 98.62 165 PHE B O 1
ATOM 2919 N N . PRO B 1 166 ? -15.227 9.953 6.758 1 98.44 166 PRO B N 1
ATOM 2920 C CA . PRO B 1 166 ? -15.883 11.031 7.504 1 98.44 166 PRO B CA 1
ATOM 2921 C C . PRO B 1 166 ? -17.109 10.539 8.266 1 98.44 166 PRO B C 1
ATOM 2923 O O . PRO B 1 166 ? -17.875 9.711 7.758 1 98.44 166 PRO B O 1
ATOM 2926 N N . ASP B 1 167 ? -17.297 11.078 9.438 1 98.31 167 ASP B N 1
ATOM 2927 C CA . ASP B 1 167 ? -18.406 10.641 10.281 1 98.31 167 ASP B CA 1
ATOM 2928 C C . ASP B 1 167 ? -19.734 11.211 9.781 1 98.31 167 ASP B C 1
ATOM 2930 O O . ASP B 1 167 ? -20.797 10.859 10.305 1 98.31 167 ASP B O 1
ATOM 2934 N N . ARG B 1 168 ? -19.719 12.023 8.797 1 98.06 168 ARG B N 1
ATOM 2935 C CA . ARG B 1 168 ? -20.922 12.547 8.172 1 98.06 168 ARG B CA 1
ATOM 2936 C C . ARG B 1 168 ? -21.516 11.539 7.191 1 98.06 168 ARG B C 1
ATOM 2938 O O . ARG B 1 168 ? -22.625 11.719 6.699 1 98.06 168 ARG B O 1
ATOM 2945 N N . CYS B 1 169 ? -20.766 10.523 6.895 1 98.06 169 CYS B N 1
ATOM 2946 C CA . CYS B 1 169 ? -21.266 9.438 6.066 1 98.06 169 CYS B CA 1
ATOM 2947 C C . CYS B 1 169 ? -21.891 8.336 6.93 1 98.06 169 CYS B C 1
ATOM 2949 O O . CYS B 1 169 ? -21.25 7.852 7.867 1 98.06 169 CYS B O 1
ATOM 2951 N N . GLN B 1 170 ? -23.031 7.918 6.57 1 97.62 170 GLN B N 1
ATOM 2952 C CA . GLN B 1 170 ? -23.719 6.887 7.344 1 97.62 170 GLN B CA 1
ATOM 2953 C C . GLN B 1 170 ? -23.266 5.492 6.914 1 97.62 170 GLN B C 1
ATOM 2955 O O . GLN B 1 170 ? -23.047 5.242 5.727 1 97.62 170 GLN B O 1
ATOM 2960 N N . PRO B 1 171 ? -23.266 4.582 7.879 1 97.62 171 PRO B N 1
ATOM 2961 C CA . PRO B 1 171 ? -22.781 3.232 7.59 1 97.62 171 PRO B CA 1
ATOM 2962 C C . PRO B 1 171 ? -23.516 2.578 6.422 1 97.62 171 PRO B C 1
ATOM 2964 O O . PRO B 1 171 ? -22.875 1.962 5.559 1 97.62 171 PRO B O 1
ATOM 2967 N N . PRO B 1 172 ? -24.859 2.738 6.223 1 97.06 172 PRO B N 1
ATOM 2968 C CA . PRO B 1 172 ? -25.5 2.086 5.078 1 97.06 172 PRO B CA 1
ATOM 2969 C C . PRO B 1 172 ? -25 2.625 3.738 1 97.06 172 PRO B C 1
ATOM 2971 O O . PRO B 1 172 ? -24.844 1.86 2.781 1 97.06 172 PRO B O 1
ATOM 2974 N N . GLU B 1 173 ? -24.812 3.863 3.627 1 96.94 173 GLU B N 1
ATOM 2975 C CA . GLU B 1 173 ? -24.328 4.391 2.354 1 96.94 173 GLU B CA 1
ATOM 2976 C C . GLU B 1 173 ? -22.875 4.008 2.113 1 96.94 173 GLU B C 1
ATOM 2978 O O . GLU B 1 173 ? -22.469 3.777 0.972 1 96.94 173 GLU B O 1
ATOM 2983 N N . LEU B 1 174 ? -22.078 3.924 3.248 1 97.94 174 LEU B N 1
ATOM 2984 C CA . LEU B 1 174 ? -20.703 3.439 3.098 1 97.94 174 LEU B CA 1
ATOM 2985 C C . LEU B 1 174 ? -20.688 1.981 2.648 1 97.94 174 LEU B C 1
ATOM 2987 O O . LEU B 1 174 ? -19.828 1.577 1.866 1 97.94 174 LEU B O 1
ATOM 2991 N N . ASP B 1 175 ? -21.625 1.226 3.141 1 98 175 ASP B N 1
ATOM 2992 C CA . ASP B 1 175 ? -21.734 -0.165 2.709 1 98 175 ASP B CA 1
ATOM 2993 C C . ASP B 1 175 ? -21.984 -0.255 1.206 1 98 175 ASP B C 1
ATOM 2995 O O . ASP B 1 175 ? -21.359 -1.048 0.508 1 98 175 ASP B O 1
ATOM 2999 N N . ARG B 1 176 ? -22.906 0.561 0.695 1 97.56 176 ARG B N 1
ATOM 3000 C CA . ARG B 1 176 ? -23.188 0.568 -0.734 1 97.56 176 ARG B CA 1
ATOM 3001 C C . ARG B 1 176 ? -21.984 1.024 -1.54 1 97.56 176 ARG B C 1
ATOM 3003 O O . ARG B 1 176 ? -21.688 0.463 -2.598 1 97.56 176 ARG B O 1
ATOM 3010 N N . LEU B 1 177 ? -21.344 2.021 -1.031 1 97.5 177 LEU B N 1
ATOM 3011 C CA . LEU B 1 177 ? -20.141 2.529 -1.703 1 97.5 177 LEU B CA 1
ATOM 3012 C C . LEU B 1 177 ? -19.078 1.451 -1.798 1 97.5 177 LEU B C 1
ATOM 3014 O O . LEU B 1 177 ? -18.516 1.216 -2.871 1 97.5 177 LEU B O 1
ATOM 3018 N N . LEU B 1 178 ? -18.812 0.794 -0.699 1 97.31 178 LEU B N 1
ATOM 3019 C CA . LEU B 1 178 ? -17.766 -0.22 -0.633 1 97.31 178 LEU B CA 1
ATOM 3020 C C . LEU B 1 178 ? -18.125 -1.429 -1.49 1 97.31 178 LEU B C 1
ATOM 3022 O 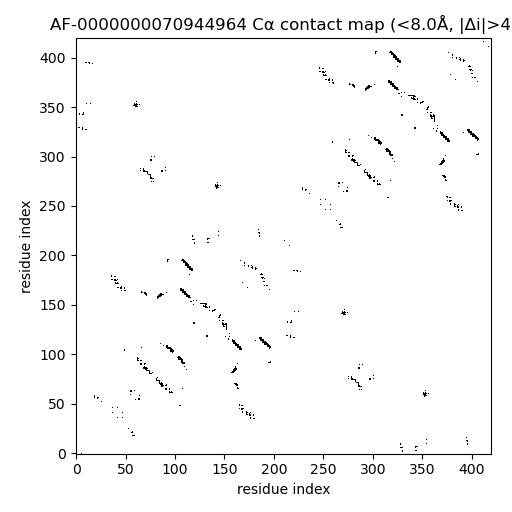O . LEU B 1 178 ? -17.25 -2.023 -2.131 1 97.31 178 LEU B O 1
ATOM 3026 N N . ARG B 1 179 ? -19.359 -1.781 -1.535 1 96.44 179 ARG B N 1
ATOM 3027 C CA . ARG B 1 179 ? -19.812 -2.857 -2.41 1 96.44 179 ARG B CA 1
ATOM 3028 C C . ARG B 1 179 ? -19.609 -2.498 -3.877 1 96.44 179 ARG B C 1
ATOM 3030 O O . ARG B 1 179 ? -19.156 -3.334 -4.664 1 96.44 179 ARG B O 1
ATOM 3037 N N . ALA B 1 180 ? -19.938 -1.235 -4.164 1 95.31 180 ALA B N 1
ATOM 3038 C CA . ALA B 1 180 ? -19.75 -0.781 -5.539 1 95.31 180 ALA B CA 1
ATOM 3039 C C . ALA B 1 180 ? -18.281 -0.807 -5.93 1 95.31 180 ALA B C 1
ATOM 3041 O O . ALA B 1 180 ? -17.922 -1.206 -7.043 1 95.31 180 ALA B O 1
ATOM 3042 N N . ILE B 1 181 ? -17.406 -0.421 -5.035 1 95.19 181 ILE B N 1
ATOM 3043 C CA . ILE B 1 181 ? -15.977 -0.422 -5.289 1 95.19 181 ILE B CA 1
ATOM 3044 C C . ILE B 1 181 ? -15.484 -1.858 -5.449 1 95.19 181 ILE B C 1
ATOM 3046 O O . ILE B 1 181 ? -14.758 -2.168 -6.398 1 95.19 181 ILE B O 1
ATOM 3050 N N . ALA B 1 182 ? -15.875 -2.764 -4.586 1 94.75 182 ALA B N 1
ATOM 3051 C CA . ALA B 1 182 ? -15.461 -4.164 -4.621 1 94.75 182 ALA B CA 1
ATOM 3052 C C . ALA B 1 182 ? -15.938 -4.844 -5.898 1 94.75 182 ALA B C 1
ATOM 3054 O O . ALA B 1 182 ? -15.227 -5.66 -6.48 1 94.75 182 ALA B O 1
ATOM 3055 N N . GLU B 1 183 ? -17.078 -4.477 -6.348 1 92.75 183 GLU B N 1
ATOM 3056 C CA . GLU B 1 183 ? -17.656 -5.094 -7.535 1 92.75 183 GLU B CA 1
ATOM 3057 C C . GLU B 1 183 ? -16.844 -4.77 -8.781 1 92.75 183 GLU B C 1
ATOM 3059 O O . GLU B 1 183 ? -16.75 -5.586 -9.703 1 92.75 183 GLU B O 1
ATOM 3064 N N . LYS B 1 184 ? -16.281 -3.613 -8.766 1 90.56 184 LYS B N 1
ATOM 3065 C CA . LYS B 1 184 ? -15.422 -3.248 -9.891 1 90.56 184 LYS B CA 1
ATOM 3066 C C . LYS B 1 184 ? -14.258 -4.219 -10.039 1 90.56 184 LYS B C 1
ATOM 3068 O O . LYS B 1 184 ? -13.781 -4.465 -11.148 1 90.56 184 LYS B O 1
ATOM 3073 N N . ALA B 1 185 ? -13.844 -4.801 -8.969 1 91.81 185 ALA B N 1
ATOM 3074 C CA . ALA B 1 185 ? -12.75 -5.773 -8.969 1 91.81 185 ALA B CA 1
ATOM 3075 C C . ALA B 1 185 ? -13.281 -7.199 -8.922 1 91.81 185 ALA B C 1
ATOM 3077 O O . ALA B 1 185 ? -12.523 -8.148 -8.695 1 91.81 185 ALA B O 1
ATOM 3078 N N . HIS B 1 186 ? -14.602 -7.406 -9.109 1 93.44 186 HIS B N 1
ATOM 3079 C CA . HIS B 1 186 ? -15.289 -8.695 -9.109 1 93.44 186 HIS B CA 1
ATOM 3080 C C . HIS B 1 186 ? -15.188 -9.375 -7.75 1 93.44 186 HIS B C 1
ATOM 3082 O O . HIS B 1 186 ? -15.102 -10.602 -7.672 1 93.44 186 HIS B O 1
ATOM 3088 N N . LEU B 1 187 ? -15.086 -8.539 -6.73 1 94.06 187 LEU B N 1
ATOM 3089 C CA . LEU B 1 187 ? -15.117 -9 -5.348 1 94.06 187 LEU B CA 1
ATOM 3090 C C . LEU B 1 187 ? -16.422 -8.594 -4.664 1 94.06 187 LEU B C 1
ATOM 3092 O O . LEU B 1 187 ? -17.25 -7.891 -5.258 1 94.06 187 LEU B O 1
ATOM 3096 N N . ASN B 1 188 ? -16.516 -9.164 -3.451 1 93.25 188 ASN B N 1
ATOM 3097 C CA . ASN B 1 188 ? -17.625 -8.766 -2.582 1 93.25 188 ASN B CA 1
ATOM 3098 C C . ASN B 1 188 ? -17.125 -8.172 -1.271 1 93.25 188 ASN B C 1
ATOM 3100 O O . ASN B 1 188 ? -16.031 -8.516 -0.803 1 93.25 188 ASN B O 1
ATOM 3104 N N . SER B 1 189 ? -17.859 -7.215 -0.834 1 95.88 189 SER B N 1
ATOM 3105 C CA . SER B 1 189 ? -17.5 -6.633 0.454 1 95.88 189 SER B CA 1
ATOM 3106 C C . SER B 1 189 ? -18.688 -6.66 1.423 1 95.88 189 SER B C 1
ATOM 3108 O O . SER B 1 189 ? -19.844 -6.648 1.001 1 95.88 189 SER B O 1
ATOM 3110 N N . THR B 1 190 ? -18.391 -6.824 2.719 1 95.81 190 THR B N 1
ATOM 3111 C CA . THR B 1 190 ? -19.375 -6.742 3.791 1 95.81 190 THR B CA 1
ATOM 3112 C C . THR B 1 190 ? -18.906 -5.797 4.891 1 95.81 190 THR B C 1
ATOM 3114 O O . THR B 1 190 ? -17.844 -6.004 5.48 1 95.81 190 THR B O 1
ATOM 3117 N N . LEU B 1 191 ? -19.75 -4.738 5.086 1 98 191 LEU B N 1
ATOM 3118 C CA . LEU B 1 191 ? -19.438 -3.834 6.191 1 98 191 LEU B CA 1
ATOM 3119 C C . LEU B 1 191 ? -19.812 -4.469 7.527 1 98 191 LEU B C 1
ATOM 3121 O O . LEU B 1 191 ? -20.953 -4.879 7.734 1 98 191 LEU B O 1
ATOM 3125 N N . LEU B 1 192 ? -18.891 -4.574 8.414 1 97.62 192 LEU B N 1
ATOM 3126 C CA . LEU B 1 192 ? -19.125 -5.184 9.719 1 97.62 192 LEU B CA 1
ATOM 3127 C C . LEU B 1 192 ? -19.672 -4.16 10.711 1 97.62 192 LEU B C 1
ATOM 3129 O O . LEU B 1 192 ? -20.531 -4.473 11.523 1 97.62 192 LEU B O 1
ATOM 3133 N N . GLY B 1 193 ? -19.078 -2.934 10.695 1 97.88 193 GLY B N 1
ATOM 3134 C CA . GLY B 1 193 ? -19.516 -1.861 11.578 1 97.88 193 GLY B CA 1
ATOM 3135 C C . GLY B 1 193 ? -18.609 -0.646 11.539 1 97.88 193 GLY B C 1
ATOM 3136 O O . GLY B 1 193 ? -17.5 -0.706 10.984 1 97.88 193 GLY B O 1
ATOM 3137 N N . CYS B 1 194 ? -19.156 0.397 12.055 1 98.5 194 CYS B N 1
ATOM 3138 C CA . CYS B 1 194 ? -18.406 1.641 12.148 1 98.5 194 CYS B CA 1
ATOM 3139 C C . CYS B 1 194 ? -18.484 2.227 13.547 1 98.5 194 CYS B C 1
ATOM 3141 O O . CYS B 1 194 ? -19.484 2.07 14.242 1 98.5 194 CYS B O 1
ATOM 3143 N N . VAL B 1 195 ? -17.391 2.875 13.938 1 98.12 195 VAL B N 1
ATOM 3144 C CA . VAL B 1 195 ? -17.281 3.436 15.281 1 98.12 195 VAL B CA 1
ATOM 3145 C C . VAL B 1 195 ? -16.812 4.887 15.195 1 98.12 195 VAL B C 1
ATOM 3147 O O . VAL B 1 195 ? -15.922 5.215 14.406 1 98.12 195 VAL B O 1
ATOM 3150 N N . VAL B 1 196 ? -17.469 5.797 15.875 1 96.88 196 VAL B N 1
ATOM 3151 C CA . VAL B 1 196 ? -17.062 7.188 16.016 1 96.88 196 VAL B CA 1
ATOM 3152 C C . VAL B 1 196 ? -16.734 7.488 17.484 1 96.88 196 VAL B C 1
ATOM 3154 O O . VAL B 1 196 ? -17.219 6.805 18.375 1 96.88 196 VAL B O 1
ATOM 3157 N N . GLU B 1 197 ? -15.719 8.344 17.578 1 90.25 197 GLU B N 1
ATOM 3158 C CA . GLU B 1 197 ? -15.406 8.719 18.953 1 90.25 197 GLU B CA 1
ATOM 3159 C C . GLU B 1 197 ? -16.625 9.297 19.672 1 90.25 197 GLU B C 1
ATOM 3161 O O . GLU B 1 197 ? -17.359 10.109 19.094 1 90.25 197 GLU B O 1
ATOM 3166 N N . GLU B 1 198 ? -17.266 8.664 20.688 1 67.06 198 GLU B N 1
ATOM 3167 C CA . GLU B 1 198 ? -18.406 9.125 21.469 1 67.06 198 GLU B CA 1
ATOM 3168 C C . GLU B 1 198 ? -18.25 10.586 21.875 1 67.06 198 GLU B C 1
ATOM 3170 O O . GLU B 1 198 ? -17.234 10.969 22.469 1 67.06 198 GLU B O 1
ATOM 3175 N N . ASN B 1 199 ? -18.312 11.477 21.188 1 51.03 199 ASN B N 1
ATOM 3176 C CA . ASN B 1 199 ? -18.5 12.844 21.656 1 51.03 199 ASN B CA 1
ATOM 3177 C C . ASN B 1 199 ? -19.281 12.875 22.984 1 51.03 199 ASN B C 1
ATOM 3179 O O . ASN B 1 199 ? -20.062 11.969 23.266 1 51.03 199 ASN B O 1
ATOM 3183 N N . LEU B 1 200 ? -19 13.961 23.984 1 42.59 200 LEU B N 1
ATOM 3184 C CA . LEU B 1 200 ? -19.609 14.836 24.984 1 42.59 200 LEU B CA 1
ATOM 3185 C C . LEU B 1 200 ? -21 15.266 24.562 1 42.59 200 LEU B C 1
ATOM 3187 O O . LEU B 1 200 ? -21.625 16.109 25.203 1 42.59 200 LEU B O 1
ATOM 3191 N N . ARG B 1 201 ? -21.391 15.188 23.422 1 40.75 201 ARG B N 1
ATOM 3192 C CA . ARG B 1 201 ? -22.703 15.812 23.234 1 40.75 201 ARG B CA 1
ATOM 3193 C C . ARG B 1 201 ? -23.766 15.141 24.094 1 40.75 201 ARG B C 1
ATOM 3195 O O . ARG B 1 201 ? -24.953 15.461 24 1 40.75 201 ARG B O 1
ATOM 3202 N N . LEU B 1 202 ? -23.531 14.023 24.562 1 39.62 202 LEU B N 1
ATOM 3203 C CA . LEU B 1 202 ? -24.547 13.68 25.547 1 39.62 202 LEU B CA 1
ATOM 3204 C C . LEU B 1 202 ? -24.781 14.828 26.516 1 39.62 202 LEU B C 1
ATOM 3206 O O . LEU B 1 202 ? -25.703 14.773 27.344 1 39.62 202 LEU B O 1
ATOM 3210 N N . ASN B 1 203 ? -23.75 15.648 26.859 1 35.84 203 ASN B N 1
ATOM 3211 C CA . ASN B 1 203 ? -24.094 16.578 27.922 1 35.84 203 ASN B CA 1
ATOM 3212 C C . ASN B 1 203 ? -25.172 17.578 27.469 1 35.84 203 ASN B C 1
ATOM 3214 O O . ASN B 1 203 ? -25.828 18.203 28.297 1 35.84 203 ASN B O 1
ATOM 3218 N N . LYS B 1 204 ? -25.312 18.156 26.344 1 34.47 204 LYS B N 1
ATOM 3219 C CA . LYS B 1 204 ? -26.297 19.25 26.359 1 34.47 204 LYS B CA 1
ATOM 3220 C C . LYS B 1 204 ? -27.703 18.719 26.547 1 34.47 204 LYS B C 1
ATOM 3222 O O . LYS B 1 204 ? -28.516 19.328 27.266 1 34.47 204 LYS B O 1
ATOM 3227 N N . SER B 1 205 ? -28.203 17.766 25.719 1 35.62 205 SER B N 1
ATOM 3228 C CA . SER B 1 205 ? -29.625 17.5 25.969 1 35.62 205 SER B CA 1
ATOM 3229 C C . SER B 1 205 ? -29.828 16.781 27.297 1 35.62 205 SER B C 1
ATOM 3231 O O . SER B 1 205 ? -30.859 16.953 27.953 1 35.62 205 SER B O 1
ATOM 3233 N N . GLN B 1 206 ? -28.922 15.82 27.641 1 36.44 206 GLN B N 1
ATOM 3234 C CA . GLN B 1 206 ? -29.281 15.234 28.938 1 36.44 206 GLN B CA 1
ATOM 3235 C C . GLN B 1 206 ? -29 16.203 30.078 1 36.44 206 GLN B C 1
ATOM 3237 O O . GLN B 1 206 ? -29.297 15.914 31.234 1 36.44 206 GLN B O 1
ATOM 3242 N N . ILE B 1 207 ? -28.172 17.297 29.906 1 34.62 207 ILE B N 1
ATOM 3243 C CA . ILE B 1 207 ? -28.172 18.266 31 1 34.62 207 ILE B CA 1
ATOM 3244 C C . ILE B 1 207 ? -29.562 18.875 31.141 1 34.62 207 ILE B C 1
ATOM 3246 O O . ILE B 1 207 ? -29.969 19.266 32.219 1 34.62 207 ILE B O 1
ATOM 3250 N N . ILE B 1 208 ? -30.344 19.141 29.953 1 36.66 208 ILE B N 1
ATOM 3251 C CA . ILE B 1 208 ? -31.578 19.828 30.297 1 36.66 208 ILE B CA 1
ATOM 3252 C C . ILE B 1 208 ? -32.5 18.859 31.031 1 36.66 208 ILE B C 1
ATOM 3254 O O . ILE B 1 208 ? -33.438 19.281 31.734 1 36.66 208 ILE B O 1
ATOM 3258 N N . ALA B 1 209 ? -32.531 17.516 30.609 1 34.38 209 ALA B N 1
ATOM 3259 C CA . ALA B 1 209 ? -33.625 16.781 31.188 1 34.38 209 ALA B CA 1
ATOM 3260 C C . ALA B 1 209 ? -33.312 16.375 32.625 1 34.38 209 ALA B C 1
ATOM 3262 O O . ALA B 1 209 ? -34.188 15.906 33.344 1 34.38 209 ALA B O 1
ATOM 3263 N N . MET B 1 210 ? -32.031 16.562 33.062 1 25.12 210 MET B N 1
ATOM 3264 C CA . MET B 1 210 ? -32.188 16.422 34.5 1 25.12 210 MET B CA 1
ATOM 3265 C C . MET B 1 210 ? -32.75 17.703 35.125 1 25.12 210 MET B C 1
ATOM 3267 O O . MET B 1 210 ? -32.344 18.797 34.719 1 25.12 210 MET B O 1
#

Sequence (420 aa):
MTTEDVFVTRWKAIETGLKESIRDFVASSYRDALRLVYDAELSDDCIISLTTMLKGLQELKADVFRMVDASGKIPTGFSDGSLAELGDFDMCLRAAVKNSLGDVQFRGQYCSLTLNFPLPPKPPIIRYGVPVVDTTSFADDSVVKETLNLAWGLYTAKVRFGLCFPDRCQPPELDRLLRAIAEKAHLNSTLLGCVVEENLRLNKSQIIAMMTTEDVFVTRWKAIETGLKESIRDFVASSYRDALRLVYDAELSDDCIISLTTMLKGLQELKADVFRMVDASGKIPTGFSDGSLAELGDFDMCLRAAVKNSLGDVQFRGQYCSLTLNFPLPPKPPIIRYGVPVVDTTSFADDSVVKETLNLAWGLYTAKVRFGLCFPDRCQPPELDRLLRAIAEKAHLNSTLLGCVVEENLRLNKSQIIAM

InterPro domains:
  IPR006621 Nose resistant-to-fluoxetine protein, N-terminal [PF20146] (46-177)
  IPR006621 Nose resistant-to-fluoxetine protein, N-terminal [SM00703] (43-197)
  IPR052728 Oxygen and lipid transport regulator [PTHR11161] (35-183)

Organism: Ixodes scapularis (NCBI:txid6945)

Secondary structure (DSSP, 8-state):
--HHHHHHHHHHHHHHHHHHHHHHHHHHHHHHHHHHHHHHT--HHHHHHHHHHHHHHHTTBHHHHHHHHHS--PPS-GGGT--EE---HHHHHH-EEE-TTS-EEEEEEEEEEEEE---PPPPSSPPTTS-SS--TTS-TTBHHHHHHHTGGGGGT--EEEEEEEETTS-HHHHHHHHHHHHHHTT-EEEEEEEEE---S-SHHHHHHH-/--HHHHHHHHHHHHHHHHHHHHHHHHHHHHHHHHHHHHHHT--HHHHHHHHHHHHHHHTTBHHHHHHHHHS--PPS-GGGT--EE---HHHHHH-EEE-TTS-EEEEEEEEEEEEE---PPPPSSPPTTS-SS--TTS-TTBHHHHHHHTGGGGGT--EEEEEEEETTS-HHHHHHHHHHHHHHTT-EEEEEEEEE---SHHHHHHHHH-

Nearest PDB structures (foldseek):
  3khx-assembly1_A  TM=4.683E-01  e=7.497E+00  Staphylococcus aureus subsp. aureus COL
  3khx-assembly2_B  TM=5.226E-01  e=8.517E+00  Staphylococcus aureus subsp. aureus COL
  3bn1-assembly1_A  TM=3.237E-01  e=5.450E+00  Caulobacter vibrioides CB15
  3khx-assembly2_B  TM=5.248E-01  e=6.555E+00  Staphylococcus aureus subsp. aureus COL
  3khx-assembly1_A  TM=5.018E-01  e=6.150E+00  Staphylococcus aureus subsp. aureus COL

Radius of gyration: 24.34 Å; Cα contacts (8 Å, |Δi|>4): 683; chains: 2; bounding box: 70×65×54 Å

pLDDT: mean 89.88, std 14.61, range [24.81, 98.75]

Foldseek 3Di:
DPPVVVVVVVVVVVQVVQLVVLVVVCVVCVVVVVVLCVQLVWDPLQVVQVVVLSVCVSNPPPLSVLQQQQWFDDDDCVVVPQQEGAGHPVSQQPGFDADPVRHTSFGKKKWKKWKAADFDDQDPDQDQQDFRDDLVVDDPPDPVSVCRSHCSCRVPRTRMIIHIGTPSTDPSSVQSSVQSVSVVVPIGMGIPDMDHDPDPPPCVVVVVVD/DPPVVVVVVVVVVVQVVQLVVLVVVCVVCVVVVVVLCVQLVWDPLQVVQVVVLSVCVSNPPPLSVLQQQQWFDDDDCVVVPQQEGAGHPVSQQPRFDADPVRHTSFGKKKWKKWKAADFDDQDPDQDQQDFRDDLVVDDPPDPVSVCRSHCSCRVPRTRMIIHIGTPSTDPSSVQSSVQSVSVVVPIGMGIPDMDHDPDPPVPPVVVVVD

Solvent-accessible surface area (backbone atoms only — not comparable to full-atom values): 22162 Å² total; per-residue (Å²): 127,57,80,66,47,54,45,46,51,43,51,51,50,36,52,50,50,50,33,49,53,45,44,50,50,50,62,73,41,43,70,61,49,53,51,42,47,62,73,22,61,56,51,69,58,26,50,52,47,52,52,48,41,52,55,30,45,44,65,36,22,32,46,40,42,39,25,61,34,12,17,35,55,84,56,53,23,45,90,76,64,42,42,62,22,56,40,30,65,66,57,8,39,67,28,54,35,54,49,98,86,66,47,74,73,43,32,21,18,36,30,36,32,34,47,38,75,75,66,71,81,82,59,96,71,82,54,85,80,45,54,78,54,82,51,84,89,43,58,88,60,19,39,66,35,53,48,38,43,49,40,60,52,50,78,75,57,52,32,35,38,15,40,41,39,53,55,61,41,52,68,70,39,49,39,39,35,47,31,54,57,27,43,76,59,55,32,40,50,45,69,74,49,71,47,59,60,76,69,80,72,61,54,62,63,57,56,65,70,96,126,58,79,66,46,53,44,45,52,43,50,50,49,36,52,51,50,52,32,48,54,45,45,50,50,49,62,73,41,43,69,60,49,53,51,44,47,61,72,22,61,56,51,69,59,26,50,52,47,53,51,49,41,53,53,30,44,44,66,36,23,33,46,40,42,39,25,59,34,12,17,35,55,83,57,51,23,45,89,75,65,42,42,62,23,56,40,29,65,66,56,10,37,68,26,54,35,56,49,98,87,65,47,75,75,41,33,22,19,35,32,35,32,35,46,37,75,73,66,72,82,81,60,97,71,82,55,84,81,45,55,78,55,82,51,84,89,43,58,87,59,18,41,65,35,53,47,39,45,50,40,60,53,49,78,74,58,53,32,33,37,16,38,41,40,53,56,62,44,52,68,71,38,51,39,40,34,46,31,53,56,28,43,76,60,54,33,40,49,44,70,75,50,71,48,60,60,80,67,71,66,62,50,62,64,58,53,65,75,95